Protein AF-0000000068952815 (afdb_homodimer)

Solvent-accessible surface area (backbone atoms only — not comparable to full-atom values): 26447 Å² total; per-residue (Å²): 130,86,76,58,36,31,39,36,32,40,27,27,73,57,50,67,79,60,40,70,64,41,49,45,35,55,30,46,40,30,35,53,34,42,52,54,52,49,40,51,50,49,40,55,24,18,59,53,90,40,84,88,48,54,68,69,56,38,51,28,32,51,49,46,32,52,53,38,48,31,44,44,46,24,39,52,52,35,47,55,58,56,56,66,33,67,64,34,44,52,35,38,61,71,53,12,48,84,56,41,57,70,76,57,59,46,35,62,59,50,46,54,52,54,55,66,68,41,69,30,48,61,59,31,31,64,28,50,26,58,34,68,56,51,67,81,59,33,46,67,26,51,48,52,37,56,73,66,54,51,43,50,34,31,39,39,32,88,46,85,66,27,54,40,34,50,41,17,46,50,36,55,48,41,24,47,28,43,49,66,24,82,51,60,71,60,9,46,51,51,48,52,52,50,47,53,52,50,51,49,48,51,39,49,39,36,49,48,40,51,48,16,33,56,50,56,48,56,71,46,96,53,54,77,76,34,33,59,42,76,43,80,45,77,83,68,93,62,52,50,48,86,77,44,67,59,69,57,54,44,41,82,71,78,77,127,131,86,76,60,36,31,39,37,33,40,29,27,72,58,48,66,78,61,41,69,64,42,49,44,35,55,31,48,40,29,36,52,32,43,52,53,51,49,40,51,50,48,39,54,23,17,58,54,92,40,84,88,48,53,69,70,56,38,51,28,30,50,48,45,33,51,52,38,49,32,43,44,44,23,39,52,54,36,48,55,57,57,56,67,33,67,65,33,44,51,34,39,61,72,52,12,47,85,56,40,59,73,77,57,59,46,35,61,59,49,45,53,51,54,54,67,69,42,68,30,48,61,60,32,30,63,29,50,27,58,33,68,57,51,66,82,57,34,46,68,26,52,49,52,39,56,72,66,54,51,41,50,35,30,40,40,33,88,46,88,66,28,54,40,34,49,40,15,46,50,36,55,49,40,26,46,26,43,48,65,24,82,50,59,70,61,7,45,52,50,49,53,54,49,47,52,52,50,50,50,49,50,42,49,38,36,50,47,40,51,49,15,34,55,49,56,47,55,71,46,97,53,56,76,75,34,33,60,41,76,42,78,45,77,81,68,94,60,52,50,46,88,78,45,66,56,69,57,54,46,39,80,71,77,77,128

Nearest PDB structures (foldseek):
  6c9i-assembly1_C  TM=2.460E-01  e=9.832E-01  Pyrococcus horikoshii OT3
  3woj-assembly1_B  TM=1.964E-01  e=7.711E+00  Pseudoxanthomonas mexicana
  3egw-assembly1_C  TM=1.400E-01  e=5.159E+00  Escherichia coli K-12
  3ir6-assembly1_C  TM=1.345E-01  e=3.283E+00  Escherichia coli K-12
  6c9i-assembly1_C  TM=2.460E-01  e=7.916E-01  Pyrococcus horikoshii OT3

Foldseek 3Di:
DFDWDKDKDQFPVQVVVVDDLLVVLLVVLVVLLVVLVVLVLQLLQLPDPCVVPDPLQVLQSLLSNLLSLLQLLLSLVVLLVVCPDPSNVVSLVPQFVVQFDPVLVCLNVVLVVLVVVQQLSVVSNVDQHPHPHDCVLQVLLVVVCVVVVHDFDWQDDPDPQAIDRRVVSSSSLCSSLVSQNNPNVVSVVVSVVSSVVSSVSSNSSSVNRSVSNLVVQQPDPDDPSRHMDMDIDDGDDDDDSNPHHDTSGDDDDDDD/DFDWDKDKDQFPVQVVVVDDLLVVLLVVLVVLLVVLVVLVLQLLQLPDPCVVPDPLQVLQSLLSNLLSLLQLLLSLVVLLVVCPDPSNVVSLVPQFVVQFDPVLVCLNVVLVVLVVVQQLSVVSNVDQHPHPHDCVLQVLLVVVCVVVVHDFDWDDDPDPQAIDRRVVSSSSLCSSLVSQNNPNVVSVVVSVVSSVVSSVSSNSSSVNRSVSNLVVQQPDPDDPSRHMDMDIDDGDDDDDSNPHHDTSGDDDDDDD

Radius of gyration: 23.68 Å; Cα contacts (8 Å, |Δi|>4): 818; chains: 2; bounding box: 47×79×51 Å

Secondary structure (DSSP, 8-state):
---PPEEEEE-HHHHGGG-HHHHHHHHHHHHHHHHHHHHHHHHHHT----TTS-HHHHHHHHHHHHHHHHHHHHHHHHHHHHHTSHHHHHHIIIIIGGGS-HHHHHHHHHHHHHHHH-TTHHHHIIIIISSPPPHHHHHHHHHHHHHTT--EEEEEESSGGGEEEHHHHHHHHHHHHTTT-SSHHHHHHHHHHHHHHHHHHHHHHHHHHHHHHHHHHHHS---GGGSPEEEEPPP----BGGG----S--B-----/----EEEEEE-HHHHGGG-HHHHHHHHHHHHHHHHHHHHHHHHHHT----TTS-HHHHHHHHHHHHHHHHHHHHHHHHHHHHHTSHHHHHHIIIIIGGGS-HHHHHHHHHHHHHHHH-TTHHHHIIIIISSPPPHHHHHHHHHHHHHTT--EEEEE-SSGGGEEEHHHHHHHHHHHHTTT-SSHHHHHHHHHHHHHHHHHHHHHHHHHHHHHHHHHHHHS---GGGSPEEEEPPP----BGGG----S--B-----

pLDDT: mean 90.71, std 10.11, range [33.94, 98.81]

Organism: Cupriavidus necator (strain ATCC 17699 / DSM 428 / KCTC 22496 / NCIMB 10442 / H16 / Stanier 337) (NCBI:txid381666)

Structure (mmCIF, N/CA/C/O backbone):
data_AF-0000000068952815-model_v1
#
loop_
_entity.id
_entity.type
_entity.pdbx_description
1 polymer 'Uncharacterized protein'
#
loop_
_atom_site.group_PDB
_atom_site.id
_atom_site.type_symbol
_atom_site.label_atom_id
_atom_site.label_alt_id
_atom_site.label_comp_id
_atom_site.label_asym_id
_atom_site.label_entity_id
_atom_site.label_seq_id
_atom_site.pdbx_PDB_ins_code
_atom_site.Cartn_x
_atom_site.Cartn_y
_atom_site.Cartn_z
_atom_site.occupancy
_atom_site.B_iso_or_equiv
_atom_site.auth_seq_id
_atom_site.auth_comp_id
_atom_site.auth_asym_id
_atom_site.auth_atom_id
_atom_site.pdbx_PDB_model_num
ATOM 1 N N . MET A 1 1 ? 15.492 5.062 26.891 1 45.78 1 MET A N 1
ATOM 2 C CA . MET A 1 1 ? 15.141 6.48 26.922 1 45.78 1 MET A CA 1
ATOM 3 C C . MET A 1 1 ? 13.703 6.695 26.469 1 45.78 1 MET A C 1
ATOM 5 O O . MET A 1 1 ? 13.234 6.039 25.531 1 45.78 1 MET A O 1
ATOM 9 N N . ALA A 1 2 ? 12.867 7.141 27.375 1 55.31 2 ALA A N 1
ATOM 10 C CA . ALA A 1 2 ? 11.445 7.352 27.141 1 55.31 2 ALA A CA 1
ATOM 11 C C . ALA A 1 2 ? 11.219 8.367 26.016 1 55.31 2 ALA A C 1
ATOM 13 O O . ALA A 1 2 ? 11.828 9.438 26.016 1 55.31 2 ALA A O 1
ATOM 14 N N . PHE A 1 3 ? 10.781 7.977 24.859 1 70.44 3 PHE A N 1
ATOM 15 C CA . PHE A 1 3 ? 10.484 8.812 23.703 1 70.44 3 PHE A CA 1
ATOM 16 C C . PHE A 1 3 ? 9.312 9.75 24 1 70.44 3 PHE A C 1
ATOM 18 O O . PHE A 1 3 ? 8.227 9.289 24.359 1 70.44 3 PHE A O 1
ATOM 25 N N . GLN A 1 4 ? 9.719 11.039 24.281 1 84.19 4 GLN A N 1
ATOM 26 C CA . GLN A 1 4 ? 8.688 12.039 24.547 1 84.19 4 GLN A CA 1
ATOM 27 C C . GLN A 1 4 ? 8.133 12.609 23.25 1 84.19 4 GLN A C 1
ATOM 29 O O . GLN A 1 4 ? 8.883 13.086 22.406 1 84.19 4 GLN A O 1
ATOM 34 N N . ILE A 1 5 ? 6.82 12.508 23.125 1 91.12 5 ILE A N 1
ATOM 35 C CA . ILE A 1 5 ? 6.117 13.086 21.984 1 91.12 5 ILE A CA 1
ATOM 36 C C . ILE A 1 5 ? 5.473 14.406 22.391 1 91.12 5 ILE A C 1
ATOM 38 O O . ILE A 1 5 ? 4.898 14.516 23.484 1 91.12 5 ILE A O 1
ATOM 42 N N . LYS A 1 6 ? 5.672 15.398 21.578 1 93.94 6 LYS A N 1
ATOM 43 C CA . LYS A 1 6 ? 5.016 16.688 21.781 1 93.94 6 LYS A CA 1
ATOM 44 C C . LYS A 1 6 ? 3.842 16.859 20.828 1 93.94 6 LYS A C 1
ATOM 46 O O . LYS A 1 6 ? 3.887 16.406 19.688 1 93.94 6 LYS A O 1
ATOM 51 N N . ARG A 1 7 ? 2.877 17.5 21.344 1 96.19 7 ARG A N 1
ATOM 52 C CA . ARG A 1 7 ? 1.754 17.953 20.531 1 96.19 7 ARG A CA 1
ATOM 53 C C . ARG A 1 7 ? 1.899 19.422 20.172 1 96.19 7 ARG A C 1
ATOM 55 O O . ARG A 1 7 ? 1.951 20.281 21.047 1 96.19 7 ARG A O 1
ATOM 62 N N . ILE A 1 8 ? 2.018 19.703 18.922 1 95.75 8 ILE A N 1
ATOM 63 C CA . ILE A 1 8 ? 2.145 21.047 18.375 1 95.75 8 ILE A CA 1
ATOM 64 C C . ILE A 1 8 ? 0.881 21.422 17.609 1 95.75 8 ILE A C 1
ATOM 66 O O . ILE A 1 8 ? 0.464 20.688 16.703 1 95.75 8 ILE A O 1
ATOM 70 N N . VAL A 1 9 ? 0.27 22.562 17.953 1 96.75 9 VAL A N 1
ATOM 71 C CA . VAL A 1 9 ? -0.975 22.953 17.297 1 96.75 9 VAL A CA 1
ATOM 72 C C . VAL A 1 9 ? -0.856 24.375 16.766 1 96.75 9 VAL A C 1
ATOM 74 O O . VAL A 1 9 ? -0.631 25.312 17.531 1 96.75 9 VAL A O 1
ATOM 77 N N . VAL A 1 10 ? -0.894 24.5 15.469 1 96.25 10 VAL A N 1
ATOM 78 C CA . VAL A 1 10 ? -1.172 25.812 14.867 1 96.25 10 VAL A CA 1
ATOM 79 C C . VAL A 1 10 ? -2.666 26.109 14.953 1 96.25 10 VAL A C 1
ATOM 81 O O . VAL A 1 10 ? -3.48 25.422 14.328 1 96.25 10 VAL A O 1
ATOM 84 N N . PRO A 1 11 ? -3.023 27.062 15.695 1 95.19 11 PRO A N 1
ATOM 85 C CA . PRO A 1 11 ? -4.449 27.312 15.914 1 95.19 11 PRO A CA 1
ATOM 86 C C . PRO A 1 11 ? -5.191 27.656 14.617 1 95.19 11 PRO A C 1
ATOM 88 O O . PRO A 1 11 ? -4.594 28.188 13.68 1 95.19 11 PRO A O 1
ATOM 91 N N . TYR A 1 12 ? -6.477 27.406 14.609 1 95.81 12 TYR A N 1
ATOM 92 C CA . TYR A 1 12 ? -7.34 27.672 13.469 1 95.81 12 TYR A CA 1
ATOM 93 C C . TYR A 1 12 ? -7.273 29.141 13.07 1 95.81 12 TYR A C 1
ATOM 95 O O . TYR A 1 12 ? -7.316 29.469 11.883 1 95.81 12 TYR A O 1
ATOM 103 N N . GLU A 1 13 ? -7.137 29.969 14.016 1 92.5 13 GLU A N 1
ATOM 104 C CA . GLU A 1 13 ? -7.117 31.422 13.789 1 92.5 13 GLU A CA 1
ATOM 105 C C . GLU A 1 13 ? -5.965 31.812 12.867 1 92.5 13 GLU A C 1
ATOM 107 O O . GLU A 1 13 ? -6.066 32.781 12.117 1 92.5 13 GLU A O 1
ATOM 112 N N . SER A 1 14 ? -4.941 31.047 12.852 1 91.81 14 SER A N 1
ATOM 113 C CA . SER A 1 14 ? -3.785 31.312 12.008 1 91.81 14 SER A CA 1
ATOM 114 C C . SER A 1 14 ? -3.953 30.703 10.617 1 91.81 14 SER A C 1
ATOM 116 O O . SER A 1 14 ? -3.266 31.094 9.672 1 91.81 14 SER A O 1
ATOM 118 N N . LEU A 1 15 ? -4.855 29.734 10.516 1 94.19 15 LEU A N 1
ATOM 119 C CA . LEU A 1 15 ? -5.008 28.984 9.266 1 94.19 15 LEU A CA 1
ATOM 120 C C . LEU A 1 15 ? -6.125 29.578 8.414 1 94.19 15 LEU A C 1
ATOM 122 O O . LEU A 1 15 ? -6.082 29.5 7.188 1 94.19 15 LEU A O 1
ATOM 126 N N . LYS A 1 16 ? -7.129 30.125 9.039 1 91.44 16 LYS A N 1
ATOM 127 C CA . LYS A 1 16 ? -8.352 30.531 8.359 1 91.44 16 LYS A CA 1
ATOM 128 C C . LYS A 1 16 ? -8.055 31.609 7.309 1 91.44 16 LYS A C 1
ATOM 130 O O . LYS A 1 16 ? -8.742 31.688 6.289 1 91.44 16 LYS A O 1
ATOM 135 N N . GLU A 1 17 ? -7.039 32.375 7.535 1 86.12 17 GLU A N 1
ATOM 136 C CA . GLU A 1 17 ? -6.758 33.5 6.637 1 86.12 17 GLU A CA 1
ATOM 137 C C . GLU A 1 17 ? -5.977 33.031 5.41 1 86.12 17 GLU A C 1
ATOM 139 O O . GLU A 1 17 ? -5.902 33.75 4.406 1 86.12 17 GLU A O 1
ATOM 144 N N . MET A 1 18 ? -5.426 31.844 5.43 1 91.31 18 MET A N 1
ATOM 145 C CA . MET A 1 18 ? -4.594 31.344 4.34 1 91.31 18 MET A CA 1
ATOM 146 C C . MET A 1 18 ? -5.445 30.922 3.146 1 91.31 18 MET A C 1
ATOM 148 O O . MET A 1 18 ? -4.957 30.875 2.016 1 91.31 18 MET A O 1
ATOM 152 N N . GLY A 1 19 ? -6.715 30.625 3.303 1 91.62 19 GLY A N 1
ATOM 153 C CA . GLY A 1 19 ? -7.582 30.125 2.25 1 91.62 19 GLY A CA 1
ATOM 154 C C . GLY A 1 19 ? -7.5 28.609 2.072 1 91.62 19 GLY A C 1
ATOM 155 O O . GLY A 1 19 ? -6.535 27.984 2.506 1 91.62 19 GLY A O 1
ATOM 156 N N . ALA A 1 20 ? -8.391 28.078 1.322 1 96.44 20 ALA A N 1
ATOM 157 C CA . ALA A 1 20 ? -8.578 26.625 1.233 1 96.44 20 ALA A CA 1
ATOM 158 C C . ALA A 1 20 ? -7.457 25.984 0.423 1 96.44 20 ALA A C 1
ATOM 160 O O . ALA A 1 20 ? -7.027 24.875 0.728 1 96.44 20 ALA A O 1
ATOM 161 N N . GLU A 1 21 ? -6.961 26.656 -0.57 1 97.44 21 GLU A N 1
ATOM 162 C CA . GLU A 1 21 ? -5.922 26.094 -1.43 1 97.44 21 GLU A CA 1
ATOM 163 C C . GLU A 1 21 ? -4.602 25.953 -0.677 1 97.44 21 GLU A C 1
ATOM 165 O O . GLU A 1 21 ? -3.91 24.938 -0.816 1 97.44 21 GLU A O 1
ATOM 170 N N . ASN A 1 22 ? -4.281 26.953 0.107 1 97.94 22 ASN A N 1
ATOM 171 C CA . ASN A 1 22 ? -3.059 26.875 0.901 1 97.94 22 ASN A CA 1
ATOM 172 C C . ASN A 1 22 ? -3.184 25.859 2.035 1 97.94 22 ASN A C 1
ATOM 174 O O . ASN A 1 22 ? -2.219 25.172 2.363 1 97.94 22 ASN A O 1
ATOM 178 N N . GLN A 1 23 ? -4.367 25.797 2.652 1 98.44 23 GLN A N 1
ATOM 179 C CA . GLN A 1 23 ? -4.605 24.766 3.65 1 98.44 23 GLN A CA 1
ATOM 180 C C . GLN A 1 23 ? -4.441 23.375 3.045 1 98.44 23 GLN A C 1
ATOM 182 O O . GLN A 1 23 ? -3.811 22.5 3.646 1 98.44 23 GLN A O 1
ATOM 187 N N . TYR A 1 24 ? -4.957 23.219 1.845 1 98.5 24 TYR A N 1
ATOM 188 C CA . TYR A 1 24 ? -4.797 21.969 1.109 1 98.5 24 TYR A CA 1
ATOM 189 C C . TYR A 1 24 ? -3.322 21.609 0.956 1 98.5 24 TYR A C 1
ATOM 191 O O . TYR A 1 24 ? -2.916 20.484 1.253 1 98.5 24 TYR A O 1
ATOM 199 N N . ALA A 1 25 ? -2.564 22.531 0.491 1 98.75 25 ALA A N 1
ATOM 200 C CA . ALA A 1 25 ? -1.149 22.266 0.241 1 98.75 25 ALA A CA 1
ATOM 201 C C . ALA A 1 25 ? -0.431 21.859 1.526 1 98.75 25 ALA A C 1
ATOM 203 O O . ALA A 1 25 ? 0.371 20.922 1.529 1 98.75 25 ALA A O 1
ATOM 204 N N . LEU A 1 26 ? -0.722 22.547 2.629 1 98.69 26 LEU A N 1
ATOM 205 C CA . LEU A 1 26 ? -0.156 22.219 3.934 1 98.69 26 LEU A CA 1
ATOM 206 C C . LEU A 1 26 ? -0.523 20.797 4.344 1 98.69 26 LEU A C 1
ATOM 208 O O . LEU A 1 26 ? 0.35 20 4.707 1 98.69 26 LEU A O 1
ATOM 212 N N . TYR A 1 27 ? -1.822 20.5 4.242 1 98.81 27 TYR A N 1
ATOM 213 C CA . TYR A 1 27 ? -2.301 19.188 4.641 1 98.81 27 TYR A CA 1
ATOM 214 C C . TYR A 1 27 ? -1.738 18.094 3.73 1 98.81 27 TYR A C 1
ATOM 216 O O . TYR A 1 27 ? -1.407 17 4.188 1 98.81 27 TYR A O 1
ATOM 224 N N . LEU A 1 28 ? -1.623 18.406 2.479 1 98.81 28 LEU A N 1
ATOM 225 C CA . LEU A 1 28 ? -1.104 17.453 1.505 1 98.81 28 LEU A CA 1
ATOM 226 C C . LEU A 1 28 ? 0.34 17.078 1.825 1 98.81 28 LEU A C 1
ATOM 228 O O . LEU A 1 28 ? 0.71 15.906 1.768 1 98.81 28 LEU A O 1
ATOM 232 N N . LEU A 1 29 ? 1.151 18.062 2.119 1 98.62 29 LEU A N 1
ATOM 233 C CA . LEU A 1 29 ? 2.549 17.797 2.443 1 98.62 29 LEU A CA 1
ATOM 234 C C . LEU A 1 29 ? 2.656 16.891 3.662 1 98.62 29 LEU A C 1
ATOM 236 O O . LEU A 1 29 ? 3.459 15.945 3.672 1 98.62 29 LEU A O 1
ATOM 240 N N . GLY A 1 30 ? 1.838 17.125 4.676 1 98.56 30 GLY A N 1
ATOM 241 C CA . GLY A 1 30 ? 1.812 16.25 5.84 1 98.56 30 GLY A CA 1
ATOM 242 C C . GLY A 1 30 ? 1.32 14.852 5.523 1 98.56 30 GLY A C 1
ATOM 243 O O . GLY A 1 30 ? 1.815 13.875 6.082 1 98.56 30 GLY A O 1
ATOM 244 N N . HIS A 1 31 ? 0.329 14.758 4.66 1 98.69 31 HIS A N 1
ATOM 245 C CA . HIS A 1 31 ? -0.213 13.477 4.23 1 98.69 31 HIS A CA 1
ATOM 246 C C . HIS A 1 31 ? 0.846 12.641 3.521 1 98.69 31 HIS A C 1
ATOM 248 O O . HIS A 1 31 ? 1.002 11.453 3.811 1 98.69 31 HIS A O 1
ATOM 254 N N . ILE A 1 32 ? 1.582 13.258 2.607 1 98.44 32 ILE A N 1
ATOM 255 C CA . ILE A 1 32 ? 2.668 12.602 1.889 1 98.44 32 ILE A CA 1
ATOM 256 C C . ILE A 1 32 ? 3.717 12.102 2.881 1 98.44 32 ILE A C 1
ATOM 258 O O . ILE A 1 32 ? 4.145 10.945 2.816 1 98.44 32 ILE A O 1
ATOM 262 N N . TYR A 1 33 ? 4.082 12.945 3.822 1 97.5 33 TYR A N 1
ATOM 263 C CA . TYR A 1 33 ? 5.066 12.586 4.836 1 97.5 33 TYR A CA 1
ATOM 264 C C . TYR A 1 33 ? 4.625 11.344 5.609 1 97.5 33 TYR A C 1
ATOM 266 O O . TYR A 1 33 ? 5.391 10.391 5.75 1 97.5 33 TYR A O 1
ATOM 274 N N . ASN A 1 34 ? 3.396 11.406 6.145 1 97.44 34 ASN A N 1
ATOM 275 C CA . ASN A 1 34 ? 2.879 10.312 6.961 1 97.44 34 ASN A CA 1
ATOM 276 C C . ASN A 1 34 ? 2.955 8.977 6.223 1 97.44 34 ASN A C 1
ATOM 278 O O . ASN A 1 34 ? 3.389 7.977 6.789 1 97.44 34 ASN A O 1
ATOM 282 N N . GLU A 1 35 ? 2.535 8.938 4.992 1 97.62 35 GLU A N 1
ATOM 283 C CA . GLU A 1 35 ? 2.479 7.684 4.246 1 97.62 35 GLU A CA 1
ATOM 284 C C . GLU A 1 35 ? 3.879 7.168 3.922 1 97.62 35 GLU A C 1
ATOM 286 O O . GLU A 1 35 ? 4.164 5.98 4.082 1 97.62 35 GLU A O 1
ATOM 291 N N . ILE A 1 36 ? 4.738 8.078 3.461 1 97.12 36 ILE A N 1
ATOM 292 C CA . ILE A 1 36 ? 6.09 7.668 3.098 1 97.12 36 ILE A CA 1
ATOM 293 C C . ILE A 1 36 ? 6.832 7.184 4.34 1 97.12 36 ILE A C 1
ATOM 295 O O . ILE A 1 36 ? 7.543 6.176 4.293 1 97.12 36 ILE A O 1
ATOM 299 N N . MET A 1 37 ? 6.648 7.824 5.418 1 94.75 37 MET A N 1
ATOM 300 C CA . MET A 1 37 ? 7.297 7.422 6.66 1 94.75 37 MET A CA 1
ATOM 301 C C . MET A 1 37 ? 6.785 6.062 7.129 1 94.75 37 MET A C 1
ATOM 303 O O . MET A 1 37 ? 7.562 5.23 7.602 1 94.75 37 MET A O 1
ATOM 307 N N . CYS A 1 38 ? 5.5 5.918 7.023 1 94.12 38 CYS A N 1
ATOM 308 C CA . CYS A 1 38 ? 4.906 4.641 7.395 1 94.12 38 CYS A CA 1
ATOM 309 C C . CYS A 1 38 ? 5.48 3.508 6.547 1 94.12 38 CYS A C 1
ATOM 311 O O . CYS A 1 38 ? 5.871 2.467 7.082 1 94.12 38 CYS A O 1
ATOM 313 N N . LEU A 1 39 ? 5.562 3.705 5.301 1 95.12 39 LEU A N 1
ATOM 314 C CA . LEU A 1 39 ? 6.07 2.686 4.387 1 95.12 39 LEU A CA 1
ATOM 315 C C . LEU A 1 39 ? 7.551 2.414 4.645 1 95.12 39 LEU A C 1
ATOM 317 O O . LEU A 1 39 ? 8 1.27 4.559 1 95.12 39 LEU A O 1
ATOM 321 N N . ASN A 1 40 ? 8.25 3.449 4.945 1 91.75 40 ASN A N 1
ATOM 322 C CA . ASN A 1 40 ? 9.641 3.258 5.332 1 91.75 40 ASN A CA 1
ATOM 323 C C . ASN A 1 40 ? 9.766 2.373 6.57 1 91.75 40 ASN A C 1
ATOM 325 O O . ASN A 1 40 ? 10.609 1.475 6.613 1 91.75 40 ASN A O 1
ATOM 329 N N . ARG A 1 41 ? 8.969 2.658 7.484 1 88.94 41 ARG A N 1
ATOM 330 C CA . ARG A 1 41 ? 8.977 1.853 8.703 1 88.94 41 ARG A CA 1
ATOM 331 C C . ARG A 1 41 ? 8.602 0.404 8.398 1 88.94 41 ARG A C 1
ATOM 333 O O . ARG A 1 41 ? 9.242 -0.523 8.906 1 88.94 41 ARG A O 1
ATOM 340 N N . TRP A 1 42 ? 7.617 0.244 7.598 1 90 42 TRP A N 1
ATOM 341 C CA . TRP A 1 42 ? 7.184 -1.104 7.242 1 90 42 TRP A CA 1
ATOM 342 C C . TRP A 1 42 ? 8.273 -1.842 6.473 1 90 42 TRP A C 1
ATOM 344 O O . TRP A 1 42 ? 8.414 -3.061 6.598 1 90 42 TRP A O 1
ATOM 354 N N . SER A 1 43 ? 8.992 -1.123 5.676 1 88.62 43 SER A N 1
ATOM 355 C CA . SER A 1 43 ? 10.102 -1.733 4.949 1 88.62 43 SER A CA 1
ATOM 356 C C . SER A 1 43 ? 11.164 -2.268 5.906 1 88.62 43 SER A C 1
ATOM 358 O O . SER A 1 43 ? 11.781 -3.301 5.645 1 88.62 43 SER A O 1
ATOM 360 N N . VAL A 1 44 ? 11.336 -1.566 6.93 1 84.25 44 VAL A N 1
ATOM 361 C CA . VAL A 1 44 ? 12.305 -1.991 7.934 1 84.25 44 VAL A CA 1
ATOM 362 C C . VAL A 1 44 ? 11.766 -3.201 8.695 1 84.25 44 VAL A C 1
ATOM 364 O O . VAL A 1 44 ? 12.492 -4.16 8.945 1 84.25 44 VAL A O 1
ATOM 367 N N . LEU A 1 45 ? 10.492 -3.143 8.992 1 84.06 45 LEU A N 1
ATOM 368 C CA . LEU A 1 45 ? 9.867 -4.219 9.75 1 84.06 45 LEU A CA 1
ATOM 369 C C . LEU A 1 45 ? 9.812 -5.504 8.93 1 84.06 45 LEU A C 1
ATOM 371 O O . LEU A 1 45 ? 9.828 -6.602 9.484 1 84.06 45 LEU A O 1
ATOM 375 N N . ALA A 1 46 ? 9.719 -5.32 7.656 1 81.94 46 ALA A N 1
ATOM 376 C CA . ALA A 1 46 ? 9.617 -6.465 6.758 1 81.94 46 ALA A CA 1
ATOM 377 C C . ALA A 1 46 ? 10.969 -7.129 6.555 1 81.94 46 ALA A C 1
ATOM 379 O O . ALA A 1 46 ? 11.055 -8.258 6.062 1 81.94 46 ALA A O 1
ATOM 380 N N . ARG A 1 47 ? 12.008 -6.445 6.926 1 73.56 47 ARG A N 1
ATOM 381 C CA . ARG A 1 47 ? 13.359 -6.945 6.688 1 73.56 47 ARG A CA 1
ATOM 382 C C . ARG A 1 47 ? 13.844 -7.785 7.863 1 73.56 47 ARG A C 1
ATOM 384 O O . ARG A 1 47 ? 14.547 -7.281 8.742 1 73.56 47 ARG A O 1
ATOM 391 N N . ARG A 1 48 ? 13.188 -8.695 8.258 1 66.94 48 ARG A N 1
ATOM 392 C CA . ARG A 1 48 ? 13.711 -9.555 9.305 1 66.94 48 ARG A CA 1
ATOM 393 C C . ARG A 1 48 ? 14.719 -10.555 8.742 1 66.94 48 ARG A C 1
ATOM 395 O O . ARG A 1 48 ? 14.555 -11.055 7.629 1 66.94 48 ARG A O 1
ATOM 402 N N . ASP A 1 49 ? 15.703 -10.578 9.516 1 68.25 49 ASP A N 1
ATOM 403 C CA . ASP A 1 49 ? 16.641 -11.633 9.117 1 68.25 49 ASP A CA 1
ATOM 404 C C . ASP A 1 49 ? 16.047 -13.016 9.375 1 68.25 49 ASP A C 1
ATOM 406 O O . ASP A 1 49 ? 15.93 -13.445 10.523 1 68.25 49 ASP A O 1
ATOM 410 N N . VAL A 1 50 ? 15.539 -13.57 8.32 1 69.31 50 VAL A N 1
ATOM 411 C CA . VAL A 1 50 ? 14.977 -14.914 8.422 1 69.31 50 VAL A CA 1
ATOM 412 C C . VAL A 1 50 ? 15.859 -15.898 7.664 1 69.31 50 VAL A C 1
ATOM 414 O O . VAL A 1 50 ? 15.375 -16.922 7.176 1 69.31 50 VAL A O 1
ATOM 417 N N . SER A 1 51 ? 17.016 -15.531 7.461 1 74.44 51 SER A N 1
ATOM 418 C CA . SER A 1 51 ? 17.922 -16.375 6.676 1 74.44 51 SER A CA 1
ATOM 419 C C . SER A 1 51 ? 18.047 -17.766 7.285 1 74.44 51 SER A C 1
ATOM 421 O O . SER A 1 51 ? 18.234 -18.75 6.566 1 74.44 51 SER A O 1
ATOM 423 N N . GLY A 1 52 ? 17.812 -17.875 8.516 1 78.44 52 GLY A N 1
ATOM 424 C CA . GLY A 1 52 ? 17.875 -19.172 9.141 1 78.44 52 GLY A CA 1
ATOM 425 C C . GLY A 1 52 ? 16.531 -19.891 9.188 1 78.44 52 GLY A C 1
ATOM 426 O O . GLY A 1 52 ? 16.453 -21.031 9.641 1 78.44 52 GLY A O 1
ATOM 427 N N . GLY A 1 53 ? 15.523 -19.297 8.57 1 85.44 53 GLY A N 1
ATOM 428 C CA . GLY A 1 53 ? 14.195 -19.891 8.625 1 85.44 53 GLY A CA 1
ATOM 429 C C . GLY A 1 53 ? 13.922 -20.859 7.484 1 85.44 53 GLY A C 1
ATOM 430 O O . GLY A 1 53 ? 14.781 -21.062 6.621 1 85.44 53 GLY A O 1
ATOM 431 N N . VAL A 1 54 ? 12.844 -21.531 7.578 1 91.19 54 VAL A N 1
ATOM 432 C CA . VAL A 1 54 ? 12.461 -22.469 6.527 1 91.19 54 VAL A CA 1
ATOM 433 C C . VAL A 1 54 ? 12.086 -21.688 5.262 1 91.19 54 VAL A C 1
ATOM 435 O O . VAL A 1 54 ? 11.891 -20.469 5.305 1 91.19 54 VAL A O 1
ATOM 438 N N . ASP A 1 55 ? 11.945 -22.375 4.223 1 92.81 55 ASP A N 1
ATOM 439 C CA . ASP A 1 55 ? 11.727 -21.781 2.906 1 92.81 55 ASP A CA 1
ATOM 440 C C . ASP A 1 55 ? 10.453 -20.938 2.891 1 92.81 55 ASP A C 1
ATOM 442 O O . ASP A 1 55 ? 10.445 -19.828 2.34 1 92.81 55 ASP A O 1
ATOM 446 N N . ALA A 1 56 ? 9.438 -21.453 3.502 1 92.31 56 ALA A N 1
ATOM 447 C CA . ALA A 1 56 ? 8.164 -20.734 3.533 1 92.31 56 ALA A CA 1
ATOM 448 C C . ALA A 1 56 ? 8.297 -19.406 4.254 1 92.31 56 ALA A C 1
ATOM 450 O O . ALA A 1 56 ? 7.75 -18.391 3.811 1 92.31 56 ALA A O 1
ATOM 451 N N . GLU A 1 57 ? 9.062 -19.422 5.316 1 90.44 57 GLU A N 1
ATOM 452 C CA . GLU A 1 57 ? 9.305 -18.203 6.082 1 90.44 57 GLU A CA 1
ATOM 453 C C . GLU A 1 57 ? 10.094 -17.188 5.262 1 90.44 57 GLU A C 1
ATOM 455 O O . GLU A 1 57 ? 9.781 -16 5.277 1 90.44 57 GLU A O 1
ATOM 460 N N . GLN A 1 58 ? 11.062 -17.688 4.59 1 91.75 58 GLN A N 1
ATOM 461 C CA . GLN A 1 58 ? 11.883 -16.812 3.75 1 91.75 58 GLN A CA 1
ATOM 462 C C . GLN A 1 58 ? 11.07 -16.219 2.607 1 91.75 58 GLN A C 1
ATOM 464 O O . GLN A 1 58 ? 11.211 -15.039 2.289 1 91.75 58 GLN A O 1
ATOM 469 N N . ALA A 1 59 ? 10.227 -17.031 2.059 1 93.69 59 ALA A N 1
ATOM 470 C CA . ALA A 1 59 ? 9.359 -16.578 0.974 1 93.69 59 ALA A CA 1
ATOM 471 C C . ALA A 1 59 ? 8.422 -15.469 1.455 1 93.69 59 ALA A C 1
ATOM 473 O O . ALA A 1 59 ? 8.203 -14.484 0.753 1 93.69 59 ALA A O 1
ATOM 474 N N . GLY A 1 60 ? 7.891 -15.695 2.623 1 92.56 60 GLY A N 1
ATOM 475 C CA . GLY A 1 60 ? 7.016 -14.688 3.199 1 92.56 60 GLY A CA 1
ATOM 476 C C . GLY A 1 60 ? 7.707 -13.359 3.439 1 92.56 60 GLY A C 1
ATOM 477 O O . GLY A 1 60 ? 7.137 -12.297 3.182 1 92.56 60 GLY A O 1
ATOM 478 N N . ALA A 1 61 ? 8.938 -13.406 3.898 1 91.25 61 ALA A N 1
ATOM 479 C CA . ALA A 1 61 ? 9.719 -12.203 4.156 1 91.25 61 ALA A CA 1
ATOM 480 C C . ALA A 1 61 ? 10.023 -11.453 2.859 1 91.25 61 ALA A C 1
ATOM 482 O O . ALA A 1 61 ? 9.922 -10.227 2.803 1 91.25 61 ALA A O 1
ATOM 483 N N . VAL A 1 62 ? 10.352 -12.203 1.885 1 92.19 62 VAL A N 1
ATOM 484 C CA . VAL A 1 62 ? 10.656 -11.609 0.588 1 92.19 62 VAL A CA 1
ATOM 485 C C . VAL A 1 62 ? 9.414 -10.945 0.017 1 92.19 62 VAL A C 1
ATOM 487 O O . VAL A 1 62 ? 9.477 -9.828 -0.501 1 92.19 62 VAL A O 1
ATOM 490 N N . PHE A 1 63 ? 8.32 -11.594 0.143 1 95.44 63 PHE A N 1
ATOM 491 C CA . PHE A 1 63 ? 7.07 -11.008 -0.338 1 95.44 63 PHE A CA 1
ATOM 492 C C . PHE A 1 63 ? 6.812 -9.664 0.333 1 95.44 63 PHE A C 1
ATOM 494 O O . PHE A 1 63 ? 6.523 -8.672 -0.341 1 95.44 63 PHE A O 1
ATOM 501 N N . ASN A 1 64 ? 6.906 -9.641 1.621 1 94.06 64 ASN A N 1
ATOM 502 C CA . ASN A 1 64 ? 6.594 -8.438 2.379 1 94.06 64 ASN A CA 1
ATOM 503 C C . ASN A 1 64 ? 7.477 -7.262 1.96 1 94.06 64 ASN A C 1
ATOM 505 O O . ASN A 1 64 ? 6.984 -6.156 1.73 1 94.06 64 ASN A O 1
ATOM 509 N N . ILE A 1 65 ? 8.758 -7.516 1.84 1 92.94 65 ILE A N 1
ATOM 510 C CA . ILE A 1 65 ? 9.68 -6.434 1.52 1 92.94 65 ILE A CA 1
ATOM 511 C C . ILE A 1 65 ? 9.43 -5.949 0.094 1 92.94 65 ILE A C 1
ATOM 513 O O . ILE A 1 65 ? 9.469 -4.746 -0.173 1 92.94 65 ILE A O 1
ATOM 517 N N . MET A 1 66 ? 9.18 -6.855 -0.792 1 95.06 66 MET A N 1
ATOM 518 C CA . MET A 1 66 ? 8.938 -6.484 -2.184 1 95.06 66 MET A CA 1
ATOM 519 C C . MET A 1 66 ? 7.629 -5.719 -2.322 1 95.06 66 MET A C 1
ATOM 521 O O . MET A 1 66 ? 7.547 -4.75 -3.082 1 95.06 66 MET A O 1
ATOM 525 N N . PHE A 1 67 ? 6.668 -6.168 -1.577 1 96.75 67 PHE A N 1
ATOM 526 C CA . PHE A 1 67 ? 5.359 -5.523 -1.623 1 96.75 67 PHE A CA 1
ATOM 527 C C . PHE A 1 67 ? 5.449 -4.082 -1.136 1 96.75 67 PHE A C 1
ATOM 529 O O . PHE A 1 67 ? 4.988 -3.164 -1.816 1 96.75 67 PHE A O 1
ATOM 536 N N . VAL A 1 68 ? 6.09 -3.861 -0.034 1 95.88 68 VAL A N 1
ATOM 537 C CA . VAL A 1 68 ? 6.23 -2.531 0.547 1 95.88 68 VAL A CA 1
ATOM 538 C C . VAL A 1 68 ? 7.086 -1.656 -0.366 1 95.88 68 VAL A C 1
ATOM 540 O O . VAL A 1 68 ? 6.789 -0.478 -0.567 1 95.88 68 VAL A O 1
ATOM 543 N N . THR A 1 69 ? 8.117 -2.266 -0.902 1 96.38 69 THR A N 1
ATOM 544 C CA . THR A 1 69 ? 9.016 -1.52 -1.769 1 96.38 69 THR A CA 1
ATOM 545 C C . THR A 1 69 ? 8.297 -1.045 -3.025 1 96.38 69 THR A C 1
ATOM 547 O O . THR A 1 69 ? 8.492 0.088 -3.471 1 96.38 69 THR A O 1
ATOM 550 N N . ARG A 1 70 ? 7.469 -1.875 -3.576 1 97.12 70 ARG A N 1
ATOM 551 C CA . ARG A 1 70 ? 6.707 -1.496 -4.762 1 97.12 70 ARG A CA 1
ATOM 552 C C . ARG A 1 70 ? 5.75 -0.351 -4.453 1 97.12 70 ARG A C 1
ATOM 554 O O . ARG A 1 70 ? 5.668 0.619 -5.211 1 97.12 70 ARG A O 1
ATOM 561 N N . ILE A 1 71 ? 5.066 -0.445 -3.336 1 97.31 71 ILE A N 1
ATOM 562 C CA . ILE A 1 71 ? 4.125 0.605 -2.959 1 97.31 71 ILE A CA 1
ATOM 563 C C . ILE A 1 71 ? 4.883 1.903 -2.689 1 97.31 71 ILE A C 1
ATOM 565 O O . ILE A 1 71 ? 4.461 2.977 -3.123 1 97.31 71 ILE A O 1
ATOM 569 N N . LEU A 1 72 ? 5.988 1.792 -2.002 1 97.31 72 LEU A N 1
ATOM 570 C CA . LEU A 1 72 ? 6.797 2.959 -1.675 1 97.31 72 LEU A CA 1
ATOM 571 C C . LEU A 1 72 ? 7.301 3.645 -2.939 1 97.31 72 LEU A C 1
ATOM 573 O O . LEU A 1 72 ? 7.219 4.867 -3.064 1 97.31 72 LEU A O 1
ATOM 577 N N . ALA A 1 73 ? 7.805 2.846 -3.863 1 97.38 73 ALA A N 1
ATOM 578 C CA . ALA A 1 73 ? 8.273 3.398 -5.129 1 97.38 73 ALA A CA 1
ATOM 579 C C . ALA A 1 73 ? 7.168 4.164 -5.84 1 97.38 73 ALA A C 1
ATOM 581 O O . ALA A 1 73 ? 7.383 5.281 -6.324 1 97.38 73 ALA A O 1
ATOM 582 N N . GLY A 1 74 ? 6.02 3.564 -5.859 1 97.12 74 GLY A N 1
ATOM 583 C CA . GLY A 1 74 ? 4.887 4.227 -6.484 1 97.12 74 GLY A CA 1
ATOM 584 C C . GLY A 1 74 ? 4.496 5.52 -5.797 1 97.12 74 GLY A C 1
ATOM 585 O O . GLY A 1 74 ? 4.277 6.539 -6.453 1 97.12 74 GLY A O 1
ATOM 586 N N . LYS A 1 75 ? 4.438 5.52 -4.504 1 97.88 75 LYS A N 1
ATOM 587 C CA . LYS A 1 75 ? 4.035 6.691 -3.732 1 97.88 75 LYS A CA 1
ATOM 588 C C . LYS A 1 75 ? 5.062 7.812 -3.863 1 97.88 75 LYS A C 1
ATOM 590 O O . LYS A 1 75 ? 4.703 8.992 -3.854 1 97.88 75 LYS A O 1
ATOM 595 N N . LEU A 1 76 ? 6.293 7.422 -3.953 1 97.5 76 LEU A N 1
ATOM 596 C CA . LEU A 1 76 ? 7.34 8.422 -4.145 1 97.5 76 LEU A CA 1
ATOM 597 C C . LEU A 1 76 ? 7.172 9.141 -5.477 1 97.5 76 LEU A C 1
ATOM 599 O O . LEU A 1 76 ? 7.309 10.359 -5.551 1 97.5 76 LEU A O 1
ATOM 603 N N . TYR A 1 77 ? 6.879 8.383 -6.457 1 96.81 77 TYR A N 1
ATOM 604 C CA . TYR A 1 77 ? 6.648 8.984 -7.766 1 96.81 77 TYR A CA 1
ATOM 605 C C . TYR A 1 77 ? 5.434 9.906 -7.738 1 96.81 77 TYR A C 1
ATOM 607 O O . TYR A 1 77 ? 5.473 11.008 -8.289 1 96.81 77 TYR A O 1
ATOM 615 N N . GLU A 1 78 ? 4.383 9.453 -7.121 1 96.94 78 GLU A N 1
ATOM 616 C CA . GLU A 1 78 ? 3.17 10.258 -7.02 1 96.94 78 GLU A CA 1
ATOM 617 C C . GLU A 1 78 ? 3.41 11.516 -6.195 1 96.94 78 GLU A C 1
ATOM 619 O O . GLU A 1 78 ? 2.832 12.57 -6.477 1 96.94 78 GLU A O 1
ATOM 624 N N . ALA A 1 79 ? 4.203 11.398 -5.164 1 96.94 79 ALA A N 1
ATOM 625 C CA . ALA A 1 79 ? 4.566 12.562 -4.363 1 96.94 79 ALA A CA 1
ATOM 626 C C . ALA A 1 79 ? 5.258 13.625 -5.215 1 96.94 79 ALA A C 1
ATOM 628 O O . ALA A 1 79 ? 4.93 14.805 -5.137 1 96.94 79 ALA A O 1
ATOM 629 N N . LYS A 1 80 ? 6.152 13.156 -6 1 95.19 80 LYS A N 1
ATOM 630 C CA . LYS A 1 80 ? 6.859 14.062 -6.895 1 95.19 80 LYS A CA 1
ATOM 631 C C . LYS A 1 80 ? 5.887 14.789 -7.824 1 95.19 80 LYS A C 1
ATOM 633 O O . LYS A 1 80 ? 5.984 16 -8.016 1 95.19 80 LYS A O 1
ATOM 638 N N . LEU A 1 81 ? 4.938 14.062 -8.383 1 94.81 81 LEU A N 1
ATOM 639 C CA . LEU A 1 81 ? 3.977 14.641 -9.32 1 94.81 81 LEU A CA 1
ATOM 640 C C . LEU A 1 81 ? 3.119 15.703 -8.633 1 94.81 81 LEU A C 1
ATOM 642 O O . LEU A 1 81 ? 2.938 16.797 -9.164 1 94.81 81 LEU A O 1
ATOM 646 N N . ILE A 1 82 ? 2.654 15.398 -7.434 1 97.06 82 ILE A N 1
ATOM 647 C CA . ILE A 1 82 ? 1.657 16.266 -6.809 1 97.06 82 ILE A CA 1
ATOM 648 C C . ILE A 1 82 ? 2.34 17.469 -6.188 1 97.06 82 ILE A C 1
ATOM 650 O O . ILE A 1 82 ? 1.776 18.578 -6.172 1 97.06 82 ILE A O 1
ATOM 654 N N . ILE A 1 83 ? 3.535 17.312 -5.656 1 96.25 83 ILE A N 1
ATOM 655 C CA . ILE A 1 83 ? 4.27 18.422 -5.047 1 96.25 83 ILE A CA 1
ATOM 656 C C . ILE A 1 83 ? 4.652 19.438 -6.121 1 96.25 83 ILE A C 1
ATOM 658 O O . ILE A 1 83 ? 4.805 20.625 -5.832 1 96.25 83 ILE A O 1
ATOM 662 N N . SER A 1 84 ? 4.727 19 -7.375 1 93.56 84 SER A N 1
ATOM 663 C CA . SER A 1 84 ? 5.16 19.859 -8.477 1 93.56 84 SER A CA 1
ATOM 664 C C . SER A 1 84 ? 3.994 20.641 -9.062 1 93.56 84 SER A C 1
ATOM 666 O O . SER A 1 84 ? 4.18 21.469 -9.961 1 93.56 84 SER A O 1
ATOM 668 N N . GLN A 1 85 ? 2.85 20.453 -8.539 1 95.94 85 GLN A N 1
ATOM 669 C CA . GLN A 1 85 ? 1.689 21.188 -9.031 1 95.94 85 GLN A CA 1
ATOM 670 C C . GLN A 1 85 ? 1.742 22.641 -8.602 1 95.94 85 GLN A C 1
ATOM 672 O O . GLN A 1 85 ? 2.299 22.969 -7.555 1 95.94 85 GLN A O 1
ATOM 677 N N . LYS A 1 86 ? 1.09 23.469 -9.328 1 97.19 86 LYS A N 1
ATOM 678 C CA . LYS A 1 86 ? 1.117 24.922 -9.133 1 97.19 86 LYS A CA 1
ATOM 679 C C . LYS A 1 86 ? 0.611 25.297 -7.742 1 97.19 86 LYS A C 1
ATOM 681 O O . LYS A 1 86 ? 1.202 26.141 -7.07 1 97.19 86 LYS A O 1
ATOM 686 N N . ILE A 1 87 ? -0.449 24.703 -7.324 1 97.69 87 ILE A N 1
ATOM 687 C CA . ILE A 1 87 ? -1.088 25.031 -6.055 1 97.69 87 ILE A CA 1
ATOM 688 C C . ILE A 1 87 ? -0.116 24.781 -4.906 1 97.69 87 ILE A C 1
ATOM 690 O O . ILE A 1 87 ? -0.057 25.562 -3.953 1 97.69 87 ILE A O 1
ATOM 694 N N . VAL A 1 88 ? 0.686 23.766 -4.961 1 97.44 88 VAL A N 1
ATOM 695 C CA . VAL A 1 88 ? 1.643 23.438 -3.912 1 97.44 88 VAL A CA 1
ATOM 696 C C . VAL A 1 88 ? 2.848 24.359 -3.994 1 97.44 88 VAL A C 1
ATOM 698 O O . VAL A 1 88 ? 3.338 24.844 -2.971 1 97.44 88 VAL A O 1
ATOM 701 N N . LYS A 1 89 ? 3.285 24.641 -5.191 1 95.5 89 LYS A N 1
ATOM 702 C CA . LYS A 1 89 ? 4.418 25.531 -5.383 1 95.5 89 LYS A CA 1
ATOM 703 C C . LYS A 1 89 ? 4.117 26.922 -4.836 1 95.5 89 LYS A C 1
ATOM 705 O O . LYS A 1 89 ? 4.98 27.562 -4.227 1 95.5 89 LYS A O 1
ATOM 710 N N . GLN A 1 90 ? 2.932 27.391 -5.109 1 97.12 90 GLN A N 1
ATOM 711 C CA . GLN A 1 90 ? 2.525 28.688 -4.613 1 97.12 90 GLN A CA 1
ATOM 712 C C . GLN A 1 90 ? 2.553 28.734 -3.088 1 97.12 90 GLN A C 1
ATOM 714 O O . GLN A 1 90 ? 2.99 29.734 -2.498 1 97.12 90 GLN A O 1
ATOM 719 N N . PHE A 1 91 ? 2.084 27.719 -2.477 1 97.69 91 PHE A N 1
ATOM 720 C CA . PHE A 1 91 ? 2.129 27.609 -1.021 1 97.69 91 PHE A CA 1
ATOM 721 C C . PHE A 1 91 ? 3.568 27.625 -0.521 1 97.69 91 PHE A C 1
ATOM 723 O O . PHE A 1 91 ? 3.887 28.328 0.446 1 97.69 91 PHE A O 1
ATOM 730 N N . LEU A 1 92 ? 4.457 26.859 -1.122 1 96.94 92 LEU A N 1
ATOM 731 C CA . LEU A 1 92 ? 5.859 26.797 -0.732 1 96.94 92 LEU A CA 1
ATOM 732 C C . LEU A 1 92 ? 6.52 28.172 -0.841 1 96.94 92 LEU A C 1
ATOM 734 O O . LEU A 1 92 ? 7.219 28.594 0.078 1 96.94 92 LEU A O 1
ATOM 738 N N . GLU A 1 93 ? 6.27 28.844 -1.884 1 95.69 93 GLU A N 1
ATOM 739 C CA . GLU A 1 93 ? 6.859 30.141 -2.143 1 95.69 93 GLU A CA 1
ATOM 740 C C . GLU A 1 93 ? 6.324 31.203 -1.171 1 95.69 93 GLU A C 1
ATOM 742 O O . GLU A 1 93 ? 7.062 32.094 -0.739 1 95.69 93 GLU A O 1
ATOM 747 N N . GLY A 1 94 ? 5.094 31.078 -0.856 1 95.25 94 GLY A N 1
ATOM 748 C CA . GLY A 1 94 ? 4.445 32.094 -0.045 1 95.25 94 GLY A CA 1
ATOM 749 C C . GLY A 1 94 ? 4.605 31.859 1.445 1 95.25 94 GLY A C 1
ATOM 750 O O . GLY A 1 94 ? 4.738 32.812 2.217 1 95.25 94 GLY A O 1
ATOM 751 N N . TYR A 1 95 ? 4.637 30.578 1.849 1 95.06 95 TYR A N 1
ATOM 752 C CA . TYR A 1 95 ? 4.477 30.328 3.275 1 95.06 95 TYR A CA 1
ATOM 753 C C . TYR A 1 95 ? 5.672 29.562 3.828 1 95.06 95 TYR A C 1
ATOM 755 O O . TYR A 1 95 ? 5.895 29.531 5.039 1 95.06 95 TYR A O 1
ATOM 763 N N . CYS A 1 96 ? 6.477 28.906 2.963 1 96.19 96 CYS A N 1
ATOM 764 C CA . CYS A 1 96 ? 7.523 28.031 3.477 1 96.19 96 CYS A CA 1
ATOM 765 C C . CYS A 1 96 ? 8.906 28.562 3.129 1 96.19 96 CYS A C 1
ATOM 767 O O . CYS A 1 96 ? 9.703 28.859 4.02 1 96.19 96 CYS A O 1
ATOM 769 N N . TYR A 1 97 ? 9.203 28.844 1.89 1 95.56 97 TYR A N 1
ATOM 770 C CA . TYR A 1 97 ? 10.539 29.172 1.397 1 95.56 97 TYR A CA 1
ATOM 771 C C . TYR A 1 97 ? 11.094 30.406 2.102 1 95.56 97 TYR A C 1
ATOM 773 O O . TYR A 1 97 ? 12.273 30.438 2.455 1 95.56 97 TYR A O 1
ATOM 781 N N . PRO A 1 98 ? 10.328 31.422 2.346 1 94.31 98 PRO A N 1
ATOM 782 C CA . PRO A 1 98 ? 10.883 32.594 3.02 1 94.31 98 PRO A CA 1
ATOM 783 C C . PRO A 1 98 ? 11.438 32.281 4.406 1 94.31 98 PRO A C 1
ATOM 785 O O . PRO A 1 98 ? 12.195 33.062 4.969 1 94.31 98 PRO A O 1
ATOM 788 N N . HIS A 1 99 ? 11.016 31.188 4.941 1 92.62 99 HIS A N 1
ATOM 789 C CA . HIS A 1 99 ? 11.391 30.859 6.312 1 92.62 99 HIS A CA 1
ATOM 790 C C . HIS A 1 99 ? 12.289 29.625 6.355 1 92.62 99 HIS A C 1
ATOM 792 O O . HIS A 1 99 ? 12.523 29.062 7.426 1 92.62 99 HIS A O 1
ATOM 798 N N . MET A 1 100 ? 12.672 29.125 5.23 1 92.88 100 MET A N 1
ATOM 799 C CA . MET A 1 100 ? 13.539 27.953 5.121 1 92.88 100 MET A CA 1
ATOM 800 C C . MET A 1 100 ? 14.992 28.359 4.887 1 92.88 100 MET A C 1
ATOM 802 O O . MET A 1 100 ? 15.25 29.375 4.223 1 92.88 100 MET A O 1
ATOM 806 N N . PRO A 1 101 ? 15.875 27.531 5.453 1 89.12 101 PRO A N 1
ATOM 807 C CA . PRO A 1 101 ? 17.25 27.719 5.008 1 89.12 101 PRO A CA 1
ATOM 808 C C . PRO A 1 101 ? 17.422 27.5 3.506 1 89.12 101 PRO A C 1
ATOM 810 O O . PRO A 1 101 ? 16.734 26.672 2.91 1 89.12 101 PRO A O 1
ATOM 813 N N . GLU A 1 102 ? 18.359 28.219 2.916 1 84.31 102 GLU A N 1
ATOM 814 C CA . GLU A 1 102 ? 18.594 28.156 1.478 1 84.31 102 GLU A CA 1
ATOM 815 C C . GLU A 1 102 ? 18.844 26.719 1.021 1 84.31 102 GLU A C 1
ATOM 817 O O . GLU A 1 102 ? 18.406 26.312 -0.057 1 84.31 102 GLU A O 1
ATOM 822 N N . SER A 1 103 ? 19.547 25.953 1.825 1 83.88 103 SER A N 1
ATOM 823 C CA . SER A 1 103 ? 19.859 24.562 1.491 1 83.88 103 SER A CA 1
ATOM 824 C C . SER A 1 103 ? 18.594 23.734 1.341 1 83.88 103 SER A C 1
ATOM 826 O O . SER A 1 103 ? 18.531 22.812 0.516 1 83.88 103 SER A O 1
ATOM 828 N N . ASP A 1 104 ? 17.578 24.109 2.057 1 84.5 104 ASP A N 1
ATOM 829 C CA . ASP A 1 104 ? 16.359 23.328 2.062 1 84.5 104 ASP A CA 1
ATOM 830 C C . ASP A 1 104 ? 15.453 23.703 0.891 1 84.5 104 ASP A C 1
ATOM 832 O O . ASP A 1 104 ? 14.648 22.891 0.431 1 84.5 104 ASP A O 1
ATOM 836 N N . ILE A 1 105 ? 15.641 24.922 0.46 1 84.62 105 ILE A N 1
ATOM 837 C CA . ILE A 1 105 ? 14.867 25.406 -0.682 1 84.62 105 ILE A CA 1
ATOM 838 C C . ILE A 1 105 ? 15.25 24.609 -1.932 1 84.62 105 ILE A C 1
ATOM 840 O O . ILE A 1 105 ? 14.391 24.297 -2.756 1 84.62 105 ILE A O 1
ATOM 844 N N . ALA A 1 106 ? 16.453 24.203 -1.968 1 85.94 106 ALA A N 1
ATOM 845 C CA . ALA A 1 106 ? 16.969 23.453 -3.109 1 85.94 106 ALA A CA 1
ATOM 846 C C . ALA A 1 106 ? 16.516 22 -3.055 1 85.94 106 ALA A C 1
ATOM 848 O O . ALA A 1 106 ? 16.672 21.266 -4.031 1 85.94 106 ALA A O 1
ATOM 849 N N . GLY A 1 107 ? 15.898 21.703 -1.966 1 85.5 107 GLY A N 1
ATOM 850 C CA . GLY A 1 107 ? 15.5 20.312 -1.744 1 85.5 107 GLY A CA 1
ATOM 851 C C . GLY A 1 107 ? 14.523 19.797 -2.781 1 85.5 107 GLY A C 1
ATOM 852 O O . GLY A 1 107 ? 14.633 18.656 -3.234 1 85.5 107 GLY A O 1
ATOM 853 N N . LEU A 1 108 ? 13.57 20.703 -3.135 1 86.44 108 LEU A N 1
ATOM 854 C CA . LEU A 1 108 ? 12.602 20.281 -4.137 1 86.44 108 LEU A CA 1
ATOM 855 C C . LEU A 1 108 ? 13.273 20.031 -5.484 1 86.44 108 LEU A C 1
ATOM 857 O O . LEU A 1 108 ? 12.961 19.062 -6.172 1 86.44 108 LEU A O 1
ATOM 861 N N . LYS A 1 109 ? 14.133 20.922 -5.832 1 88.38 109 LYS A N 1
ATOM 862 C CA . LYS A 1 109 ? 14.891 20.75 -7.07 1 88.38 109 LYS A CA 1
ATOM 863 C C . LYS A 1 109 ? 15.734 19.484 -7.035 1 88.38 109 LYS A C 1
ATOM 865 O O . LYS A 1 109 ? 15.836 18.766 -8.039 1 88.38 109 LYS A O 1
ATOM 870 N N . ALA A 1 110 ? 16.359 19.25 -5.926 1 88.88 110 ALA A N 1
ATOM 871 C CA . ALA A 1 110 ? 17.156 18.047 -5.738 1 88.88 110 ALA A CA 1
ATOM 872 C C . ALA A 1 110 ? 16.312 16.797 -5.859 1 88.88 110 ALA A C 1
ATOM 874 O O . ALA A 1 110 ? 16.719 15.805 -6.473 1 88.88 110 ALA A O 1
ATOM 875 N N . LEU A 1 111 ? 15.164 16.859 -5.281 1 88.62 111 LEU A N 1
ATOM 876 C CA . LEU A 1 111 ? 14.227 15.75 -5.367 1 88.62 111 LEU A CA 1
ATOM 877 C C . LEU A 1 111 ? 13.828 15.484 -6.816 1 88.62 111 LEU A C 1
ATOM 879 O O . LEU A 1 111 ? 13.852 14.336 -7.27 1 88.62 111 LEU A O 1
ATOM 883 N N . ASN A 1 112 ? 13.539 16.5 -7.5 1 90.5 112 ASN A N 1
ATOM 884 C CA . ASN A 1 112 ? 13.141 16.375 -8.898 1 90.5 112 ASN A CA 1
ATOM 885 C C . ASN A 1 112 ? 14.273 15.805 -9.75 1 90.5 112 ASN A C 1
ATOM 887 O O . ASN A 1 112 ? 14.039 14.969 -10.625 1 90.5 112 ASN A O 1
ATOM 891 N N . ARG A 1 113 ? 15.438 16.234 -9.508 1 91.62 113 ARG A N 1
ATOM 892 C CA . ARG A 1 113 ? 16.594 15.734 -10.234 1 91.62 113 ARG A CA 1
ATOM 893 C C . ARG A 1 113 ? 16.844 14.258 -9.938 1 91.62 113 ARG A C 1
ATOM 895 O O . ARG A 1 113 ? 17.094 13.477 -10.852 1 91.62 113 ARG A O 1
ATOM 902 N N . ALA A 1 114 ? 16.75 13.93 -8.703 1 91.56 114 ALA A N 1
ATOM 903 C CA . ALA A 1 114 ? 16.953 12.539 -8.297 1 91.56 114 ALA A CA 1
ATOM 904 C C . ALA A 1 114 ? 15.914 11.625 -8.938 1 91.56 114 ALA A C 1
ATOM 906 O O . ALA A 1 114 ? 16.25 10.539 -9.422 1 91.56 114 ALA A O 1
ATOM 907 N N . MET A 1 115 ? 14.711 12.047 -8.945 1 92.38 115 MET A N 1
ATOM 908 C CA . MET A 1 115 ? 13.625 11.266 -9.531 1 92.38 115 MET A CA 1
ATOM 909 C C . MET A 1 115 ? 13.836 11.086 -11.031 1 92.38 115 MET A C 1
ATOM 911 O O . MET A 1 115 ? 13.531 10.023 -11.586 1 92.38 115 MET A O 1
ATOM 915 N N . SER A 1 116 ? 14.328 12.133 -11.641 1 91.75 116 SER A N 1
ATOM 916 C CA . SER A 1 116 ? 14.547 12.078 -13.078 1 91.75 116 SER A CA 1
ATOM 917 C C . SER A 1 116 ? 15.664 11.102 -13.438 1 91.75 116 SER A C 1
ATOM 919 O O . SER A 1 116 ? 15.695 10.562 -14.547 1 91.75 116 SER A O 1
ATOM 921 N N . GLN A 1 117 ? 16.516 10.875 -12.531 1 92.69 117 GLN A N 1
ATOM 922 C CA . GLN A 1 117 ? 17.641 9.961 -12.75 1 92.69 117 GLN A CA 1
ATOM 923 C C . GLN A 1 117 ? 17.203 8.516 -12.516 1 92.69 117 GLN A C 1
ATOM 925 O O . GLN A 1 117 ? 17.891 7.582 -12.953 1 92.69 117 GLN A O 1
ATOM 930 N N . CYS A 1 118 ? 16.156 8.336 -11.766 1 95.19 118 CYS A N 1
ATOM 931 C CA . CYS A 1 118 ? 15.617 7 -11.531 1 95.19 118 CYS A CA 1
ATOM 932 C C . CYS A 1 118 ? 14.641 6.602 -12.633 1 95.19 118 CYS A C 1
ATOM 934 O O . CYS A 1 118 ? 13.43 6.516 -12.398 1 95.19 118 CYS A O 1
ATOM 936 N N . LYS A 1 119 ? 15.117 6.16 -13.742 1 94.62 119 LYS A N 1
ATOM 937 C CA . LYS A 1 119 ? 14.32 5.938 -14.945 1 94.62 119 LYS A CA 1
ATOM 938 C C . LYS A 1 119 ? 13.359 4.766 -14.766 1 94.62 119 LYS A C 1
ATOM 940 O O . LYS A 1 119 ? 12.305 4.715 -15.398 1 94.62 119 LYS A O 1
ATOM 945 N N . TRP A 1 120 ? 13.703 3.924 -13.898 1 97.12 120 TRP A N 1
ATOM 946 C CA . TRP A 1 120 ? 12.93 2.705 -13.695 1 97.12 120 TRP A CA 1
ATOM 947 C C . TRP A 1 120 ? 11.641 3.002 -12.93 1 97.12 120 TRP A C 1
ATOM 949 O O . TRP A 1 120 ? 10.703 2.205 -12.953 1 97.12 120 TRP A O 1
ATOM 959 N N . ILE A 1 121 ? 11.547 4.066 -12.227 1 96.94 121 ILE A N 1
ATOM 960 C CA . ILE A 1 121 ? 10.5 4.262 -11.234 1 96.94 121 ILE A CA 1
ATOM 961 C C . ILE A 1 121 ? 9.172 4.547 -11.93 1 96.94 121 ILE A C 1
ATOM 963 O O . ILE A 1 121 ? 8.109 4.152 -11.438 1 96.94 121 ILE A O 1
ATOM 967 N N . ASN A 1 122 ? 9.188 5.215 -13.055 1 95 122 ASN A N 1
ATOM 968 C CA . ASN A 1 122 ? 7.953 5.516 -13.773 1 95 122 ASN A CA 1
ATOM 969 C C . ASN A 1 122 ? 7.289 4.25 -14.297 1 95 122 ASN A C 1
ATOM 971 O O . ASN A 1 122 ? 6.109 4.008 -14.039 1 95 122 ASN A O 1
ATOM 975 N N . PRO A 1 123 ? 7.992 3.396 -14.984 1 94.81 123 PRO A N 1
ATOM 976 C CA . PRO A 1 123 ? 7.348 2.154 -15.414 1 94.81 123 PRO A CA 1
ATOM 977 C C . PRO A 1 123 ? 6.965 1.254 -14.242 1 94.81 123 PRO A C 1
ATOM 979 O O . PRO A 1 123 ? 5.949 0.553 -14.305 1 94.81 123 PRO A O 1
ATOM 982 N N . ALA A 1 124 ? 7.723 1.261 -13.203 1 94.5 124 ALA A N 1
ATOM 983 C CA . ALA A 1 124 ? 7.383 0.48 -12.016 1 94.5 124 ALA A CA 1
ATOM 984 C C . ALA A 1 124 ? 6.078 0.969 -11.391 1 94.5 124 ALA A C 1
ATOM 986 O O . ALA A 1 124 ? 5.223 0.164 -11.016 1 94.5 124 ALA A O 1
ATOM 987 N N . ARG A 1 125 ? 6.016 2.277 -11.281 1 93.69 125 ARG A N 1
ATOM 988 C CA . ARG A 1 125 ? 4.793 2.893 -10.789 1 93.69 125 ARG A CA 1
ATOM 989 C C . ARG A 1 125 ? 3.588 2.475 -11.625 1 93.69 125 ARG A C 1
ATOM 991 O O . ARG A 1 125 ? 2.541 2.113 -11.078 1 93.69 125 ARG A O 1
ATOM 998 N N . ASN A 1 126 ? 3.707 2.375 -12.914 1 91.12 126 ASN A N 1
ATOM 999 C CA . ASN A 1 126 ? 2.602 2.121 -13.828 1 91.12 126 ASN A CA 1
ATOM 1000 C C . ASN A 1 126 ? 2.256 0.636 -13.891 1 91.12 126 ASN A C 1
ATOM 1002 O O . ASN A 1 126 ? 1.111 0.271 -14.172 1 91.12 126 ASN A O 1
ATOM 1006 N N . GLY A 1 127 ? 3.215 -0.135 -13.562 1 93.12 127 GLY A N 1
ATOM 1007 C CA . GLY A 1 127 ? 2.963 -1.54 -13.836 1 93.12 127 GLY A CA 1
ATOM 1008 C C . GLY A 1 127 ? 3.025 -2.412 -12.594 1 93.12 127 GLY A C 1
ATOM 1009 O O . GLY A 1 127 ? 2.562 -3.555 -12.609 1 93.12 127 GLY A O 1
ATOM 1010 N N . HIS A 1 128 ? 3.549 -1.877 -11.492 1 96.31 128 HIS A N 1
ATOM 1011 C CA . HIS A 1 128 ? 3.883 -2.836 -10.445 1 96.31 128 HIS A CA 1
ATOM 1012 C C . HIS A 1 128 ? 3.461 -2.322 -9.07 1 96.31 128 HIS A C 1
ATOM 1014 O O . HIS A 1 128 ? 3.391 -3.094 -8.117 1 96.31 128 HIS A O 1
ATOM 1020 N N . ALA A 1 129 ? 3.191 -1.015 -8.945 1 95.19 129 ALA A N 1
ATOM 1021 C CA . ALA A 1 129 ? 2.898 -0.443 -7.633 1 95.19 129 ALA A CA 1
ATOM 1022 C C . ALA A 1 129 ? 1.42 -0.591 -7.285 1 95.19 129 ALA A C 1
ATOM 1024 O O . ALA A 1 129 ? 1.021 -1.561 -6.637 1 95.19 129 ALA A O 1
ATOM 1025 N N . MET A 1 130 ? 0.593 0.258 -7.84 1 92.94 130 MET A N 1
ATOM 1026 C CA . MET A 1 130 ? -0.844 0.153 -7.605 1 92.94 130 MET A CA 1
ATOM 1027 C C . MET A 1 130 ? -1.501 -0.754 -8.641 1 92.94 130 MET A C 1
ATOM 1029 O O . MET A 1 130 ? -2.293 -1.631 -8.289 1 92.94 130 MET A O 1
ATOM 1033 N N . HIS A 1 131 ? -1.088 -0.562 -9.852 1 95.62 131 HIS A N 1
ATOM 1034 C CA . HIS A 1 131 ? -1.604 -1.406 -10.922 1 95.62 131 HIS A CA 1
ATOM 1035 C C . HIS A 1 131 ? -0.964 -2.789 -10.891 1 95.62 131 HIS A C 1
ATOM 1037 O O . HIS A 1 131 ? 0.17 -2.943 -10.43 1 95.62 131 HIS A O 1
ATOM 1043 N N . TYR A 1 132 ? -1.697 -3.705 -11.359 1 97.75 132 TYR A N 1
ATOM 1044 C CA . TYR A 1 132 ? -1.1 -5.004 -11.648 1 97.75 132 TYR A CA 1
ATOM 1045 C C . TYR A 1 132 ? -0.488 -5.016 -13.047 1 97.75 132 TYR A C 1
ATOM 1047 O O . TYR A 1 132 ? -1.011 -4.383 -13.969 1 97.75 132 TYR A O 1
ATOM 1055 N N . PRO A 1 133 ? 0.555 -5.723 -13.172 1 97.69 133 PRO A N 1
ATOM 1056 C CA . PRO A 1 133 ? 1.268 -5.699 -14.453 1 97.69 133 PRO A CA 1
ATOM 1057 C C . PRO A 1 133 ? 0.497 -6.402 -15.57 1 97.69 133 PRO A C 1
ATOM 1059 O O . PRO A 1 133 ? -0.16 -7.418 -15.328 1 97.69 133 PRO A O 1
ATOM 1062 N N . GLU A 1 134 ? 0.602 -5.832 -16.703 1 97.5 134 GLU A N 1
ATOM 1063 C CA . GLU A 1 134 ? 0.115 -6.5 -17.906 1 97.5 134 GLU A CA 1
ATOM 1064 C C . GLU A 1 134 ? 1.118 -7.535 -18.406 1 97.5 134 GLU A C 1
ATOM 1066 O O . GLU A 1 134 ? 2.252 -7.594 -17.922 1 97.5 134 GLU A O 1
ATOM 1071 N N . PHE A 1 135 ? 0.667 -8.281 -19.344 1 98 135 PHE A N 1
ATOM 1072 C CA . PHE A 1 135 ? 1.495 -9.367 -19.844 1 98 135 PHE A CA 1
ATOM 1073 C C . PHE A 1 135 ? 2.846 -8.836 -20.328 1 98 135 PHE A C 1
ATOM 1075 O O . PHE A 1 135 ? 3.887 -9.422 -20.016 1 98 135 PHE A O 1
ATOM 1082 N N . GLU A 1 136 ? 2.844 -7.68 -20.984 1 96.31 136 GLU A N 1
ATOM 1083 C CA . GLU A 1 136 ? 4.066 -7.129 -21.562 1 96.31 136 GLU A CA 1
ATOM 1084 C C . GLU A 1 136 ? 5.066 -6.742 -20.469 1 96.31 136 GLU A C 1
ATOM 1086 O O . GLU A 1 136 ? 6.277 -6.844 -20.672 1 96.31 136 GLU A O 1
ATOM 1091 N N . ASN A 1 137 ? 4.582 -6.383 -19.312 1 96.06 137 ASN A N 1
ATOM 1092 C CA . ASN A 1 137 ? 5.438 -6.02 -18.188 1 96.06 137 ASN A CA 1
ATOM 1093 C C . ASN A 1 137 ? 6.086 -7.25 -17.562 1 96.06 137 ASN A C 1
ATOM 1095 O O . ASN A 1 137 ? 7.098 -7.133 -16.859 1 96.06 137 ASN A O 1
ATOM 1099 N N . CYS A 1 138 ? 5.492 -8.453 -17.812 1 97.44 138 CYS A N 1
ATOM 1100 C CA . CYS A 1 138 ? 5.898 -9.656 -17.109 1 97.44 138 CYS A CA 1
ATOM 1101 C C . CYS A 1 138 ? 6.629 -10.617 -18.031 1 97.44 138 CYS A C 1
ATOM 1103 O O . CYS A 1 138 ? 7.176 -11.633 -17.594 1 97.44 138 CYS A O 1
ATOM 1105 N N . LYS A 1 139 ? 6.637 -10.328 -19.281 1 97.25 139 LYS A N 1
ATOM 1106 C CA . LYS A 1 139 ? 7.133 -11.258 -20.297 1 97.25 139 LYS A CA 1
ATOM 1107 C C . LYS A 1 139 ? 8.555 -11.711 -19.969 1 97.25 139 LYS A C 1
ATOM 1109 O O . LYS A 1 139 ? 8.859 -12.906 -20.031 1 97.25 139 LYS A O 1
ATOM 1114 N N . GLU A 1 140 ? 9.43 -10.773 -19.703 1 96.69 140 GLU A N 1
ATOM 1115 C CA . GLU A 1 140 ? 10.82 -11.117 -19.406 1 96.69 140 GLU A CA 1
ATOM 1116 C C . GLU A 1 140 ? 10.938 -11.961 -18.141 1 96.69 140 GLU A C 1
ATOM 1118 O O . GLU A 1 140 ? 11.766 -12.859 -18.062 1 96.69 140 GLU A O 1
ATOM 1123 N N . ALA A 1 141 ? 10.18 -11.688 -17.141 1 97.81 141 ALA A N 1
ATOM 1124 C CA . ALA A 1 141 ? 10.172 -12.469 -15.914 1 97.81 141 ALA A CA 1
ATOM 1125 C C . ALA A 1 141 ? 9.688 -13.898 -16.172 1 97.81 141 ALA A C 1
ATOM 1127 O O . ALA A 1 141 ? 10.266 -14.852 -15.656 1 97.81 141 ALA A O 1
ATOM 1128 N N . ILE A 1 142 ? 8.656 -14.023 -16.969 1 98.06 142 ILE A N 1
ATOM 1129 C CA . ILE A 1 142 ? 8.117 -15.336 -17.312 1 98.06 142 ILE A CA 1
ATOM 1130 C C . ILE A 1 142 ? 9.148 -16.125 -18.109 1 98.06 142 ILE A C 1
ATOM 1132 O O . ILE A 1 142 ? 9.352 -17.312 -17.859 1 98.06 142 ILE A O 1
ATOM 1136 N N . ASN A 1 143 ? 9.805 -15.438 -18.984 1 96.94 143 ASN A N 1
ATOM 1137 C CA . ASN A 1 143 ? 10.883 -16.078 -19.734 1 96.94 143 ASN A CA 1
ATOM 1138 C C . ASN A 1 143 ? 11.992 -16.578 -18.812 1 96.94 143 ASN A C 1
ATOM 1140 O O . ASN A 1 143 ? 12.523 -17.672 -19 1 96.94 143 ASN A O 1
ATOM 1144 N N . ALA A 1 144 ? 12.344 -15.812 -17.828 1 96.56 144 ALA A N 1
ATOM 1145 C CA . ALA A 1 144 ? 13.375 -16.188 -16.875 1 96.56 144 ALA A CA 1
ATOM 1146 C C . ALA A 1 144 ? 12.953 -17.422 -16.078 1 96.56 144 ALA A C 1
ATOM 1148 O O . ALA A 1 144 ? 13.758 -18.328 -15.844 1 96.56 144 ALA A O 1
ATOM 1149 N N . LEU A 1 145 ? 11.695 -17.484 -15.68 1 97.06 145 LEU A N 1
ATOM 1150 C CA . LEU A 1 145 ? 11.172 -18.641 -14.953 1 97.06 145 LEU A CA 1
ATOM 1151 C C . LEU A 1 145 ? 11.195 -19.891 -15.82 1 97.06 145 LEU A C 1
ATOM 1153 O O . LEU A 1 145 ? 11.547 -20.969 -15.352 1 97.06 145 LEU A O 1
ATOM 1157 N N . ASN A 1 146 ? 10.844 -19.703 -17.047 1 97.19 146 ASN A N 1
ATOM 1158 C CA . ASN A 1 146 ? 10.859 -20.812 -18 1 97.19 146 ASN A CA 1
ATOM 1159 C C . ASN A 1 146 ? 12.273 -21.312 -18.266 1 97.19 146 ASN A C 1
ATOM 1161 O O . ASN A 1 146 ? 12.516 -22.516 -18.344 1 97.19 146 ASN A O 1
ATOM 1165 N N . PHE A 1 147 ? 13.109 -20.344 -18.406 1 96.19 147 PHE A N 1
ATOM 1166 C CA . PHE A 1 147 ? 14.508 -20.703 -18.625 1 96.19 147 PHE A CA 1
ATOM 1167 C C . PHE A 1 147 ? 15.047 -21.531 -17.453 1 96.19 147 PHE A C 1
ATOM 1169 O O . PHE A 1 147 ? 15.812 -22.469 -17.672 1 96.19 147 PHE A O 1
ATOM 1176 N N . GLY A 1 148 ? 14.617 -21.203 -16.281 1 96.56 148 GLY A N 1
ATOM 1177 C CA . GLY A 1 148 ? 15.031 -21.938 -15.094 1 96.56 148 GLY A CA 1
ATOM 1178 C C . GLY A 1 148 ? 14.195 -23.172 -14.836 1 96.56 148 GLY A C 1
ATOM 1179 O O . GLY A 1 148 ? 14.398 -23.859 -13.828 1 96.56 148 GLY A O 1
ATOM 1180 N N . LYS A 1 149 ? 13.227 -23.453 -15.633 1 97.06 149 LYS A N 1
ATOM 1181 C CA . LYS A 1 149 ? 12.32 -24.594 -15.531 1 97.06 149 LYS A CA 1
ATOM 1182 C C . LYS A 1 149 ? 11.617 -24.609 -14.18 1 97.06 149 LYS A C 1
ATOM 1184 O O . LYS A 1 149 ? 11.531 -25.656 -13.531 1 97.06 149 LYS A O 1
ATOM 1189 N N . GLN A 1 150 ? 11.234 -23.422 -13.812 1 96.56 150 GLN A N 1
ATOM 1190 C CA . GLN A 1 150 ? 10.555 -23.281 -12.523 1 96.56 150 GLN A CA 1
ATOM 1191 C C . GLN A 1 150 ? 9.109 -23.766 -12.609 1 96.56 150 GLN A C 1
ATOM 1193 O O . GLN A 1 150 ? 8.383 -23.406 -13.539 1 96.56 150 GLN A O 1
ATOM 1198 N N . GLY A 1 151 ? 8.711 -24.625 -11.688 1 97.38 151 GLY A N 1
ATOM 1199 C CA . GLY A 1 151 ? 7.305 -24.984 -11.555 1 97.38 151 GLY A CA 1
ATOM 1200 C C . GLY A 1 151 ? 6.484 -23.922 -10.844 1 97.38 151 GLY A C 1
ATOM 1201 O O . GLY A 1 151 ? 6.988 -22.844 -10.523 1 97.38 151 GLY A O 1
ATOM 1202 N N . PHE A 1 152 ? 5.215 -24.172 -10.719 1 98.06 152 PHE A N 1
ATOM 1203 C CA . PHE A 1 152 ? 4.312 -23.312 -9.961 1 98.06 152 PHE A CA 1
ATOM 1204 C C . PHE A 1 152 ? 4.176 -23.812 -8.523 1 98.06 152 PHE A C 1
ATOM 1206 O O . PHE A 1 152 ? 3.582 -24.859 -8.281 1 98.06 152 PHE A O 1
ATOM 1213 N N . GLU A 1 153 ? 4.707 -23.016 -7.621 1 98.25 153 GLU A N 1
ATOM 1214 C CA . GLU A 1 153 ? 4.816 -23.438 -6.227 1 98.25 153 GLU A CA 1
ATOM 1215 C C . GLU A 1 153 ? 3.828 -22.672 -5.348 1 98.25 153 GLU A C 1
ATOM 1217 O O . GLU A 1 153 ? 3.664 -21.453 -5.492 1 98.25 153 GLU A O 1
ATOM 1222 N N . ILE A 1 154 ? 3.199 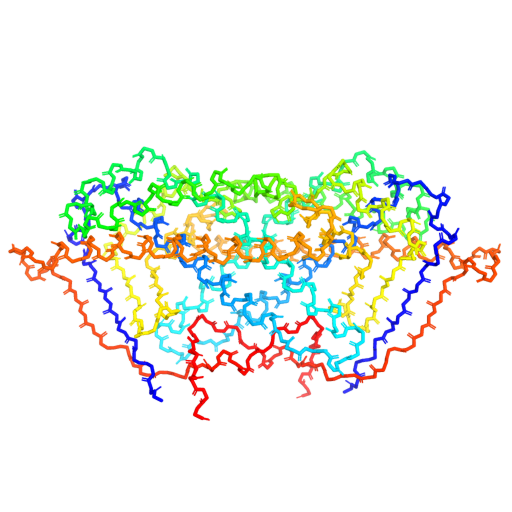-23.406 -4.453 1 97.31 154 ILE A N 1
ATOM 1223 C CA . ILE A 1 154 ? 2.221 -22.891 -3.504 1 97.31 154 ILE A CA 1
ATOM 1224 C C . ILE A 1 154 ? 2.572 -23.344 -2.092 1 97.31 154 ILE A C 1
ATOM 1226 O O . ILE A 1 154 ? 2.828 -24.531 -1.864 1 97.31 154 ILE A O 1
ATOM 1230 N N . PHE A 1 155 ? 2.697 -22.438 -1.181 1 96.25 155 PHE A N 1
ATOM 1231 C CA . PHE A 1 155 ? 2.648 -22.781 0.237 1 96.25 155 PHE A CA 1
ATOM 1232 C C . PHE A 1 155 ? 1.222 -22.688 0.767 1 96.25 155 PHE A C 1
ATOM 1234 O O . PHE A 1 155 ? 0.617 -21.609 0.75 1 96.25 155 PHE A O 1
ATOM 1241 N N . ALA A 1 156 ? 0.706 -23.781 1.187 1 92.88 156 ALA A N 1
ATOM 1242 C CA . ALA A 1 156 ? -0.7 -23.828 1.58 1 92.88 156 ALA A CA 1
ATOM 1243 C C . ALA A 1 156 ? -0.845 -24.281 3.033 1 92.88 156 ALA A C 1
ATOM 1245 O O . ALA A 1 156 ? -0.398 -25.375 3.402 1 92.88 156 ALA A O 1
ATOM 1246 N N . GLY A 1 157 ? -1.364 -23.359 3.795 1 84.88 157 GLY A N 1
ATOM 1247 C CA . GLY A 1 157 ? -1.731 -23.734 5.152 1 84.88 157 GLY A CA 1
ATOM 1248 C C . GLY A 1 157 ? -3.205 -24.062 5.305 1 84.88 157 GLY A C 1
ATOM 1249 O O . GLY A 1 157 ? -3.973 -23.953 4.348 1 84.88 157 GLY A O 1
ATOM 1250 N N . GLY A 1 158 ? -3.602 -24.609 6.457 1 71.75 158 GLY A N 1
ATOM 1251 C CA . GLY A 1 158 ? -4.969 -25.047 6.703 1 71.75 158 GLY A CA 1
ATOM 1252 C C . GLY A 1 158 ? -5.941 -23.891 6.855 1 71.75 158 GLY A C 1
ATOM 1253 O O . GLY A 1 158 ? -7.156 -24.078 6.773 1 71.75 158 GLY A O 1
ATOM 1254 N N . SER A 1 159 ? -5.43 -22.781 7.086 1 65.56 159 SER A N 1
ATOM 1255 C CA . SER A 1 159 ? -6.316 -21.641 7.234 1 65.56 159 SER A CA 1
ATOM 1256 C C . SER A 1 159 ? -6.203 -20.703 6.039 1 65.56 159 SER A C 1
ATOM 1258 O O . SER A 1 159 ? -5.188 -20.688 5.344 1 65.56 159 SER A O 1
ATOM 1260 N N . PHE A 1 160 ? -7.285 -20.125 5.758 1 57.09 160 PHE A N 1
ATOM 1261 C CA . PHE A 1 160 ? -7.398 -19.281 4.582 1 57.09 160 PHE A CA 1
ATOM 1262 C C . PHE A 1 160 ? -6.262 -18.266 4.543 1 57.09 160 PHE A C 1
ATOM 1264 O O . PHE A 1 160 ? -5.664 -18.031 3.49 1 57.09 160 PHE A O 1
ATOM 1271 N N . GLY A 1 161 ? -5.828 -17.812 5.496 1 67.19 161 GLY A N 1
ATOM 1272 C CA . GLY A 1 161 ? -4.82 -16.766 5.492 1 67.19 161 GLY A CA 1
ATOM 1273 C C . GLY A 1 161 ? -3.402 -17.297 5.418 1 67.19 161 GLY A C 1
ATOM 1274 O O . GLY A 1 161 ? -2.457 -16.531 5.199 1 67.19 161 GLY A O 1
ATOM 1275 N N . ALA A 1 162 ? -3.363 -18.609 5.203 1 80.81 162 ALA A N 1
ATOM 1276 C CA . ALA A 1 162 ? -2.027 -19.203 5.254 1 80.81 162 ALA A CA 1
ATOM 1277 C C . ALA A 1 162 ? -1.627 -19.766 3.896 1 80.81 162 ALA A C 1
ATOM 1279 O O . ALA A 1 162 ? -1.059 -20.859 3.82 1 80.81 162 ALA A O 1
ATOM 1280 N N . THR A 1 163 ? -1.991 -19.109 2.889 1 92.38 163 THR A N 1
ATOM 1281 C CA . THR A 1 163 ? -1.604 -19.516 1.539 1 92.38 163 THR A CA 1
ATOM 1282 C C . THR A 1 163 ? -0.757 -18.422 0.877 1 92.38 163 THR A C 1
ATOM 1284 O O . THR A 1 163 ? -1.029 -17.234 1.035 1 92.38 163 THR A O 1
ATOM 1287 N N . MET A 1 164 ? 0.258 -18.891 0.216 1 96.25 164 MET A N 1
ATOM 1288 C CA . MET A 1 164 ? 1.093 -18.016 -0.601 1 96.25 164 MET A CA 1
ATOM 1289 C C . MET A 1 164 ? 1.394 -18.656 -1.952 1 96.25 164 MET A C 1
ATOM 1291 O O . MET A 1 164 ? 1.849 -19.797 -2.016 1 96.25 164 MET A O 1
ATOM 1295 N N . TYR A 1 165 ? 1.106 -17.938 -2.947 1 98.06 165 TYR A N 1
ATOM 1296 C CA . TYR A 1 165 ? 1.525 -18.375 -4.277 1 98.06 165 TYR A CA 1
ATOM 1297 C C . TYR A 1 165 ? 2.936 -17.891 -4.586 1 98.06 165 TYR A C 1
ATOM 1299 O O . TYR A 1 165 ? 3.117 -16.812 -5.16 1 98.06 165 TYR A O 1
ATOM 1307 N N . ARG A 1 166 ? 3.867 -18.75 -4.305 1 98.12 166 ARG A N 1
ATOM 1308 C CA . ARG A 1 166 ? 5.281 -18.391 -4.281 1 98.12 166 ARG A CA 1
ATOM 1309 C C . ARG A 1 166 ? 5.773 -18 -5.672 1 98.12 166 ARG A C 1
ATOM 1311 O O . ARG A 1 166 ? 6.445 -16.984 -5.84 1 98.12 166 ARG A O 1
ATOM 1318 N N . THR A 1 167 ? 5.496 -18.828 -6.648 1 98.62 167 THR A N 1
ATOM 1319 C CA . THR A 1 167 ? 6 -18.547 -7.988 1 98.62 167 THR A CA 1
ATOM 1320 C C . THR A 1 167 ? 5.383 -17.266 -8.539 1 98.62 167 THR A C 1
ATOM 1322 O O . THR A 1 167 ? 6.031 -16.531 -9.281 1 98.62 167 THR A O 1
ATOM 1325 N N . SER A 1 168 ? 4.121 -16.953 -8.156 1 98.69 168 SER A N 1
ATOM 1326 C CA . SER A 1 168 ? 3.498 -15.688 -8.508 1 98.69 168 SER A CA 1
ATOM 1327 C C . SER A 1 168 ? 4.281 -14.508 -7.945 1 98.69 168 SER A C 1
ATOM 1329 O O . SER A 1 168 ? 4.457 -13.492 -8.617 1 98.69 168 SER A O 1
ATOM 1331 N N . ASP A 1 169 ? 4.699 -14.664 -6.707 1 98.19 169 ASP A N 1
ATOM 1332 C CA . ASP A 1 169 ? 5.504 -13.617 -6.078 1 98.19 169 ASP A CA 1
ATOM 1333 C C . ASP A 1 169 ? 6.848 -13.453 -6.785 1 98.19 169 ASP A C 1
ATOM 1335 O O . ASP A 1 169 ? 7.336 -12.336 -6.949 1 98.19 169 ASP A O 1
ATOM 1339 N N . VAL A 1 170 ? 7.441 -14.555 -7.152 1 97.88 170 VAL A N 1
ATOM 1340 C CA . VAL A 1 170 ? 8.727 -14.523 -7.844 1 97.88 170 VAL A CA 1
ATOM 1341 C C . VAL A 1 170 ? 8.57 -13.812 -9.188 1 97.88 170 VAL A C 1
ATOM 1343 O O . VAL A 1 170 ? 9.398 -12.969 -9.547 1 97.88 170 VAL A O 1
ATOM 1346 N N . MET A 1 171 ? 7.562 -14.133 -9.914 1 98.31 171 MET A N 1
ATOM 1347 C CA . MET A 1 171 ? 7.309 -13.477 -11.195 1 98.31 171 MET A CA 1
ATOM 1348 C C . MET A 1 171 ? 7.121 -11.977 -11.016 1 98.31 171 MET A C 1
ATOM 1350 O O . MET A 1 171 ? 7.746 -11.18 -11.727 1 98.31 171 MET A O 1
ATOM 1354 N N . ALA A 1 172 ? 6.246 -11.609 -10.062 1 98.12 172 ALA A N 1
ATOM 1355 C CA . ALA A 1 172 ? 5.965 -10.195 -9.82 1 98.12 172 ALA A CA 1
ATOM 1356 C C . ALA A 1 172 ? 7.227 -9.453 -9.391 1 98.12 172 ALA A C 1
ATOM 1358 O O . ALA A 1 172 ? 7.48 -8.336 -9.836 1 98.12 172 ALA A O 1
ATOM 1359 N N . GLY A 1 173 ? 8.008 -10.109 -8.523 1 97.5 173 GLY A N 1
ATOM 1360 C CA . GLY A 1 173 ? 9.258 -9.523 -8.078 1 97.5 173 GLY A CA 1
ATOM 1361 C C . GLY A 1 173 ? 10.258 -9.328 -9.203 1 97.5 173 GLY A C 1
ATOM 1362 O O . GLY A 1 173 ? 10.867 -8.258 -9.32 1 97.5 173 GLY A O 1
ATOM 1363 N N . ALA A 1 174 ? 10.391 -10.336 -10 1 97.75 174 ALA A N 1
ATOM 1364 C CA . ALA A 1 174 ? 11.328 -10.258 -11.125 1 97.75 174 ALA A CA 1
ATOM 1365 C C . ALA A 1 174 ? 10.898 -9.172 -12.109 1 97.75 174 ALA A C 1
ATOM 1367 O O . ALA A 1 174 ? 11.727 -8.383 -12.57 1 97.75 174 ALA A O 1
ATOM 1368 N N . ALA A 1 175 ? 9.641 -9.156 -12.438 1 98.25 175 ALA A N 1
ATOM 1369 C CA . ALA A 1 175 ? 9.125 -8.156 -13.383 1 98.25 175 ALA A CA 1
ATOM 1370 C C . ALA A 1 175 ? 9.406 -6.742 -12.883 1 98.25 175 ALA A C 1
ATOM 1372 O O . AL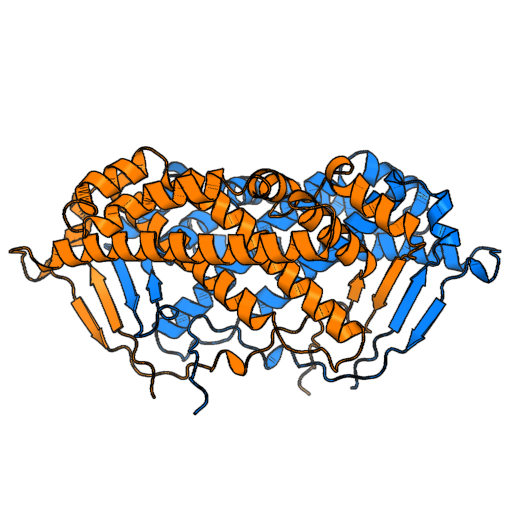A A 1 175 ? 9.789 -5.867 -13.672 1 98.25 175 ALA A O 1
ATOM 1373 N N . PHE A 1 176 ? 9.242 -6.531 -11.617 1 98.12 176 PHE A N 1
ATOM 1374 C CA . PHE A 1 176 ? 9.477 -5.242 -10.984 1 98.12 176 PHE A CA 1
ATOM 1375 C C . PHE A 1 176 ? 10.961 -4.887 -11.016 1 98.12 176 PHE A C 1
ATOM 1377 O O . PHE A 1 176 ? 11.336 -3.793 -11.438 1 98.12 176 PHE A O 1
ATOM 1384 N N . ILE A 1 177 ? 11.797 -5.848 -10.656 1 97.69 177 ILE A N 1
ATOM 1385 C CA . ILE A 1 177 ? 13.234 -5.633 -10.555 1 97.69 177 ILE A CA 1
ATOM 1386 C C . ILE A 1 177 ? 13.82 -5.387 -11.945 1 97.69 177 ILE A C 1
ATOM 1388 O O . ILE A 1 177 ? 14.734 -4.574 -12.109 1 97.69 177 ILE A O 1
ATOM 1392 N N . PHE A 1 178 ? 13.242 -5.973 -12.93 1 97.31 178 PHE A N 1
ATOM 1393 C CA . PHE A 1 178 ? 13.766 -5.883 -14.297 1 97.31 178 PHE A CA 1
ATOM 1394 C C . PHE A 1 178 ? 13.516 -4.5 -14.883 1 97.31 178 PHE A C 1
ATOM 1396 O O . PHE A 1 178 ? 14.102 -4.137 -15.898 1 97.31 178 PHE A O 1
ATOM 1403 N N . GLU A 1 179 ? 12.625 -3.717 -14.242 1 96.94 179 GLU A N 1
ATOM 1404 C CA . GLU A 1 179 ? 12.484 -2.324 -14.656 1 96.94 179 GLU A CA 1
ATOM 1405 C C . GLU A 1 179 ? 13.789 -1.558 -14.469 1 96.94 179 GLU A C 1
ATOM 1407 O O . GLU A 1 179 ? 14.062 -0.594 -15.188 1 96.94 179 GLU A O 1
ATOM 1412 N N . ALA A 1 180 ? 14.539 -1.973 -13.477 1 96.75 180 ALA A N 1
ATOM 1413 C CA . ALA A 1 180 ? 15.773 -1.272 -13.156 1 96.75 180 ALA A CA 1
ATOM 1414 C C . ALA A 1 180 ? 16.969 -1.925 -13.844 1 96.75 180 ALA A C 1
ATOM 1416 O O . ALA A 1 180 ? 17.875 -1.233 -14.312 1 96.75 180 ALA A O 1
ATOM 1417 N N . ASN A 1 181 ? 16.969 -3.279 -13.797 1 96.19 181 ASN A N 1
ATOM 1418 C CA . ASN A 1 181 ? 18.062 -4.031 -14.375 1 96.19 181 ASN A CA 1
ATOM 1419 C C . ASN A 1 181 ? 17.703 -5.5 -14.578 1 96.19 181 ASN A C 1
ATOM 1421 O O . ASN A 1 181 ? 17.047 -6.102 -13.727 1 96.19 181 ASN A O 1
ATOM 1425 N N . ARG A 1 182 ? 18.219 -6.102 -15.586 1 93.31 182 ARG A N 1
ATOM 1426 C CA . ARG A 1 182 ? 17.891 -7.488 -15.906 1 93.31 182 ARG A CA 1
ATOM 1427 C C . ARG A 1 182 ? 18.625 -8.453 -14.977 1 93.31 182 ARG A C 1
ATOM 1429 O O . ARG A 1 182 ? 18.219 -9.602 -14.812 1 93.31 182 ARG A O 1
ATOM 1436 N N . ASP A 1 183 ? 19.734 -7.965 -14.508 1 93.94 183 ASP A N 1
ATOM 1437 C CA . ASP A 1 183 ? 20.391 -8.711 -13.43 1 93.94 183 ASP A CA 1
ATOM 1438 C C . ASP A 1 183 ? 19.672 -8.484 -12.102 1 93.94 183 ASP A C 1
ATOM 1440 O O . ASP A 1 183 ? 19.625 -7.363 -11.594 1 93.94 183 ASP A O 1
ATOM 1444 N N . TRP A 1 184 ? 19.156 -9.539 -11.562 1 90.62 184 TRP A N 1
ATOM 1445 C CA . TRP A 1 184 ? 18.281 -9.469 -10.391 1 90.62 184 TRP A CA 1
ATOM 1446 C C . TRP A 1 184 ? 18.984 -8.766 -9.234 1 90.62 184 TRP A C 1
ATOM 1448 O O . TRP A 1 184 ? 18.422 -7.887 -8.594 1 90.62 184 TRP A O 1
ATOM 1458 N N . GLY A 1 185 ? 20.203 -9.195 -8.961 1 91.94 185 GLY A N 1
ATOM 1459 C CA . GLY A 1 185 ? 20.953 -8.609 -7.855 1 91.94 185 GLY A CA 1
ATOM 1460 C C . GLY A 1 185 ? 21.234 -7.129 -8.039 1 91.94 185 GLY A C 1
ATOM 1461 O O . GLY A 1 185 ? 21.016 -6.336 -7.121 1 91.94 185 GLY A O 1
ATOM 1462 N N . VAL A 1 186 ? 21.641 -6.734 -9.211 1 96.25 186 VAL A N 1
ATOM 1463 C CA . VAL A 1 186 ? 21.938 -5.34 -9.523 1 96.25 186 VAL A CA 1
ATOM 1464 C C . VAL A 1 186 ? 20.656 -4.516 -9.492 1 96.25 186 VAL A C 1
ATOM 1466 O O . VAL A 1 186 ? 20.625 -3.414 -8.938 1 96.25 186 VAL A O 1
ATOM 1469 N N . GLY A 1 187 ? 19.594 -5.086 -10.07 1 96.69 187 GLY A N 1
ATOM 1470 C CA . GLY A 1 187 ? 18.312 -4.395 -10.086 1 96.69 187 GLY A CA 1
ATOM 1471 C C . GLY A 1 187 ? 17.766 -4.133 -8.703 1 96.69 187 GLY A C 1
ATOM 1472 O O . GLY A 1 187 ? 17.328 -3.021 -8.398 1 96.69 187 GLY A O 1
ATOM 1473 N N . LEU A 1 188 ? 17.844 -5.137 -7.863 1 94.81 188 LEU A N 1
ATOM 1474 C CA . LEU A 1 188 ? 17.328 -5.012 -6.5 1 94.81 188 LEU A CA 1
ATOM 1475 C C . LEU A 1 188 ? 18.125 -3.963 -5.723 1 94.81 188 LEU A C 1
ATOM 1477 O O . LEU A 1 188 ? 17.531 -3.121 -5.039 1 94.81 188 LEU A O 1
ATOM 1481 N N . ASN A 1 189 ? 19.391 -3.984 -5.82 1 95.31 189 ASN A N 1
ATOM 1482 C CA . ASN A 1 189 ? 20.234 -3.014 -5.125 1 95.31 189 ASN A CA 1
ATOM 1483 C C . ASN A 1 189 ? 19.938 -1.589 -5.586 1 95.31 189 ASN A C 1
ATOM 1485 O O . ASN A 1 189 ? 19.875 -0.669 -4.77 1 95.31 189 ASN A O 1
ATOM 1489 N N . THR A 1 190 ? 19.797 -1.488 -6.859 1 97.12 190 THR A N 1
ATOM 1490 C CA . THR A 1 190 ? 19.469 -0.184 -7.426 1 97.12 190 THR A CA 1
ATOM 1491 C C . THR A 1 190 ? 18.141 0.336 -6.863 1 97.12 190 THR A C 1
ATOM 1493 O O . THR A 1 190 ? 18.062 1.485 -6.426 1 97.12 190 THR A O 1
ATOM 1496 N N . ILE A 1 191 ? 17.188 -0.512 -6.844 1 96.75 191 ILE A N 1
ATOM 1497 C CA . ILE A 1 191 ? 15.859 -0.129 -6.383 1 96.75 191 ILE A CA 1
ATOM 1498 C C . ILE A 1 191 ? 15.914 0.253 -4.902 1 96.75 191 ILE A C 1
ATOM 1500 O O . ILE A 1 191 ? 15.414 1.306 -4.508 1 96.75 191 ILE A O 1
ATOM 1504 N N . VAL A 1 192 ? 16.531 -0.499 -4.145 1 93.75 192 VAL A N 1
ATOM 1505 C CA . VAL A 1 192 ? 16.578 -0.287 -2.701 1 93.75 192 VAL A CA 1
ATOM 1506 C C . VAL A 1 192 ? 17.312 1.018 -2.393 1 93.75 192 VAL A C 1
ATOM 1508 O O . VAL A 1 192 ? 16.828 1.836 -1.607 1 93.75 192 VAL A O 1
ATOM 1511 N N . GLU A 1 193 ? 18.391 1.261 -3.023 1 94.88 193 GLU A N 1
ATOM 1512 C CA . GLU A 1 193 ? 19.156 2.479 -2.805 1 94.88 193 GLU A CA 1
ATOM 1513 C C . GLU A 1 193 ? 18.375 3.717 -3.232 1 94.88 193 GLU A C 1
ATOM 1515 O O . GLU A 1 193 ? 18.344 4.715 -2.512 1 94.88 193 GLU A O 1
ATOM 1520 N N . ASP A 1 194 ? 17.797 3.609 -4.371 1 96.62 194 ASP A N 1
ATOM 1521 C CA . ASP A 1 194 ? 17.031 4.738 -4.895 1 96.62 194 ASP A CA 1
ATOM 1522 C C . ASP A 1 194 ? 15.828 5.047 -4.012 1 96.62 194 ASP A C 1
ATOM 1524 O O . ASP A 1 194 ? 15.57 6.207 -3.688 1 96.62 194 ASP A O 1
ATOM 1528 N N . VAL A 1 195 ? 15.117 4.004 -3.652 1 96.25 195 VAL A N 1
ATOM 1529 C CA . VAL A 1 195 ? 13.891 4.18 -2.869 1 96.25 195 VAL A CA 1
ATOM 1530 C C . VAL A 1 195 ? 14.234 4.766 -1.502 1 96.25 195 VAL A C 1
ATOM 1532 O O . VAL A 1 195 ? 13.531 5.641 -0.999 1 96.25 195 VAL A O 1
ATOM 1535 N N . LEU A 1 196 ? 15.281 4.336 -0.918 1 92.88 196 LEU A N 1
ATOM 1536 C CA . LEU A 1 196 ? 15.711 4.863 0.37 1 92.88 196 LEU A CA 1
ATOM 1537 C C . LEU A 1 196 ? 16.125 6.328 0.248 1 92.88 196 LEU A C 1
ATOM 1539 O O . LEU A 1 196 ? 15.703 7.164 1.056 1 92.88 196 LEU A O 1
ATOM 1543 N N . SER A 1 197 ? 16.875 6.586 -0.723 1 94.69 197 SER A N 1
ATOM 1544 C CA . SER A 1 197 ? 17.344 7.953 -0.95 1 94.69 197 SER A CA 1
ATOM 1545 C C . SER A 1 197 ? 16.172 8.891 -1.238 1 94.69 197 SER A C 1
ATOM 1547 O O . SER A 1 197 ? 16.078 9.969 -0.657 1 94.69 197 SER A O 1
ATOM 1549 N N . LEU A 1 198 ? 15.328 8.484 -2.111 1 96.44 198 LEU A N 1
ATOM 1550 C CA . LEU A 1 198 ? 14.188 9.297 -2.49 1 96.44 198 LEU A CA 1
ATOM 1551 C C . LEU A 1 198 ? 13.242 9.492 -1.308 1 96.44 198 LEU A C 1
ATOM 1553 O O . LEU A 1 198 ? 12.695 10.586 -1.118 1 96.44 198 LEU A O 1
ATOM 1557 N N . SER A 1 199 ? 13.016 8.43 -0.575 1 95.94 199 SER A N 1
ATOM 1558 C CA . SER A 1 199 ? 12.164 8.516 0.604 1 95.94 199 SER A CA 1
ATOM 1559 C C . SER A 1 199 ? 12.703 9.539 1.6 1 95.94 199 SER A C 1
ATOM 1561 O O . SER A 1 199 ? 11.938 10.328 2.162 1 95.94 199 SER A O 1
ATOM 1563 N N . HIS A 1 200 ? 13.969 9.508 1.812 1 93.5 200 HIS A N 1
ATOM 1564 C CA . HIS A 1 200 ? 14.609 10.469 2.705 1 93.5 200 HIS A CA 1
ATOM 1565 C C . HIS A 1 200 ? 14.438 11.898 2.195 1 93.5 200 HIS A C 1
ATOM 1567 O O . HIS A 1 200 ? 14.125 12.805 2.971 1 93.5 200 HIS A O 1
ATOM 1573 N N . GLN A 1 201 ? 14.609 12.07 0.987 1 94 201 GLN A N 1
ATOM 1574 C CA . GLN A 1 201 ? 14.508 13.398 0.4 1 94 201 GLN A CA 1
ATOM 1575 C C . GLN A 1 201 ? 13.086 13.945 0.516 1 94 201 GLN A C 1
ATOM 1577 O O . GLN A 1 201 ? 12.891 15.109 0.856 1 94 201 GLN A O 1
ATOM 1582 N N . VAL A 1 202 ? 12.117 13.094 0.234 1 95.75 202 VAL A N 1
ATOM 1583 C CA . VAL A 1 202 ? 10.727 13.523 0.291 1 95.75 202 VAL A CA 1
ATOM 1584 C C . VAL A 1 202 ? 10.352 13.859 1.73 1 95.75 202 VAL A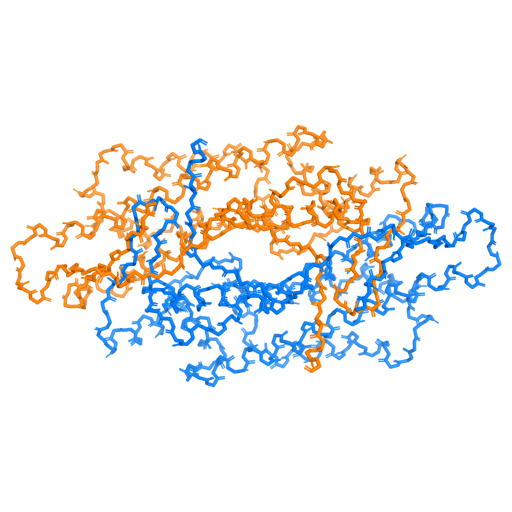 C 1
ATOM 1586 O O . VAL A 1 202 ? 9.734 14.898 1.989 1 95.75 202 VAL A O 1
ATOM 1589 N N . THR A 1 203 ? 10.711 13.016 2.676 1 94.56 203 THR A N 1
ATOM 1590 C CA . THR A 1 203 ? 10.32 13.227 4.066 1 94.56 203 THR A CA 1
ATOM 1591 C C . THR A 1 203 ? 11.062 14.422 4.664 1 94.56 203 THR A C 1
ATOM 1593 O O . THR A 1 203 ? 10.484 15.203 5.418 1 94.56 203 THR A O 1
ATOM 1596 N N . GLU A 1 204 ? 12.312 14.57 4.281 1 92.56 204 GLU A N 1
ATOM 1597 C CA . GLU A 1 204 ? 13.07 15.727 4.75 1 92.56 204 GLU A CA 1
ATOM 1598 C C . GLU A 1 204 ? 12.5 17.031 4.191 1 92.56 204 GLU A C 1
ATOM 1600 O O . GLU A 1 204 ? 12.352 18.016 4.918 1 92.56 204 GLU A O 1
ATOM 1605 N N . PHE A 1 205 ? 12.227 17.016 2.986 1 94.38 205 PHE A N 1
ATOM 1606 C CA . PHE A 1 205 ? 11.711 18.219 2.344 1 94.38 205 PHE A CA 1
ATOM 1607 C C . PHE A 1 205 ? 10.359 18.609 2.926 1 94.38 205 PHE A C 1
ATOM 1609 O O . PHE A 1 205 ? 10.141 19.766 3.283 1 94.38 205 PHE A O 1
ATOM 1616 N N . THR A 1 206 ? 9.43 17.656 2.98 1 95.88 206 THR A N 1
ATOM 1617 C CA . THR A 1 206 ? 8.094 17.953 3.479 1 95.88 206 THR A CA 1
ATOM 1618 C C . THR A 1 206 ? 8.141 18.391 4.938 1 95.88 206 THR A C 1
ATOM 1620 O O . THR A 1 206 ? 7.465 19.359 5.324 1 95.88 206 THR A O 1
ATOM 1623 N N . ASN A 1 207 ? 8.961 17.719 5.691 1 94.12 207 ASN A N 1
ATOM 1624 C CA . ASN A 1 207 ? 9.125 18.078 7.094 1 94.12 207 ASN A CA 1
ATOM 1625 C C . ASN A 1 207 ? 9.719 19.484 7.242 1 94.12 207 ASN A C 1
ATOM 1627 O O . ASN A 1 207 ? 9.281 20.266 8.086 1 94.12 207 ASN A O 1
ATOM 1631 N N . SER A 1 208 ? 10.711 19.75 6.453 1 94.5 208 SER A N 1
ATOM 1632 C CA . SER A 1 208 ? 11.352 21.062 6.488 1 94.5 208 SER A CA 1
ATOM 1633 C C . SER A 1 208 ? 10.375 22.156 6.074 1 94.5 208 SER A C 1
ATOM 1635 O O . SER A 1 208 ? 10.344 23.234 6.691 1 94.5 208 SER A O 1
ATOM 1637 N N . ALA A 1 209 ? 9.633 21.938 5.051 1 96.56 209 ALA A N 1
ATOM 1638 C CA . ALA A 1 209 ? 8.656 22.906 4.559 1 96.56 209 ALA A CA 1
ATOM 1639 C C . ALA A 1 209 ? 7.586 23.188 5.609 1 96.56 209 ALA A C 1
ATOM 1641 O O . ALA A 1 209 ? 7.32 24.344 5.934 1 96.56 209 ALA A O 1
ATOM 1642 N N . ILE A 1 210 ? 7.031 22.156 6.195 1 96.75 210 ILE A N 1
ATOM 1643 C CA . ILE A 1 210 ? 5.996 22.328 7.207 1 96.75 210 ILE A CA 1
ATOM 1644 C C . ILE A 1 210 ? 6.586 22.984 8.445 1 96.75 210 ILE A C 1
ATOM 1646 O O . ILE A 1 210 ? 5.961 23.875 9.039 1 96.75 210 ILE A O 1
ATOM 1650 N N . GLY A 1 211 ? 7.77 22.516 8.805 1 94.44 211 GLY A N 1
ATOM 1651 C CA . GLY A 1 211 ? 8.445 23.141 9.922 1 94.44 211 GLY A CA 1
ATOM 1652 C C . GLY A 1 211 ? 8.656 24.625 9.734 1 94.44 211 GLY A C 1
ATOM 1653 O O . GLY A 1 211 ? 8.469 25.406 10.672 1 94.44 211 GLY A O 1
ATOM 1654 N N . ALA A 1 212 ? 9.07 25.031 8.562 1 95.06 212 ALA A N 1
ATOM 1655 C CA . ALA A 1 212 ? 9.266 26.438 8.25 1 95.06 212 ALA A CA 1
ATOM 1656 C C . ALA A 1 212 ? 7.953 27.219 8.383 1 95.06 212 ALA A C 1
ATOM 1658 O O . ALA A 1 212 ? 7.93 28.312 8.93 1 95.06 212 ALA A O 1
ATOM 1659 N N . PHE A 1 213 ? 6.906 26.672 7.895 1 95.5 213 PHE A N 1
ATOM 1660 C CA . PHE A 1 213 ? 5.586 27.281 8.023 1 95.5 213 PHE A CA 1
ATOM 1661 C C . PHE A 1 213 ? 5.219 27.453 9.492 1 95.5 213 PHE A C 1
ATOM 1663 O O . PHE A 1 213 ? 4.828 28.547 9.906 1 95.5 213 PHE A O 1
ATOM 1670 N N . VAL A 1 214 ? 5.367 26.406 10.273 1 94.62 214 VAL A N 1
ATOM 1671 C CA . VAL A 1 214 ? 5.012 26.438 11.688 1 94.62 214 VAL A CA 1
ATOM 1672 C C . VAL A 1 214 ? 5.855 27.469 12.406 1 94.62 214 VAL A C 1
ATOM 1674 O O . VAL A 1 214 ? 5.344 28.234 13.227 1 94.62 214 VAL A O 1
ATOM 1677 N N . ASN A 1 215 ? 7.098 27.516 12.07 1 91.06 215 ASN A N 1
ATOM 1678 C CA . ASN A 1 215 ? 8.008 28.453 12.703 1 91.06 215 ASN A CA 1
ATOM 1679 C C . ASN A 1 215 ? 7.664 29.906 12.344 1 91.06 215 ASN A C 1
ATOM 1681 O O . ASN A 1 215 ? 7.863 30.812 13.148 1 91.06 215 ASN A O 1
ATOM 1685 N N . SER A 1 216 ? 7.133 30.109 11.211 1 89.31 216 SER A N 1
ATOM 1686 C CA . SER A 1 216 ? 6.77 31.453 10.766 1 89.31 216 SER A CA 1
ATOM 1687 C C . SER A 1 216 ? 5.609 32 11.586 1 89.31 216 SER A C 1
ATOM 1689 O O . SER A 1 216 ? 5.457 33.219 11.719 1 89.31 216 SER A O 1
ATOM 1691 N N . ILE A 1 217 ? 4.789 31.125 12.047 1 87.31 217 ILE A N 1
ATOM 1692 C CA . ILE A 1 217 ? 3.639 31.516 12.852 1 87.31 217 ILE A CA 1
ATOM 1693 C C . ILE A 1 217 ? 4.078 31.75 14.297 1 87.31 217 ILE A C 1
ATOM 1695 O O . ILE A 1 217 ? 3.467 32.531 15.023 1 87.31 217 ILE A O 1
ATOM 1699 N N . LYS A 1 218 ? 5.133 31.172 14.672 1 81.88 218 LYS A N 1
ATOM 1700 C CA . LYS A 1 218 ? 5.684 31.359 16.016 1 81.88 218 LYS A CA 1
ATOM 1701 C C . LYS A 1 218 ? 6.32 32.719 16.172 1 81.88 218 LYS A C 1
ATOM 1703 O O . LYS A 1 218 ? 6.273 33.344 17.25 1 81.88 218 LYS A O 1
ATOM 1708 N N . SER A 1 219 ? 7.008 33.188 15.234 1 68.5 219 SER A N 1
ATOM 1709 C CA . SER A 1 219 ? 7.875 34.344 15.289 1 68.5 219 SER A CA 1
ATOM 1710 C C . SER A 1 219 ? 7.07 35.656 15.156 1 68.5 219 SER A C 1
ATOM 1712 O O . SER A 1 219 ? 7.504 36.688 15.609 1 68.5 219 SER A O 1
ATOM 1714 N N . GLY A 1 220 ? 5.926 35.562 14.758 1 62.88 220 GLY A N 1
ATOM 1715 C CA . GLY A 1 220 ? 5.262 36.812 14.516 1 62.88 220 GLY A CA 1
ATOM 1716 C C . GLY A 1 220 ? 4.598 37.406 15.758 1 62.88 220 GLY A C 1
ATOM 1717 O O . GLY A 1 220 ? 4.5 36.719 16.781 1 62.88 220 GLY A O 1
ATOM 1718 N N . SER A 1 221 ? 4.531 38.688 15.781 1 68.38 221 SER A N 1
ATOM 1719 C CA . SER A 1 221 ? 3.787 39.438 16.781 1 68.38 221 SER A CA 1
ATOM 1720 C C . SER A 1 221 ? 2.316 39.062 16.797 1 68.38 221 SER A C 1
ATOM 1722 O O . SER A 1 221 ? 1.488 39.656 16.125 1 68.38 221 SER A O 1
ATOM 1724 N N . ARG A 1 222 ? 2.125 37.844 16.906 1 75.06 222 ARG A N 1
ATOM 1725 C CA . ARG A 1 222 ? 0.741 37.375 16.828 1 75.06 222 ARG A CA 1
ATOM 1726 C C . ARG A 1 222 ? 0.091 37.375 18.203 1 75.06 222 ARG A C 1
ATOM 1728 O O . ARG A 1 222 ? 0.785 37.312 19.219 1 75.06 222 ARG A O 1
ATOM 1735 N N . SER A 1 223 ? -1.165 37.531 18.141 1 80.94 223 SER A N 1
ATOM 1736 C CA . SER A 1 223 ? -1.942 37.406 19.359 1 80.94 223 SER A CA 1
ATOM 1737 C C . SER A 1 223 ? -1.831 36 19.938 1 80.94 223 SER A C 1
ATOM 1739 O O . SER A 1 223 ? -1.465 35.062 19.234 1 80.94 223 SER A O 1
ATOM 1741 N N . TYR A 1 224 ? -2.082 35.906 21.172 1 78.88 224 TYR A N 1
ATOM 1742 C CA . TYR A 1 224 ? -1.98 34.656 21.891 1 78.88 224 TYR A CA 1
ATOM 1743 C C . TYR A 1 224 ? -2.828 33.562 21.219 1 78.88 224 TYR A C 1
ATOM 1745 O O . TYR A 1 224 ? -2.41 32.406 21.125 1 78.88 224 TYR A O 1
ATOM 1753 N N . SER A 1 225 ? -3.943 33.969 20.781 1 82.38 225 SER A N 1
ATOM 1754 C CA . SER A 1 225 ? -4.887 33 20.188 1 82.38 225 SER A CA 1
ATOM 1755 C C . SER A 1 225 ? -4.367 32.469 18.844 1 82.38 225 SER A C 1
ATOM 1757 O O . SER A 1 225 ? -4.844 31.453 18.359 1 82.38 225 SER A O 1
ATOM 1759 N N . GLU A 1 226 ? -3.35 33.094 18.344 1 85.44 226 GLU A N 1
ATOM 1760 C CA . GLU A 1 226 ? -2.826 32.75 17.016 1 85.44 226 GLU A CA 1
ATOM 1761 C C . GLU A 1 226 ? -1.491 32.031 17.125 1 85.44 226 GLU A C 1
ATOM 1763 O O . GLU A 1 226 ? -0.979 31.516 16.141 1 85.44 226 GLU A O 1
ATOM 1768 N N . ARG A 1 227 ? -1.076 31.844 18.344 1 86.88 227 ARG A N 1
ATOM 1769 C CA . ARG A 1 227 ? 0.27 31.312 18.531 1 86.88 227 ARG A CA 1
ATOM 1770 C C . ARG A 1 227 ? 0.249 29.797 18.594 1 86.88 227 ARG A C 1
ATOM 1772 O O . ARG A 1 227 ? -0.685 29.203 19.141 1 86.88 227 ARG A O 1
ATOM 1779 N N . VAL A 1 228 ? 1.324 29.328 18.141 1 93.69 228 VAL A N 1
ATOM 1780 C CA . VAL A 1 228 ? 1.525 27.875 18.188 1 93.69 228 VAL A CA 1
ATOM 1781 C C . VAL A 1 228 ? 1.516 27.406 19.641 1 93.69 228 VAL A C 1
ATOM 1783 O O . VAL A 1 228 ? 2.117 28.047 20.516 1 93.69 228 VAL A O 1
ATOM 1786 N N . LYS A 1 229 ? 0.781 26.391 19.922 1 93.62 229 LYS A N 1
ATOM 1787 C CA . LYS A 1 229 ? 0.736 25.766 21.234 1 93.62 229 LYS A CA 1
ATOM 1788 C C . LYS A 1 229 ? 1.52 24.453 21.25 1 93.62 229 LYS A C 1
ATOM 1790 O O . LYS A 1 229 ? 1.413 23.656 20.312 1 93.62 229 LYS A O 1
ATOM 1795 N N . ILE A 1 230 ? 2.305 24.25 22.297 1 93.81 230 ILE A N 1
ATOM 1796 C CA . ILE A 1 230 ? 3.113 23.047 22.438 1 93.81 230 ILE A CA 1
ATOM 1797 C C . ILE A 1 230 ? 2.869 22.422 23.812 1 93.81 230 ILE A C 1
ATOM 1799 O O . ILE A 1 230 ? 2.934 23.109 24.828 1 93.81 230 ILE A O 1
ATOM 1803 N N . LYS A 1 231 ? 2.549 21.172 23.797 1 95.38 231 LYS A N 1
ATOM 1804 C CA . LYS A 1 231 ? 2.348 20.438 25.047 1 95.38 231 LYS A CA 1
ATOM 1805 C C . LYS A 1 231 ? 2.957 19.031 24.969 1 95.38 231 LYS A C 1
ATOM 1807 O O . LYS A 1 231 ? 3.037 18.453 23.875 1 95.38 231 LYS A O 1
ATOM 1812 N N . ASP A 1 232 ? 3.27 18.547 26.109 1 94.25 232 ASP A N 1
ATOM 1813 C CA . ASP A 1 232 ? 3.748 17.172 26.172 1 94.25 232 ASP A CA 1
ATOM 1814 C C . ASP A 1 232 ? 2.586 16.172 26.094 1 94.25 232 ASP A C 1
ATOM 1816 O O . ASP A 1 232 ? 1.534 16.406 26.703 1 94.25 232 ASP A O 1
ATOM 1820 N N . VAL A 1 233 ? 2.814 15.172 25.266 1 93.56 233 VAL A N 1
ATOM 1821 C CA . VAL A 1 233 ? 1.883 14.047 25.266 1 93.56 233 VAL A CA 1
ATOM 1822 C C . VAL A 1 233 ? 2.238 13.094 26.406 1 93.56 233 VAL A C 1
ATOM 1824 O O . VAL A 1 233 ? 3.416 12.805 26.641 1 93.56 233 VAL A O 1
ATOM 1827 N N . PRO A 1 234 ? 1.213 12.664 27.109 1 91.69 234 PRO A N 1
ATOM 1828 C CA . PRO A 1 234 ? 1.536 11.648 28.109 1 91.69 234 PRO A CA 1
ATOM 1829 C C . PRO A 1 234 ? 2.305 10.469 27.531 1 91.69 234 PRO A C 1
ATOM 1831 O O . PRO A 1 234 ? 2.021 10.031 26.406 1 91.69 234 PRO A O 1
ATOM 1834 N N . LYS A 1 235 ? 3.164 10 28.359 1 88.75 235 LYS A N 1
ATOM 1835 C CA . LYS A 1 235 ? 3.988 8.891 27.906 1 88.75 235 LYS A CA 1
ATOM 1836 C C . LYS A 1 235 ? 3.145 7.633 27.688 1 88.75 235 LYS A C 1
ATOM 1838 O O . LYS A 1 235 ? 2.182 7.395 28.422 1 88.75 235 LYS A O 1
ATOM 1843 N N . PHE A 1 236 ? 3.475 6.93 26.641 1 86.31 236 PHE A N 1
ATOM 1844 C CA . PHE A 1 236 ? 2.834 5.656 26.344 1 86.31 236 PHE A CA 1
ATOM 1845 C C . PHE A 1 236 ? 3.842 4.664 25.781 1 86.31 236 PHE A C 1
ATOM 1847 O O . PHE A 1 236 ? 4.941 5.047 25.375 1 86.31 236 PHE A O 1
ATOM 1854 N N . PRO A 1 237 ? 3.516 3.379 25.828 1 81.31 237 PRO A N 1
ATOM 1855 C CA . PRO A 1 237 ? 4.477 2.389 25.344 1 81.31 237 PRO A CA 1
ATOM 1856 C C . PRO A 1 237 ? 4.738 2.512 23.844 1 81.31 237 PRO A C 1
ATOM 1858 O O . PRO A 1 237 ? 3.799 2.5 23.047 1 81.31 237 PRO A O 1
ATOM 1861 N N . ILE A 1 238 ? 5.973 2.66 23.516 1 82.69 238 ILE A N 1
ATOM 1862 C CA . ILE A 1 238 ? 6.418 2.697 22.125 1 82.69 238 ILE A CA 1
ATOM 1863 C C . ILE A 1 238 ? 7.391 1.547 21.859 1 82.69 238 ILE A C 1
ATOM 1865 O O . ILE A 1 238 ? 8.461 1.479 22.469 1 82.69 238 ILE A O 1
ATOM 1869 N N . PRO A 1 239 ? 6.996 0.726 20.984 1 80.19 239 PRO A N 1
ATOM 1870 C CA . PRO A 1 239 ? 7.859 -0.436 20.766 1 80.19 239 PRO A CA 1
ATOM 1871 C C . PRO A 1 239 ? 9.133 -0.083 20 1 80.19 239 PRO A C 1
ATOM 1873 O O . PRO A 1 239 ? 9.172 0.922 19.281 1 80.19 239 PRO A O 1
ATOM 1876 N N . ASP A 1 240 ? 10.094 -1.056 20.219 1 79.12 240 ASP A N 1
ATOM 1877 C CA . ASP A 1 240 ? 11.336 -0.986 19.469 1 79.12 240 ASP A CA 1
ATOM 1878 C C . ASP A 1 240 ? 11.172 -1.64 18.094 1 79.12 240 ASP A C 1
ATOM 1880 O O . ASP A 1 240 ? 10.719 -2.781 17.984 1 79.12 240 ASP A O 1
ATOM 1884 N N . MET A 1 241 ? 11.602 -0.947 17.109 1 78.81 241 MET A N 1
ATOM 1885 C CA . MET A 1 241 ? 11.461 -1.428 15.734 1 78.81 241 MET A CA 1
ATOM 1886 C C . MET A 1 241 ? 12.242 -2.727 15.539 1 78.81 241 MET A C 1
ATOM 1888 O O . MET A 1 241 ? 11.852 -3.566 14.727 1 78.81 241 MET A O 1
ATOM 1892 N N . THR A 1 242 ? 13.289 -2.861 16.25 1 74.69 242 THR A N 1
ATOM 1893 C CA . THR A 1 242 ? 14.164 -4.008 16.062 1 74.69 242 THR A CA 1
ATOM 1894 C C . THR A 1 242 ? 13.508 -5.285 16.594 1 74.69 242 THR A C 1
ATOM 1896 O O . THR A 1 242 ? 13.938 -6.391 16.266 1 74.69 242 THR A O 1
ATOM 1899 N N . ASP A 1 243 ? 12.461 -5.102 17.344 1 72 243 ASP A N 1
ATOM 1900 C CA . ASP A 1 243 ? 11.797 -6.254 17.938 1 72 243 ASP A CA 1
ATOM 1901 C C . ASP A 1 243 ? 10.57 -6.664 17.125 1 72 243 ASP A C 1
ATOM 1903 O O . ASP A 1 243 ? 9.898 -7.648 17.453 1 72 243 ASP A O 1
ATOM 1907 N N . PHE A 1 244 ? 10.422 -5.93 16.016 1 73.31 244 PHE A N 1
ATOM 1908 C CA . PHE A 1 244 ? 9.18 -6.16 15.281 1 73.31 244 PHE A CA 1
ATOM 1909 C C . PHE A 1 244 ? 9.453 -6.859 13.953 1 73.31 244 PHE A C 1
ATOM 1911 O O . PHE A 1 244 ? 10.406 -6.512 13.25 1 73.31 244 PHE A O 1
ATOM 1918 N N . VAL A 1 245 ? 8.703 -8 13.805 1 74.62 245 VAL A N 1
ATOM 1919 C CA . VAL A 1 245 ? 8.727 -8.68 12.516 1 74.62 245 VAL A CA 1
ATOM 1920 C C . VAL A 1 245 ? 7.309 -8.781 11.961 1 74.62 245 VAL A C 1
ATOM 1922 O O . VAL A 1 245 ? 6.379 -9.164 12.672 1 74.62 245 VAL A O 1
ATOM 1925 N N . LEU A 1 246 ? 7.219 -8.359 10.75 1 82.12 246 LEU A N 1
ATOM 1926 C CA . LEU A 1 246 ? 5.938 -8.516 10.062 1 82.12 246 LEU A CA 1
ATOM 1927 C C . LEU A 1 246 ? 5.891 -9.828 9.289 1 82.12 246 LEU A C 1
ATOM 1929 O O . LEU A 1 246 ? 6.406 -9.914 8.172 1 82.12 246 LEU A O 1
ATOM 1933 N N . PRO A 1 247 ? 5.328 -10.82 9.875 1 83.12 247 PRO A N 1
ATOM 1934 C CA . PRO A 1 247 ? 5.309 -12.117 9.188 1 83.12 247 PRO A CA 1
ATOM 1935 C C . PRO A 1 247 ? 4.234 -12.195 8.109 1 83.12 247 PRO A C 1
ATOM 1937 O O . PRO A 1 247 ? 3.205 -11.523 8.203 1 83.12 247 PRO A O 1
ATOM 1940 N N . TYR A 1 248 ? 4.512 -13 7.121 1 89.81 248 TYR A N 1
ATOM 1941 C CA . TYR A 1 248 ? 3.484 -13.258 6.117 1 89.81 248 TYR A CA 1
ATOM 1942 C C . TYR A 1 248 ? 2.469 -14.273 6.621 1 89.81 248 TYR A C 1
ATOM 1944 O O . TYR A 1 248 ? 1.262 -14.086 6.453 1 89.81 248 TYR A O 1
ATOM 1952 N N . PHE A 1 249 ? 2.977 -15.312 7.191 1 88.69 249 PHE A N 1
ATOM 1953 C CA . PHE A 1 249 ? 2.109 -16.375 7.703 1 88.69 249 PHE A CA 1
ATOM 1954 C C . PHE A 1 249 ? 1.718 -16.094 9.148 1 88.69 249 PHE A C 1
ATOM 1956 O O . PHE A 1 249 ? 2.582 -15.969 10.016 1 88.69 249 PHE A O 1
ATOM 1963 N N . MET A 1 250 ? 0.464 -15.961 9.359 1 84.38 250 MET A N 1
ATOM 1964 C CA . MET A 1 250 ? -0.121 -15.781 10.688 1 84.38 250 MET A CA 1
ATOM 1965 C C . MET A 1 250 ? -1.36 -16.656 10.859 1 84.38 250 MET A C 1
ATOM 1967 O O . MET A 1 250 ? -1.971 -17.062 9.867 1 84.38 250 MET A O 1
ATOM 1971 N N . VAL A 1 251 ? -1.619 -16.953 12.133 1 78.62 251 VAL A N 1
ATOM 1972 C CA . VAL A 1 251 ? -2.812 -17.75 12.414 1 78.62 251 VAL A CA 1
ATOM 1973 C C . VAL A 1 251 ? -3.736 -16.969 13.352 1 78.62 251 VAL A C 1
ATOM 1975 O O . VAL A 1 251 ? -3.303 -16.047 14.031 1 78.62 251 VAL A O 1
ATOM 1978 N N . VAL A 1 252 ? -5.027 -17.188 13.094 1 72.75 252 VAL A N 1
ATOM 1979 C CA . VAL A 1 252 ? -5.98 -16.703 14.086 1 72.75 252 VAL A CA 1
ATOM 1980 C C . VAL A 1 252 ? -6.348 -17.828 15.039 1 72.75 252 VAL A C 1
ATOM 1982 O O . VAL A 1 252 ? -6.859 -18.875 14.617 1 72.75 252 VAL A O 1
ATOM 1985 N N . ARG A 1 253 ? -5.852 -17.797 16.281 1 65.12 253 ARG A N 1
ATOM 1986 C CA . ARG A 1 253 ? -6.215 -18.812 17.266 1 65.12 253 ARG A CA 1
ATOM 1987 C C . ARG A 1 253 ? -7.523 -18.469 17.953 1 65.12 253 ARG A C 1
ATOM 1989 O O . ARG A 1 253 ? -7.762 -17.312 18.297 1 65.12 253 ARG A O 1
ATOM 1996 N N . ASP A 1 254 ? -8.516 -19.312 17.719 1 56.53 254 ASP A N 1
ATOM 1997 C CA . ASP A 1 254 ? -9.719 -19.156 18.516 1 56.53 254 ASP A CA 1
ATOM 1998 C C . ASP A 1 254 ? -9.383 -19.078 20 1 56.53 254 ASP A C 1
ATOM 2000 O O . ASP A 1 254 ? -8.555 -19.844 20.5 1 56.53 254 ASP A O 1
ATOM 2004 N N . LYS A 1 255 ? -9.391 -17.969 20.5 1 47.78 255 LYS A N 1
ATOM 2005 C CA . LYS A 1 255 ? -9.312 -17.969 21.953 1 47.78 255 LYS A CA 1
ATOM 2006 C C . LYS A 1 255 ? -10.266 -18.984 22.562 1 47.78 255 LYS A C 1
ATOM 2008 O O . LYS A 1 255 ? -11.445 -19.031 22.203 1 47.78 255 LYS A O 1
ATOM 2013 N N . ASP A 1 256 ? -9.805 -20.109 23.062 1 33.94 256 ASP A N 1
ATOM 2014 C CA . ASP A 1 256 ? -10.672 -20.859 23.953 1 33.94 256 ASP A CA 1
ATOM 2015 C C . ASP A 1 256 ? -11.227 -19.969 25.062 1 33.94 256 ASP A C 1
ATOM 2017 O O . ASP A 1 256 ? -10.523 -19.094 25.578 1 33.94 256 ASP A O 1
ATOM 2021 N N . MET B 1 1 ? -2.307 -25.422 18.328 1 45.66 1 MET B N 1
ATOM 2022 C CA . MET B 1 1 ? -2.295 -26.328 17.188 1 45.66 1 MET B CA 1
ATOM 2023 C C . MET B 1 1 ? -1.288 -25.859 16.141 1 45.66 1 MET B C 1
ATOM 2025 O O . MET B 1 1 ? -1.168 -24.656 15.875 1 45.66 1 MET B O 1
ATOM 2029 N N . ALA B 1 2 ? -0.263 -26.641 15.953 1 55.62 2 ALA B N 1
ATOM 2030 C CA . ALA B 1 2 ? 0.823 -26.312 15.031 1 55.62 2 ALA B CA 1
ATOM 2031 C C . ALA B 1 2 ? 0.309 -26.188 13.602 1 55.62 2 ALA B C 1
ATOM 2033 O O . ALA B 1 2 ? -0.442 -27.047 13.125 1 55.62 2 ALA B O 1
ATOM 2034 N N . PHE B 1 3 ? 0.281 -25.016 13.016 1 71.56 3 PHE B N 1
ATOM 2035 C CA . PHE B 1 3 ? -0.152 -24.75 11.648 1 71.56 3 PHE B CA 1
ATOM 2036 C C . PHE B 1 3 ? 0.806 -25.375 10.641 1 71.56 3 PHE B C 1
ATOM 2038 O O . PHE B 1 3 ? 2.006 -25.094 10.664 1 71.56 3 PHE B O 1
ATOM 2045 N N . GLN B 1 4 ? 0.313 -26.531 10.109 1 84.38 4 GLN B N 1
ATOM 2046 C CA . GLN B 1 4 ? 1.115 -27.219 9.102 1 84.38 4 GLN B CA 1
ATOM 2047 C C . GLN B 1 4 ? 0.938 -26.562 7.73 1 84.38 4 GLN B C 1
ATOM 2049 O O . GLN B 1 4 ? -0.19 -26.359 7.273 1 84.38 4 GLN B O 1
ATOM 2054 N N . ILE B 1 5 ? 2.078 -26.219 7.141 1 91.19 5 ILE B N 1
ATOM 2055 C CA . ILE B 1 5 ? 2.104 -25.672 5.785 1 91.19 5 ILE B CA 1
ATOM 2056 C C . ILE B 1 5 ? 2.594 -26.75 4.812 1 91.19 5 ILE B C 1
ATOM 2058 O O . ILE B 1 5 ? 3.545 -27.469 5.109 1 91.19 5 ILE B O 1
ATOM 2062 N N . LYS B 1 6 ? 1.886 -26.891 3.756 1 94.12 6 LYS B N 1
ATOM 2063 C CA . LYS B 1 6 ? 2.303 -27.797 2.684 1 94.12 6 LYS B CA 1
ATOM 2064 C C . LYS B 1 6 ? 2.9 -27.016 1.516 1 94.12 6 LYS B C 1
ATOM 2066 O O . LYS B 1 6 ? 2.463 -25.906 1.214 1 94.12 6 LYS B O 1
ATOM 2071 N N . ARG B 1 7 ? 3.852 -27.656 0.94 1 96.25 7 ARG B N 1
ATOM 2072 C CA . ARG B 1 7 ? 4.406 -27.172 -0.321 1 96.25 7 ARG B CA 1
ATOM 2073 C C . ARG B 1 7 ? 3.838 -27.953 -1.502 1 96.25 7 ARG B C 1
ATOM 2075 O O . ARG B 1 7 ? 4.008 -29.172 -1.588 1 96.25 7 ARG B O 1
ATOM 2082 N N . ILE B 1 8 ? 3.15 -27.297 -2.355 1 95.88 8 ILE B N 1
ATOM 2083 C CA . ILE B 1 8 ? 2.553 -27.875 -3.553 1 95.88 8 ILE B CA 1
ATOM 2084 C C . ILE B 1 8 ? 3.264 -27.344 -4.797 1 95.88 8 ILE B C 1
ATOM 2086 O O . ILE B 1 8 ? 3.391 -26.125 -4.973 1 95.88 8 ILE B O 1
ATOM 2090 N N . VAL B 1 9 ? 3.727 -28.266 -5.668 1 96.88 9 VAL B N 1
ATOM 2091 C CA . VAL B 1 9 ? 4.469 -27.828 -6.848 1 96.88 9 VAL B CA 1
ATOM 2092 C C . VAL B 1 9 ? 3.859 -28.453 -8.102 1 96.88 9 VAL B C 1
ATOM 2094 O O . VAL B 1 9 ? 3.809 -29.688 -8.227 1 96.88 9 VAL B O 1
ATOM 2097 N N . VAL B 1 10 ? 3.314 -27.625 -8.945 1 96.38 10 VAL B N 1
ATOM 2098 C CA . VAL B 1 10 ? 3.053 -28.047 -10.32 1 96.38 10 VAL B CA 1
ATOM 2099 C C . VAL B 1 10 ? 4.348 -28.016 -11.125 1 96.38 10 VAL B C 1
ATOM 2101 O O . VAL B 1 10 ? 4.934 -26.953 -11.344 1 96.38 10 VAL B O 1
ATOM 2104 N N . PRO B 1 11 ? 4.809 -29.125 -11.531 1 95.25 11 PRO B N 1
ATOM 2105 C CA . PRO B 1 11 ? 6.109 -29.172 -12.203 1 95.25 11 PRO B CA 1
ATOM 2106 C C . PRO B 1 11 ? 6.145 -28.359 -13.484 1 95.25 11 PRO B C 1
ATOM 2108 O O . PRO B 1 11 ? 5.109 -28.172 -14.133 1 95.25 11 PRO B O 1
ATOM 2111 N N . TYR B 1 12 ? 7.316 -27.938 -13.875 1 95.88 12 TYR B N 1
ATOM 2112 C CA . TYR B 1 12 ? 7.527 -27.141 -15.086 1 95.88 12 TYR B CA 1
ATOM 2113 C C . TYR B 1 12 ? 7.016 -27.891 -16.312 1 95.88 12 TYR B C 1
ATOM 2115 O O . TYR B 1 12 ? 6.48 -27.266 -17.234 1 95.88 12 TYR B O 1
ATOM 2123 N N . GLU B 1 13 ? 7.141 -29.156 -16.312 1 92.5 13 GLU B N 1
ATOM 2124 C CA . GLU B 1 13 ? 6.746 -29.984 -17.438 1 92.5 13 GLU B CA 1
ATOM 2125 C C . GLU B 1 13 ? 5.258 -29.828 -17.734 1 92.5 13 GLU B C 1
ATOM 2127 O O . GLU B 1 13 ? 4.836 -29.953 -18.891 1 92.5 13 GLU B O 1
ATOM 2132 N N . SER B 1 14 ? 4.508 -29.484 -16.766 1 92 14 SER B N 1
ATOM 2133 C CA . SER B 1 14 ? 3.07 -29.297 -16.938 1 92 14 SER B CA 1
ATOM 2134 C C . SER B 1 14 ? 2.742 -27.875 -17.375 1 92 14 SER B C 1
ATOM 2136 O O . SER B 1 14 ? 1.652 -27.609 -17.875 1 92 14 SER B O 1
ATOM 2138 N N . LEU B 1 15 ? 3.676 -26.969 -17.141 1 94.31 15 LEU B N 1
ATOM 2139 C CA . LEU B 1 15 ? 3.424 -25.547 -17.391 1 94.31 15 LEU B CA 1
ATOM 2140 C C . LEU B 1 15 ? 3.928 -25.141 -18.766 1 94.31 15 LEU B C 1
ATOM 2142 O O . LEU B 1 15 ? 3.383 -24.234 -19.391 1 94.31 15 LEU B O 1
ATOM 2146 N N . LYS B 1 16 ? 4.973 -25.766 -19.219 1 91.56 16 LYS B N 1
ATOM 2147 C CA . LYS B 1 16 ? 5.676 -25.344 -20.438 1 91.56 16 LYS B CA 1
ATOM 2148 C C . LYS B 1 16 ? 4.758 -25.406 -21.656 1 91.56 16 LYS B C 1
ATOM 2150 O O . LYS B 1 16 ? 4.91 -24.625 -22.594 1 91.56 16 LYS B O 1
ATOM 2155 N N . GLU B 1 17 ? 3.818 -26.281 -21.625 1 86.06 17 GLU B N 1
ATOM 2156 C CA . GLU B 1 17 ? 2.973 -26.484 -22.797 1 86.06 17 GLU B CA 1
ATOM 2157 C C . GLU B 1 17 ? 1.847 -25.453 -22.844 1 86.06 17 GLU B C 1
ATOM 2159 O O . GLU B 1 17 ? 1.216 -25.25 -23.891 1 86.06 17 GLU B O 1
ATOM 2164 N N . MET B 1 18 ? 1.599 -24.766 -21.766 1 91.31 18 MET B N 1
ATOM 2165 C CA . MET B 1 18 ? 0.482 -23.828 -21.688 1 91.31 18 MET B CA 1
ATOM 2166 C C . MET B 1 18 ? 0.804 -22.531 -22.438 1 91.31 18 MET B C 1
ATOM 2168 O O . MET B 1 18 ? -0.102 -21.797 -22.844 1 91.31 18 MET B O 1
ATOM 2172 N N . GLY B 1 19 ? 2.057 -22.188 -22.672 1 91.62 19 GLY B N 1
ATOM 2173 C CA . GLY B 1 19 ? 2.465 -20.938 -23.281 1 91.62 19 GLY B CA 1
ATOM 2174 C C . GLY B 1 19 ? 2.602 -19.797 -22.297 1 91.62 19 GLY B C 1
ATOM 2175 O O . GLY B 1 19 ? 2.049 -19.859 -21.188 1 91.62 19 GLY B O 1
ATOM 2176 N N . ALA B 1 20 ? 3.16 -18.734 -22.719 1 96.5 20 ALA B N 1
ATOM 2177 C CA . ALA B 1 20 ? 3.562 -17.641 -21.844 1 96.5 20 ALA B CA 1
ATOM 2178 C C . ALA B 1 20 ? 2.35 -16.844 -21.359 1 96.5 20 ALA B C 1
ATOM 2180 O O . ALA B 1 20 ? 2.312 -16.391 -20.219 1 96.5 20 ALA B O 1
ATOM 2181 N N . GLU B 1 21 ? 1.355 -16.703 -22.188 1 97.5 21 GLU B N 1
ATOM 2182 C CA . GLU B 1 21 ? 0.174 -15.922 -21.844 1 97.5 21 GLU B CA 1
ATOM 2183 C C . GLU B 1 21 ? -0.64 -16.594 -20.75 1 97.5 21 GLU B C 1
ATOM 2185 O O . GLU B 1 21 ? -1.121 -15.938 -19.828 1 97.5 21 GLU B O 1
ATOM 2190 N N . ASN B 1 22 ? -0.758 -17.891 -20.859 1 98 22 ASN B N 1
ATOM 2191 C CA . ASN B 1 22 ? -1.482 -18.641 -19.828 1 98 22 ASN B CA 1
ATOM 2192 C C . ASN B 1 22 ? -0.692 -18.703 -18.531 1 98 22 ASN B C 1
ATOM 2194 O O . ASN B 1 22 ? -1.271 -18.641 -17.438 1 98 22 ASN B O 1
ATOM 2198 N N . GLN B 1 23 ? 0.629 -18.875 -18.641 1 98.44 23 GLN B N 1
ATOM 2199 C CA . GLN B 1 23 ? 1.466 -18.797 -17.453 1 98.44 23 GLN B CA 1
ATOM 2200 C C . GLN B 1 23 ? 1.324 -17.453 -16.75 1 98.44 23 GLN B C 1
ATOM 2202 O O . GLN B 1 23 ? 1.189 -17.391 -15.523 1 98.44 23 GLN B O 1
ATOM 2207 N N . TYR B 1 24 ? 1.282 -16.422 -17.547 1 98.5 24 TYR B N 1
ATOM 2208 C CA . TYR B 1 24 ? 1.062 -15.07 -17.016 1 98.5 24 TYR B CA 1
ATOM 2209 C C . TYR B 1 24 ? -0.236 -15 -16.219 1 98.5 24 TYR B C 1
ATOM 2211 O O . TYR B 1 24 ? -0.252 -14.516 -15.094 1 98.5 24 TYR B O 1
ATOM 2219 N N . ALA B 1 25 ? -1.276 -15.445 -16.797 1 98.75 25 ALA B N 1
ATOM 2220 C CA . ALA B 1 25 ? -2.582 -15.359 -16.156 1 98.75 25 ALA B CA 1
ATOM 2221 C C . ALA B 1 25 ? -2.588 -16.125 -14.828 1 98.75 25 ALA B C 1
ATOM 2223 O O . ALA B 1 25 ? -3.115 -15.641 -13.828 1 98.75 25 ALA B O 1
ATOM 2224 N N . LEU B 1 26 ? -1.99 -17.297 -14.797 1 98.69 26 LEU B N 1
ATOM 2225 C CA . LEU B 1 26 ? -1.868 -18.094 -13.586 1 98.69 26 LEU B CA 1
ATOM 2226 C C . LEU B 1 26 ? -1.097 -17.344 -12.508 1 98.69 26 LEU B C 1
ATOM 2228 O O . LEU B 1 26 ? -1.561 -17.219 -11.375 1 98.69 26 LEU B O 1
ATOM 2232 N N . TYR B 1 27 ? 0.066 -16.812 -12.922 1 98.81 27 TYR B N 1
ATOM 2233 C CA . TYR B 1 27 ? 0.912 -16.094 -11.977 1 98.81 27 TYR B CA 1
ATOM 2234 C C . TYR B 1 27 ? 0.234 -14.82 -11.5 1 98.81 27 TYR B C 1
ATOM 2236 O O . TYR B 1 27 ? 0.352 -14.445 -10.328 1 98.81 27 TYR B O 1
ATOM 2244 N N . LEU B 1 28 ? -0.47 -14.18 -12.383 1 98.81 28 LEU B N 1
ATOM 2245 C CA . LEU B 1 28 ? -1.167 -12.945 -12.047 1 98.81 28 LEU B CA 1
ATOM 2246 C C . LEU B 1 28 ? -2.232 -13.188 -10.984 1 98.81 28 LEU B C 1
ATOM 2248 O O . LEU B 1 28 ? -2.359 -12.414 -10.031 1 98.81 28 LEU B O 1
ATOM 2252 N N . LEU B 1 29 ? -3.002 -14.234 -11.148 1 98.62 29 LEU B N 1
ATOM 2253 C CA . LEU B 1 29 ? -4.043 -14.547 -10.18 1 98.62 29 LEU B CA 1
ATOM 2254 C C . LEU B 1 29 ? -3.439 -14.789 -8.797 1 98.62 29 LEU B C 1
ATOM 2256 O O . LEU B 1 29 ? -3.963 -14.312 -7.793 1 98.62 29 LEU B O 1
ATOM 2260 N N . GLY B 1 30 ? -2.332 -15.508 -8.75 1 98.56 30 GLY B N 1
ATOM 2261 C CA . GLY B 1 30 ? -1.643 -15.719 -7.484 1 98.56 30 GLY B CA 1
ATOM 2262 C C . GLY B 1 30 ? -1.078 -14.445 -6.891 1 98.56 30 GLY B C 1
ATOM 2263 O O . GLY B 1 30 ? -1.088 -14.258 -5.672 1 98.56 30 GLY B O 1
ATOM 2264 N N . HIS B 1 31 ? -0.558 -13.594 -7.742 1 98.69 31 HIS B N 1
ATOM 2265 C CA . HIS B 1 31 ? -0.018 -12.305 -7.316 1 98.69 31 HIS B CA 1
ATOM 2266 C C . HIS B 1 31 ? -1.099 -11.438 -6.684 1 98.69 31 HIS B C 1
ATOM 2268 O O . HIS B 1 31 ? -0.885 -10.852 -5.617 1 98.69 31 HIS B O 1
ATOM 2274 N N . ILE B 1 32 ? -2.258 -11.359 -7.316 1 98.44 32 ILE B N 1
ATOM 2275 C CA . ILE B 1 32 ? -3.398 -10.617 -6.801 1 98.44 32 ILE B CA 1
ATOM 2276 C C . ILE B 1 32 ? -3.805 -11.172 -5.438 1 98.44 32 ILE B C 1
ATOM 2278 O O . ILE B 1 32 ? -3.986 -10.414 -4.48 1 98.44 32 ILE B O 1
ATOM 2282 N N . TYR B 1 33 ? -3.885 -12.477 -5.34 1 97.5 33 TYR B N 1
ATOM 2283 C CA . TYR B 1 33 ? -4.25 -13.125 -4.086 1 97.5 33 TYR B CA 1
ATOM 2284 C C . TYR B 1 33 ? -3.291 -12.734 -2.969 1 97.5 33 TYR B C 1
ATOM 2286 O O . TYR B 1 33 ? -3.721 -12.328 -1.889 1 97.5 33 TYR B O 1
ATOM 2294 N N . ASN B 1 34 ? -1.99 -12.906 -3.234 1 97.5 34 ASN B N 1
ATOM 2295 C CA . ASN B 1 34 ? -0.973 -12.633 -2.227 1 97.5 34 ASN B CA 1
ATOM 2296 C C . ASN B 1 34 ? -1.101 -11.219 -1.674 1 97.5 34 ASN B C 1
ATOM 2298 O O . ASN B 1 34 ? -1.052 -11.008 -0.46 1 97.5 34 ASN B O 1
ATOM 2302 N N . GLU B 1 35 ? -1.249 -10.242 -2.537 1 97.62 35 GLU B N 1
ATOM 2303 C CA . GLU B 1 35 ? -1.28 -8.852 -2.105 1 97.62 35 GLU B CA 1
ATOM 2304 C C . GLU B 1 35 ? -2.559 -8.539 -1.331 1 97.62 35 GLU B C 1
ATOM 2306 O O . GLU B 1 35 ? -2.516 -7.891 -0.285 1 97.62 35 GLU B O 1
ATOM 2311 N N . ILE B 1 36 ? -3.68 -9.008 -1.86 1 97.12 36 ILE B N 1
ATOM 2312 C CA . ILE B 1 36 ? -4.953 -8.727 -1.202 1 97.12 36 ILE B CA 1
ATOM 2313 C C . ILE B 1 36 ? -4.984 -9.414 0.163 1 97.12 36 ILE B C 1
ATOM 2315 O O . ILE B 1 36 ? -5.445 -8.828 1.146 1 97.12 36 ILE B O 1
ATOM 2319 N N . MET B 1 37 ? -4.48 -10.57 0.245 1 94.81 37 MET B N 1
ATOM 2320 C CA . MET B 1 37 ? -4.449 -11.289 1.513 1 94.81 37 MET B CA 1
ATOM 2321 C C . MET B 1 37 ? -3.539 -10.594 2.516 1 94.81 37 MET B C 1
ATOM 2323 O O . MET B 1 37 ? -3.871 -10.492 3.699 1 94.81 37 MET B O 1
ATOM 2327 N N . CYS B 1 38 ? -2.418 -10.172 2.018 1 94.19 38 CYS B N 1
ATOM 2328 C CA . CYS B 1 38 ? -1.489 -9.438 2.873 1 94.19 38 CYS B CA 1
ATOM 2329 C C . CYS B 1 38 ? -2.141 -8.18 3.432 1 94.19 38 CYS B C 1
ATOM 2331 O O . CYS B 1 38 ? -2.061 -7.918 4.633 1 94.19 38 CYS B O 1
ATOM 2333 N N . LEU B 1 39 ? -2.791 -7.457 2.611 1 95.12 39 LEU B N 1
ATOM 2334 C CA . LEU B 1 39 ? -3.438 -6.215 3.023 1 95.12 39 LEU B CA 1
ATOM 2335 C C . LEU B 1 39 ? -4.582 -6.492 3.992 1 95.12 39 LEU B C 1
ATOM 2337 O O . LEU B 1 39 ? -4.801 -5.734 4.938 1 95.12 39 LEU B O 1
ATOM 2341 N N . ASN B 1 40 ? -5.266 -7.551 3.73 1 91.69 40 ASN B N 1
ATOM 2342 C CA . ASN B 1 40 ? -6.297 -7.957 4.68 1 91.69 40 ASN B CA 1
ATOM 2343 C C . ASN B 1 40 ? -5.711 -8.242 6.059 1 91.69 40 ASN B C 1
ATOM 2345 O O . ASN B 1 40 ? -6.262 -7.816 7.074 1 91.69 40 ASN B O 1
ATOM 2349 N N . ARG B 1 41 ? -4.668 -8.922 6.047 1 89 41 ARG B N 1
ATOM 2350 C CA . ARG B 1 41 ? -4 -9.219 7.309 1 89 41 ARG B CA 1
ATOM 2351 C C . ARG B 1 41 ? -3.525 -7.945 7.996 1 89 41 ARG B C 1
ATOM 2353 O O . ARG B 1 41 ? -3.693 -7.785 9.203 1 89 41 ARG B O 1
ATOM 2360 N N . TRP B 1 42 ? -2.969 -7.086 7.219 1 89.94 42 TRP B N 1
ATOM 2361 C CA . TRP B 1 42 ? -2.473 -5.832 7.777 1 89.94 42 TRP B CA 1
ATOM 2362 C C . TRP B 1 42 ? -3.621 -4.988 8.32 1 89.94 42 TRP B C 1
ATOM 2364 O O . TRP B 1 42 ? -3.455 -4.262 9.305 1 89.94 42 TRP B O 1
ATOM 2374 N N . SER B 1 43 ? -4.746 -5.066 7.668 1 88.5 43 SER B N 1
ATOM 2375 C CA . SER B 1 43 ? -5.918 -4.348 8.156 1 88.5 43 SER B CA 1
ATOM 2376 C C . SER B 1 43 ? -6.34 -4.852 9.531 1 88.5 43 SER B C 1
ATOM 2378 O O . SER B 1 43 ? -6.809 -4.074 10.367 1 88.5 43 SER B O 1
ATOM 2380 N N . VAL B 1 44 ? -6.168 -6.074 9.711 1 84.19 44 VAL B N 1
ATOM 2381 C CA . VAL B 1 44 ? -6.508 -6.664 11 1 84.19 44 VAL B CA 1
ATOM 2382 C C . VAL B 1 44 ? -5.465 -6.266 12.047 1 84.19 44 VAL B C 1
ATOM 2384 O O . VAL B 1 44 ? -5.812 -5.922 13.18 1 84.19 44 VAL B O 1
ATOM 2387 N N . LEU B 1 45 ? -4.227 -6.27 11.609 1 83.88 45 LEU B N 1
ATOM 2388 C CA . LEU B 1 45 ? -3.137 -5.941 12.523 1 83.88 45 LEU B CA 1
ATOM 2389 C C . LEU B 1 45 ? -3.189 -4.473 12.93 1 83.88 45 LEU B C 1
ATOM 2391 O O . LEU B 1 45 ? -2.752 -4.109 14.023 1 83.88 45 LEU B O 1
ATOM 2395 N N . ALA B 1 46 ? -3.678 -3.697 12.039 1 81.75 46 ALA B N 1
ATOM 2396 C CA . ALA B 1 46 ? -3.748 -2.258 12.281 1 81.75 46 ALA B CA 1
ATOM 2397 C C . ALA B 1 46 ? -4.895 -1.919 13.227 1 81.75 46 ALA B C 1
ATOM 2399 O O . ALA B 1 46 ? -4.949 -0.814 13.773 1 81.75 46 ALA B O 1
ATOM 2400 N N . ARG B 1 47 ? -5.758 -2.869 13.414 1 73.62 47 ARG B N 1
ATOM 2401 C CA . ARG B 1 47 ? -6.938 -2.623 14.242 1 73.62 47 ARG B CA 1
ATOM 2402 C C . ARG B 1 47 ? -6.66 -2.965 15.703 1 73.62 47 ARG B C 1
ATOM 2404 O O . ARG B 1 47 ? -6.883 -4.102 16.125 1 73.62 47 ARG B O 1
ATOM 2411 N N . ARG B 1 48 ? -5.785 -2.41 16.266 1 67.25 48 ARG B N 1
ATOM 2412 C CA . ARG B 1 48 ? -5.59 -2.635 17.688 1 67.25 48 ARG B CA 1
ATOM 2413 C C . ARG B 1 48 ? -6.559 -1.795 18.516 1 67.25 48 ARG B C 1
ATOM 2415 O O . ARG B 1 48 ? -6.852 -0.65 18.156 1 67.25 48 ARG B O 1
ATOM 2422 N N . ASP B 1 49 ? -7.059 -2.529 19.391 1 69.25 49 ASP B N 1
ATOM 2423 C CA . ASP B 1 49 ? -7.871 -1.734 20.297 1 69.25 49 ASP B CA 1
ATOM 2424 C C . ASP B 1 49 ? -6.996 -0.832 21.172 1 69.25 49 ASP B C 1
ATOM 2426 O O . ASP B 1 49 ? -6.309 -1.308 22.078 1 69.25 49 ASP B O 1
ATOM 2430 N N . VAL B 1 50 ? -6.93 0.408 20.75 1 69.88 50 VAL B N 1
ATOM 2431 C CA . VAL B 1 50 ? -6.145 1.377 21.516 1 69.88 50 VAL B CA 1
ATOM 2432 C C . VAL B 1 50 ? -7.074 2.41 22.141 1 69.88 50 VAL B C 1
ATOM 2434 O O . VAL B 1 50 ? -6.676 3.555 22.375 1 69.88 50 VAL B O 1
ATOM 2437 N N . SER B 1 51 ? -8.266 2.066 22.281 1 74.56 51 SER B N 1
ATOM 2438 C CA . SER B 1 51 ? -9.242 3.014 22.797 1 74.56 51 SER B CA 1
ATOM 2439 C C . SER B 1 51 ? -8.836 3.537 24.172 1 74.56 51 SER B C 1
ATOM 2441 O O . SER B 1 51 ? -9.125 4.688 24.516 1 74.56 51 SER B O 1
ATOM 2443 N N . GLY B 1 52 ? -8.086 2.834 24.844 1 78.44 52 GLY B N 1
ATOM 2444 C CA . GLY B 1 52 ? -7.629 3.299 26.141 1 78.44 52 GLY B CA 1
ATOM 2445 C C . GLY B 1 52 ? -6.289 4.012 26.094 1 78.44 52 GLY B C 1
ATOM 2446 O O . GLY B 1 52 ? -5.797 4.5 27.109 1 78.44 52 GLY B O 1
ATOM 2447 N N . GLY B 1 53 ? -5.785 4.215 24.891 1 85.31 53 GLY B N 1
ATOM 2448 C CA . GLY B 1 53 ? -4.473 4.828 24.766 1 85.31 53 GLY B CA 1
ATOM 2449 C C . GLY B 1 53 ? -4.527 6.34 24.656 1 85.31 53 GLY B C 1
ATOM 2450 O O . GLY B 1 53 ? -5.613 6.93 24.672 1 85.31 53 GLY B O 1
ATOM 2451 N N . VAL B 1 54 ? -3.402 6.945 24.719 1 91.12 54 VAL B N 1
ATOM 2452 C CA . VAL B 1 54 ? -3.334 8.398 24.609 1 91.12 54 VAL B CA 1
ATOM 2453 C C . VAL B 1 54 ? -3.689 8.82 23.188 1 91.12 54 VAL B C 1
ATOM 2455 O O . VAL B 1 54 ? -3.73 7.984 22.266 1 91.12 54 VAL B O 1
ATOM 2458 N N . ASP B 1 55 ? -3.875 10.031 22.984 1 92.88 55 ASP B N 1
ATOM 2459 C CA . ASP B 1 55 ? -4.363 10.586 21.734 1 92.88 55 ASP B CA 1
ATOM 2460 C C . ASP B 1 55 ? -3.414 10.25 20.578 1 92.88 55 ASP B C 1
ATOM 2462 O O . ASP B 1 55 ? -3.855 9.875 19.5 1 92.88 55 ASP B O 1
ATOM 2466 N N . ALA B 1 56 ? -2.154 10.375 20.859 1 92.31 56 ALA B N 1
ATOM 2467 C CA . ALA B 1 56 ? -1.157 10.109 19.828 1 92.31 56 ALA B CA 1
ATOM 2468 C C . ALA B 1 56 ? -1.229 8.656 19.359 1 92.31 56 ALA B C 1
ATOM 2470 O O . ALA B 1 56 ? -1.124 8.375 18.172 1 92.31 56 ALA B O 1
ATOM 2471 N N . GLU B 1 57 ? -1.439 7.785 20.312 1 90.56 57 GLU B N 1
ATOM 2472 C CA . GLU B 1 57 ? -1.559 6.363 20 1 90.56 57 GLU B CA 1
ATOM 2473 C C . GLU B 1 57 ? -2.807 6.086 19.172 1 90.56 57 GLU B C 1
ATOM 2475 O O . GLU B 1 57 ? -2.758 5.316 18.203 1 90.56 57 GLU B O 1
ATOM 2480 N N . GLN B 1 58 ? -3.859 6.707 19.547 1 91.81 58 GLN B N 1
ATOM 2481 C CA . GLN B 1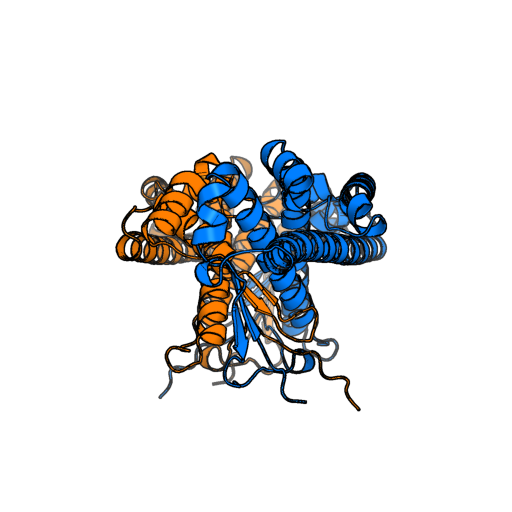 58 ? -5.113 6.539 18.828 1 91.81 58 GLN B CA 1
ATOM 2482 C C . GLN B 1 58 ? -5.004 7.086 17.406 1 91.81 58 GLN B C 1
ATOM 2484 O O . GLN B 1 58 ? -5.492 6.465 16.453 1 91.81 58 GLN B O 1
ATOM 2489 N N . ALA B 1 59 ? -4.336 8.188 17.281 1 93.69 59 ALA B N 1
ATOM 2490 C CA . ALA B 1 59 ? -4.133 8.797 15.969 1 93.69 59 ALA B CA 1
ATOM 2491 C C . ALA B 1 59 ? -3.309 7.883 15.07 1 93.69 59 ALA B C 1
ATOM 2493 O O . ALA B 1 59 ? -3.613 7.73 13.883 1 93.69 59 ALA B O 1
ATOM 2494 N N . GLY B 1 60 ? -2.289 7.328 15.672 1 92.44 60 GLY B N 1
ATOM 2495 C CA . GLY B 1 60 ? -1.459 6.398 14.922 1 92.44 60 GLY B CA 1
ATOM 2496 C C . GLY B 1 60 ? -2.221 5.184 14.422 1 92.44 60 GLY B C 1
ATOM 2497 O O . GLY B 1 60 ? -2.025 4.742 13.289 1 92.44 60 GLY B O 1
ATOM 2498 N N . ALA B 1 61 ? -3.098 4.668 15.258 1 91.19 61 ALA B N 1
ATOM 2499 C CA . ALA B 1 61 ? -3.91 3.508 14.898 1 91.19 61 ALA B CA 1
ATOM 2500 C C . ALA B 1 61 ? -4.875 3.844 13.766 1 91.19 61 ALA B C 1
ATOM 2502 O O . ALA B 1 61 ? -5.043 3.059 12.828 1 91.19 61 ALA B O 1
ATOM 2503 N N . VAL B 1 62 ? -5.441 4.973 13.867 1 92.06 62 VAL B N 1
ATOM 2504 C CA . VAL B 1 62 ? -6.383 5.414 12.844 1 92.06 62 VAL B CA 1
ATOM 2505 C C . VAL B 1 62 ? -5.652 5.59 11.508 1 92.06 62 VAL B C 1
ATOM 2507 O O . VAL B 1 62 ? -6.152 5.176 10.461 1 92.06 62 VAL B O 1
ATOM 2510 N N . PHE B 1 63 ? -4.512 6.156 11.57 1 95.44 63 PHE B N 1
ATOM 2511 C CA . PHE B 1 63 ? -3.73 6.324 10.352 1 95.44 63 PHE B CA 1
ATOM 2512 C C . PHE B 1 63 ? -3.471 4.98 9.68 1 95.44 63 PHE B C 1
ATOM 2514 O O . PHE B 1 63 ? -3.699 4.824 8.484 1 95.44 63 PHE B O 1
ATOM 2521 N N . ASN B 1 64 ? -2.996 4.047 10.438 1 93.88 64 ASN B N 1
ATOM 2522 C CA . ASN B 1 64 ? -2.625 2.744 9.891 1 93.88 64 ASN B CA 1
ATOM 2523 C C . ASN B 1 64 ? -3.811 2.062 9.219 1 93.88 64 ASN B C 1
ATOM 2525 O O . ASN B 1 64 ? -3.686 1.556 8.102 1 93.88 64 ASN B O 1
ATOM 2529 N N . ILE B 1 65 ? -4.949 2.074 9.883 1 92.81 65 ILE B N 1
ATOM 2530 C CA . ILE B 1 65 ? -6.109 1.377 9.336 1 92.81 65 ILE B CA 1
ATOM 2531 C C . ILE B 1 65 ? -6.598 2.09 8.078 1 92.81 65 ILE B C 1
ATOM 2533 O O . ILE B 1 65 ? -6.977 1.443 7.098 1 92.81 65 ILE B O 1
ATOM 2537 N N . MET B 1 66 ? -6.578 3.387 8.094 1 95 66 MET B N 1
ATOM 2538 C CA . MET B 1 66 ? -7.035 4.148 6.938 1 95 66 MET B CA 1
ATOM 2539 C C . MET B 1 66 ? -6.086 3.973 5.758 1 95 66 MET B C 1
ATOM 2541 O O . MET B 1 66 ? -6.523 3.852 4.613 1 95 66 MET B O 1
ATOM 2545 N N . PHE B 1 67 ? -4.832 3.939 6.082 1 96.75 67 PHE B N 1
ATOM 2546 C CA . PHE B 1 67 ? -3.822 3.783 5.043 1 96.75 67 PHE B CA 1
ATOM 2547 C C . PHE B 1 67 ? -3.963 2.432 4.355 1 96.75 67 PHE B C 1
ATOM 2549 O O . PHE B 1 67 ? -4.023 2.359 3.125 1 96.75 67 PHE B O 1
ATOM 2556 N N . VAL B 1 68 ? -4.094 1.389 5.105 1 95.75 68 VAL B N 1
ATOM 2557 C CA . VAL B 1 68 ? -4.223 0.039 4.566 1 95.75 68 VAL B CA 1
ATOM 2558 C C . VAL B 1 68 ? -5.539 -0.086 3.797 1 95.75 68 VAL B C 1
ATOM 2560 O O . VAL B 1 68 ? -5.582 -0.695 2.727 1 95.75 68 VAL B O 1
ATOM 2563 N N . THR B 1 69 ? -6.555 0.508 4.363 1 96.31 69 THR B N 1
ATOM 2564 C CA . THR B 1 69 ? -7.867 0.43 3.73 1 96.31 69 THR B CA 1
ATOM 2565 C C . THR B 1 69 ? -7.855 1.125 2.373 1 96.31 69 THR B C 1
ATOM 2567 O O . THR B 1 69 ? -8.43 0.622 1.406 1 96.31 69 THR B O 1
ATOM 2570 N N . ARG B 1 70 ? -7.199 2.242 2.285 1 97.06 70 ARG B N 1
ATOM 2571 C CA . ARG B 1 70 ? -7.105 2.959 1.019 1 97.06 70 ARG B CA 1
ATOM 2572 C C . ARG B 1 70 ? -6.348 2.139 -0.019 1 97.06 70 ARG B C 1
ATOM 2574 O O . ARG B 1 70 ? -6.785 2.021 -1.165 1 97.06 70 ARG B O 1
ATOM 2581 N N . ILE B 1 71 ? -5.25 1.545 0.39 1 97.31 71 ILE B N 1
ATOM 2582 C CA . ILE B 1 71 ? -4.461 0.737 -0.534 1 97.31 71 ILE B CA 1
ATOM 2583 C C . ILE B 1 71 ? -5.266 -0.488 -0.964 1 97.31 71 ILE B C 1
ATOM 2585 O O . ILE B 1 71 ? -5.285 -0.84 -2.146 1 97.31 71 ILE B O 1
ATOM 2589 N N . LEU B 1 72 ? -5.914 -1.1 -0.02 1 97.31 72 LEU B N 1
ATOM 2590 C CA . LEU B 1 72 ? -6.719 -2.283 -0.304 1 97.31 72 LEU B CA 1
ATOM 2591 C C . LEU B 1 72 ? -7.836 -1.96 -1.292 1 97.31 72 LEU B C 1
ATOM 2593 O O . LEU B 1 72 ? -8.047 -2.697 -2.256 1 97.31 72 LEU B O 1
ATOM 2597 N N . ALA B 1 73 ? -8.523 -0.866 -1.049 1 97.38 73 ALA B N 1
ATOM 2598 C CA . ALA B 1 73 ? -9.586 -0.446 -1.958 1 97.38 73 ALA B CA 1
ATOM 2599 C C . ALA B 1 73 ? -9.055 -0.262 -3.377 1 97.38 73 ALA B C 1
ATOM 2601 O O . ALA B 1 73 ? -9.664 -0.73 -4.34 1 97.38 73 ALA B O 1
ATOM 2602 N N . GLY B 1 74 ? -7.93 0.396 -3.455 1 97.12 74 GLY B N 1
ATOM 2603 C CA . GLY B 1 74 ? -7.32 0.593 -4.762 1 97.12 74 GLY B CA 1
ATOM 2604 C C . GLY B 1 74 ? -6.934 -0.707 -5.441 1 97.12 74 GLY B C 1
ATOM 2605 O O . GLY B 1 74 ? -7.223 -0.905 -6.625 1 97.12 74 GLY B O 1
ATOM 2606 N N . LYS B 1 75 ? -6.324 -1.597 -4.73 1 97.88 75 LYS B N 1
ATOM 2607 C CA . LYS B 1 75 ? -5.863 -2.867 -5.281 1 97.88 75 LYS B CA 1
ATOM 2608 C C . LYS B 1 75 ? -7.043 -3.742 -5.703 1 97.88 75 LYS B C 1
ATOM 2610 O O . LYS B 1 75 ? -6.945 -4.492 -6.676 1 97.88 75 LYS B O 1
ATOM 2615 N N . LEU B 1 76 ? -8.102 -3.652 -4.953 1 97.5 76 LEU B N 1
ATOM 2616 C CA . LEU B 1 76 ? -9.297 -4.406 -5.312 1 97.5 76 LEU B CA 1
ATOM 2617 C C . LEU B 1 76 ? -9.852 -3.932 -6.648 1 97.5 76 LEU B C 1
ATOM 2619 O O . LEU B 1 76 ? -10.242 -4.746 -7.488 1 97.5 76 LEU B O 1
ATOM 2623 N N . TYR B 1 77 ? -9.867 -2.668 -6.793 1 96.88 77 TYR B N 1
ATOM 2624 C CA . TYR B 1 77 ? -10.344 -2.115 -8.055 1 96.88 77 TYR B CA 1
ATOM 2625 C C . TYR B 1 77 ? -9.438 -2.537 -9.211 1 96.88 77 TYR B C 1
ATOM 2627 O O . TYR B 1 77 ? -9.922 -2.922 -10.281 1 96.88 77 TYR B O 1
ATOM 2635 N N . GLU B 1 78 ? -8.164 -2.459 -9 1 97 78 GLU B N 1
ATOM 2636 C CA . GLU B 1 78 ? -7.203 -2.852 -10.023 1 97 78 GLU B CA 1
ATOM 2637 C C . GLU B 1 78 ? -7.305 -4.344 -10.336 1 97 78 GLU B C 1
ATOM 2639 O O . GLU B 1 78 ? -7.121 -4.758 -11.484 1 97 78 GLU B O 1
ATOM 2644 N N . ALA B 1 79 ? -7.535 -5.137 -9.32 1 97 79 ALA B N 1
ATOM 2645 C CA . ALA B 1 79 ? -7.734 -6.57 -9.523 1 97 79 ALA B CA 1
ATOM 2646 C C . ALA B 1 79 ? -8.914 -6.836 -10.453 1 97 79 ALA B C 1
ATOM 2648 O O . ALA B 1 79 ? -8.812 -7.645 -11.383 1 97 79 ALA B O 1
ATOM 2649 N N . LYS B 1 80 ? -9.961 -6.137 -10.18 1 95.19 80 LYS B N 1
ATOM 2650 C CA . LYS B 1 80 ? -11.141 -6.277 -11.023 1 95.19 80 LYS B CA 1
ATOM 2651 C C . LYS B 1 80 ? -10.82 -5.934 -12.477 1 95.19 80 LYS B C 1
ATOM 2653 O O . LYS B 1 80 ? -11.227 -6.652 -13.391 1 95.19 80 LYS B O 1
ATOM 2658 N N . LEU B 1 81 ? -10.086 -4.859 -12.703 1 94.81 81 LEU B N 1
ATOM 2659 C CA . LEU B 1 81 ? -9.75 -4.422 -14.055 1 94.81 81 LEU B CA 1
ATOM 2660 C C . LEU B 1 81 ? -8.898 -5.461 -14.773 1 94.81 81 LEU B C 1
ATOM 2662 O O . LEU B 1 81 ? -9.18 -5.82 -15.922 1 94.81 81 LEU B O 1
ATOM 2666 N N . ILE B 1 82 ? -7.914 -5.996 -14.086 1 97.06 82 ILE B N 1
ATOM 2667 C CA . ILE B 1 82 ? -6.93 -6.832 -14.758 1 97.06 82 ILE B CA 1
ATOM 2668 C C . ILE B 1 82 ? -7.496 -8.234 -14.961 1 97.06 82 ILE B C 1
ATOM 2670 O O . ILE B 1 82 ? -7.195 -8.891 -15.953 1 97.06 82 ILE B O 1
ATOM 2674 N N . ILE B 1 83 ? -8.289 -8.727 -14.031 1 96.25 83 ILE B N 1
ATOM 2675 C CA . ILE B 1 83 ? -8.891 -10.055 -14.148 1 96.25 83 ILE B CA 1
ATOM 2676 C C . ILE B 1 83 ? -9.875 -10.078 -15.305 1 96.25 83 ILE B C 1
ATOM 2678 O O . ILE B 1 83 ? -10.109 -11.133 -15.914 1 96.25 83 ILE B O 1
ATOM 2682 N N . SER B 1 84 ? -10.398 -8.914 -15.68 1 93.5 84 SER B N 1
ATOM 2683 C CA . SER B 1 84 ? -11.422 -8.812 -16.719 1 93.5 84 SER B CA 1
ATOM 2684 C C . SER B 1 84 ? -10.789 -8.727 -18.109 1 93.5 84 SER B C 1
ATOM 2686 O O . SER B 1 84 ? -11.5 -8.688 -19.109 1 93.5 84 SER B O 1
ATOM 2688 N N . GLN B 1 85 ? -9.531 -8.734 -18.172 1 95.94 85 GLN B N 1
ATOM 2689 C CA . GLN B 1 85 ? -8.859 -8.672 -19.469 1 95.94 85 GLN B CA 1
ATOM 2690 C C . GLN B 1 85 ? -9.008 -9.984 -20.234 1 95.94 85 GLN B C 1
ATOM 2692 O O . GLN B 1 85 ? -9.117 -11.055 -19.625 1 95.94 85 GLN B O 1
ATOM 2697 N N . LYS B 1 86 ? -8.891 -9.93 -21.484 1 97.19 86 LYS B N 1
ATOM 2698 C CA . LYS B 1 86 ? -9.109 -11.062 -22.391 1 97.19 86 LYS B CA 1
ATOM 2699 C C . LYS B 1 86 ? -8.133 -12.195 -22.078 1 97.19 86 LYS B C 1
ATOM 2701 O O . LYS B 1 86 ? -8.531 -13.367 -22.047 1 97.19 86 LYS B O 1
ATOM 2706 N N . ILE B 1 87 ? -6.902 -11.875 -21.875 1 97.75 87 ILE B N 1
ATOM 2707 C CA . ILE B 1 87 ? -5.859 -12.875 -21.656 1 97.75 87 ILE B CA 1
ATOM 2708 C C . ILE B 1 87 ? -6.176 -13.695 -20.406 1 97.75 87 ILE B C 1
ATOM 2710 O O . ILE B 1 87 ? -5.965 -14.906 -20.391 1 97.75 87 ILE B O 1
ATOM 2714 N N . VAL B 1 88 ? -6.723 -13.102 -19.391 1 97.5 88 VAL B N 1
ATOM 2715 C CA . VAL B 1 88 ? -7.051 -13.797 -18.141 1 97.5 88 VAL B CA 1
ATOM 2716 C C . VAL B 1 88 ? -8.328 -14.609 -18.328 1 97.5 88 VAL B C 1
ATOM 2718 O O . VAL B 1 88 ? -8.414 -15.758 -17.875 1 97.5 88 VAL B O 1
ATOM 2721 N N . LYS B 1 89 ? -9.273 -14.047 -19.016 1 95.5 89 LYS B N 1
ATOM 2722 C CA . LYS B 1 89 ? -10.531 -14.742 -19.266 1 95.5 89 LYS B CA 1
ATOM 2723 C C . LYS B 1 89 ? -10.289 -16.031 -20.062 1 95.5 89 LYS B C 1
ATOM 2725 O O . LYS B 1 89 ? -10.906 -17.062 -19.797 1 95.5 89 LYS B O 1
ATOM 2730 N N . GLN B 1 90 ? -9.453 -15.93 -21.031 1 97.12 90 GLN B N 1
ATOM 2731 C CA . GLN B 1 90 ? -9.125 -17.094 -21.844 1 97.12 90 GLN B CA 1
ATOM 2732 C C . GLN B 1 90 ? -8.508 -18.203 -21 1 97.12 90 GLN B C 1
ATOM 2734 O O . GLN B 1 90 ? -8.828 -19.375 -21.156 1 97.12 90 GLN B O 1
ATOM 2739 N N . PHE B 1 91 ? -7.633 -17.844 -20.141 1 97.69 91 PHE B N 1
ATOM 2740 C CA . PHE B 1 91 ? -7.027 -18.797 -19.219 1 97.69 91 PHE B CA 1
ATOM 2741 C C . PHE B 1 91 ? -8.086 -19.438 -18.328 1 97.69 91 PHE B C 1
ATOM 2743 O O . PHE B 1 91 ? -8.086 -20.656 -18.125 1 97.69 91 PHE B O 1
ATOM 2750 N N . LEU B 1 92 ? -8.984 -18.641 -17.75 1 96.88 92 LEU B N 1
ATOM 2751 C CA . LEU B 1 92 ? -10.047 -19.141 -16.891 1 96.88 92 LEU B CA 1
ATOM 2752 C C . LEU B 1 92 ? -10.938 -20.125 -17.625 1 96.88 92 LEU B C 1
ATOM 2754 O O . LEU B 1 92 ? -11.242 -21.203 -17.109 1 96.88 92 LEU B O 1
ATOM 2758 N N . GLU B 1 93 ? -11.297 -19.812 -18.797 1 95.69 93 GLU B N 1
ATOM 2759 C CA . GLU B 1 93 ? -12.18 -20.656 -19.609 1 95.69 93 GLU B CA 1
ATOM 2760 C C . GLU B 1 93 ? -11.492 -21.953 -20.016 1 95.69 93 GLU B C 1
ATOM 2762 O O . GLU B 1 93 ? -12.133 -23 -20.078 1 95.69 93 GLU B O 1
ATOM 2767 N N . GLY B 1 94 ? -10.25 -21.844 -20.281 1 95.25 94 GLY B N 1
ATOM 2768 C CA . GLY B 1 94 ? -9.523 -23 -20.797 1 95.25 94 GLY B CA 1
ATOM 2769 C C . GLY B 1 94 ? -8.984 -23.906 -19.719 1 95.25 94 GLY B C 1
ATOM 2770 O O . GLY B 1 94 ? -8.969 -25.125 -19.875 1 95.25 94 GLY B O 1
ATOM 2771 N N . TYR B 1 95 ? -8.586 -23.312 -18.578 1 95.12 95 TYR B N 1
ATOM 2772 C CA . TYR B 1 95 ? -7.789 -24.109 -17.656 1 95.12 95 TYR B CA 1
ATOM 2773 C C . TYR B 1 95 ? -8.453 -24.188 -16.281 1 95.12 95 TYR B C 1
ATOM 2775 O O . TYR B 1 95 ? -8.117 -25.062 -15.477 1 95.12 95 TYR B O 1
ATOM 2783 N N . CYS B 1 96 ? -9.414 -23.297 -15.984 1 96.25 96 CYS B N 1
ATOM 2784 C CA . CYS B 1 96 ? -9.953 -23.25 -14.625 1 96.25 96 CYS B CA 1
ATOM 2785 C C . CYS B 1 96 ? -11.422 -23.656 -14.609 1 96.25 96 CYS B C 1
ATOM 2787 O O . CYS B 1 96 ? -11.805 -24.625 -13.961 1 96.25 96 CYS B O 1
ATOM 2789 N N . TYR B 1 97 ? -12.266 -23.031 -15.383 1 95.56 97 TYR B N 1
ATOM 2790 C CA . TYR B 1 97 ? -13.719 -23.156 -15.32 1 95.56 97 TYR B CA 1
ATOM 2791 C C . TYR B 1 97 ? -14.148 -24.609 -15.539 1 95.56 97 TYR B C 1
ATOM 2793 O O . TYR B 1 97 ? -15.047 -25.109 -14.852 1 95.56 97 TYR B O 1
ATOM 2801 N N . PRO B 1 98 ? -13.555 -25.344 -16.453 1 94.31 98 PRO B N 1
ATOM 2802 C CA . PRO B 1 98 ? -13.984 -26.734 -16.656 1 94.31 98 PRO B CA 1
ATOM 2803 C C . PRO B 1 98 ? -13.812 -27.594 -15.398 1 94.31 98 PRO B C 1
ATOM 2805 O O . PRO B 1 98 ? -14.391 -28.672 -15.312 1 94.31 98 PRO B O 1
ATOM 2808 N N . HIS B 1 99 ? -13 -27.125 -14.508 1 92.75 99 HIS B N 1
ATOM 2809 C CA . HIS B 1 99 ? -12.672 -27.938 -13.336 1 92.75 99 HIS B CA 1
ATOM 2810 C C . HIS B 1 99 ? -13.211 -27.297 -12.055 1 92.75 99 HIS B C 1
ATOM 2812 O O . HIS B 1 99 ? -12.859 -27.703 -10.953 1 92.75 99 HIS B O 1
ATOM 2818 N N . MET B 1 100 ? -13.938 -26.219 -12.188 1 92.88 100 MET B N 1
ATOM 2819 C CA . MET B 1 100 ? -14.523 -25.516 -11.062 1 92.88 100 MET B CA 1
ATOM 2820 C C . MET B 1 100 ? -15.984 -25.922 -10.859 1 92.88 100 MET B C 1
ATOM 2822 O O . MET B 1 100 ? -16.688 -26.203 -11.828 1 92.88 100 MET B O 1
ATOM 2826 N N . PRO B 1 101 ? -16.359 -25.922 -9.57 1 88.94 101 PRO B N 1
ATOM 2827 C CA . PRO B 1 101 ? -17.812 -26.016 -9.359 1 88.94 101 PRO B CA 1
ATOM 2828 C C . PRO B 1 101 ? -18.562 -24.844 -9.992 1 88.94 101 PRO B C 1
ATOM 2830 O O . PRO B 1 101 ? -18.062 -23.734 -10.062 1 88.94 101 PRO B O 1
ATOM 2833 N N . GLU B 1 102 ? -19.766 -25.109 -10.422 1 84.06 102 GLU B N 1
ATOM 2834 C CA . GLU B 1 102 ? -20.594 -24.109 -11.102 1 84.06 102 GLU B CA 1
ATOM 2835 C C . GLU B 1 102 ? -20.75 -22.859 -10.242 1 84.06 102 GLU B C 1
ATOM 2837 O O . GLU B 1 102 ? -20.75 -21.75 -10.766 1 84.06 102 GLU B O 1
ATOM 2842 N N . SER B 1 103 ? -20.859 -23.016 -8.953 1 83.69 103 SER B N 1
ATOM 2843 C CA . SER B 1 103 ? -21.031 -21.891 -8.039 1 83.69 103 SER B CA 1
ATOM 2844 C C . SER B 1 103 ? -19.812 -20.953 -8.078 1 83.69 103 SER B C 1
ATOM 2846 O O . SER B 1 103 ? -19.953 -19.734 -7.918 1 83.69 103 SER B O 1
ATOM 2848 N N . ASP B 1 104 ? -18.703 -21.531 -8.383 1 84.38 104 ASP B N 1
ATOM 2849 C CA . ASP B 1 104 ? -17.469 -20.75 -8.352 1 84.38 104 ASP B CA 1
ATOM 2850 C C . ASP B 1 104 ? -17.25 -20.016 -9.672 1 84.38 104 ASP B C 1
ATOM 2852 O O . ASP B 1 104 ? -16.562 -18.984 -9.711 1 84.38 104 ASP B O 1
ATOM 2856 N N . ILE B 1 105 ? -17.828 -20.578 -10.703 1 84.62 105 ILE B N 1
ATOM 2857 C CA . ILE B 1 105 ? -17.719 -19.969 -12.023 1 84.62 105 ILE B CA 1
ATOM 2858 C C . ILE B 1 105 ? -18.438 -18.625 -12.023 1 84.62 105 ILE B C 1
ATOM 2860 O O . ILE B 1 105 ? -17.953 -17.656 -12.641 1 84.62 105 ILE B O 1
ATOM 2864 N N . ALA B 1 106 ? -19.422 -18.531 -11.227 1 85.81 106 ALA B N 1
ATOM 2865 C CA . ALA B 1 106 ? -20.203 -17.297 -11.133 1 85.81 106 ALA B CA 1
ATOM 2866 C C . ALA B 1 106 ? -19.5 -16.25 -10.273 1 85.81 106 ALA B C 1
ATOM 2868 O O . ALA B 1 106 ? -19.922 -15.094 -10.242 1 85.81 106 ALA B O 1
ATOM 2869 N N . GLY B 1 107 ? -18.438 -16.688 -9.727 1 85.5 107 GLY B N 1
ATOM 2870 C CA . GLY B 1 107 ? -17.719 -15.82 -8.805 1 85.5 107 GLY B CA 1
ATOM 2871 C C . GLY B 1 107 ? -17.219 -14.547 -9.445 1 85.5 107 GLY B C 1
ATOM 2872 O O . GLY B 1 107 ? -17.297 -13.469 -8.859 1 85.5 107 GLY B O 1
ATOM 2873 N N . LEU B 1 108 ? -16.703 -14.719 -10.688 1 86.31 108 LEU B N 1
ATOM 2874 C CA . LEU B 1 108 ? -16.203 -13.539 -11.375 1 86.31 108 LEU B CA 1
ATOM 2875 C C . LEU B 1 108 ? -17.328 -12.562 -11.688 1 86.31 108 LEU B C 1
ATOM 2877 O O . LEU B 1 108 ? -17.172 -11.352 -11.531 1 86.31 108 LEU B O 1
ATOM 2881 N N . LYS B 1 109 ? -18.406 -13.102 -12.133 1 88.25 109 LYS B N 1
ATOM 2882 C CA . LYS B 1 109 ? -19.578 -12.273 -12.398 1 88.25 109 LYS B CA 1
ATOM 2883 C C . LYS B 1 109 ? -20.078 -11.594 -11.125 1 88.25 109 LYS B C 1
ATOM 2885 O O . LYS B 1 109 ? -20.469 -10.422 -11.148 1 88.25 109 LYS B O 1
ATOM 2890 N N . ALA B 1 110 ? -20.094 -12.328 -10.062 1 88.56 110 ALA B N 1
ATOM 2891 C CA . ALA B 1 110 ? -20.5 -11.789 -8.773 1 88.56 110 ALA B CA 1
ATOM 2892 C C . ALA B 1 110 ? -19.562 -10.68 -8.312 1 88.56 110 ALA B C 1
ATOM 2894 O O . ALA B 1 110 ? -20 -9.648 -7.793 1 88.56 110 ALA B O 1
ATOM 2895 N N . LEU B 1 111 ? -18.312 -10.914 -8.539 1 89 111 LEU B N 1
ATOM 2896 C CA . LEU B 1 111 ? -17.312 -9.906 -8.195 1 89 111 LEU B CA 1
ATOM 2897 C C . LEU B 1 111 ? -17.531 -8.625 -9.008 1 89 111 LEU B C 1
ATOM 2899 O O . LEU B 1 111 ? -17.531 -7.527 -8.445 1 89 111 LEU B O 1
ATOM 2903 N N . ASN B 1 112 ? -17.766 -8.789 -10.234 1 90.62 112 ASN B N 1
ATOM 2904 C CA . ASN B 1 112 ? -17.984 -7.641 -11.109 1 90.62 112 ASN B CA 1
ATOM 2905 C C . ASN B 1 112 ? -19.25 -6.875 -10.711 1 90.62 112 ASN B C 1
ATOM 2907 O O . ASN B 1 112 ? -19.266 -5.645 -10.727 1 90.62 112 ASN B O 1
ATOM 2911 N N . ARG B 1 113 ? -20.25 -7.566 -10.367 1 91.56 113 ARG B N 1
ATOM 2912 C CA . ARG B 1 113 ? -21.484 -6.941 -9.93 1 91.56 113 ARG B CA 1
ATOM 2913 C C . ARG B 1 113 ? -21.297 -6.188 -8.617 1 91.56 113 ARG B C 1
ATOM 2915 O O . ARG B 1 113 ? -21.766 -5.059 -8.477 1 91.56 113 ARG B O 1
ATOM 2922 N N . ALA B 1 114 ? -20.625 -6.816 -7.727 1 91.56 114 ALA B N 1
ATOM 2923 C CA . ALA B 1 114 ? -20.375 -6.184 -6.438 1 91.56 114 ALA B CA 1
ATOM 2924 C C . ALA B 1 114 ? -19.562 -4.902 -6.605 1 91.56 114 ALA B C 1
ATOM 2926 O O . ALA B 1 114 ? -19.844 -3.889 -5.969 1 91.56 114 ALA B O 1
ATOM 2927 N N . MET B 1 115 ? -18.578 -4.949 -7.43 1 92.44 115 MET B N 1
ATOM 2928 C CA . MET B 1 115 ? -17.734 -3.791 -7.68 1 92.44 115 MET B CA 1
ATOM 2929 C C . MET B 1 115 ? -18.516 -2.656 -8.312 1 92.44 115 MET B C 1
ATOM 2931 O O . MET B 1 115 ? -18.297 -1.485 -7.996 1 92.44 115 MET B O 1
ATOM 2935 N N . SER B 1 116 ? -19.422 -3.049 -9.18 1 91.81 116 SER B N 1
ATOM 2936 C CA . SER B 1 116 ? -20.234 -2.039 -9.859 1 91.81 116 SER B CA 1
ATOM 2937 C C . SER B 1 116 ? -21.172 -1.336 -8.898 1 91.81 116 SER B C 1
ATOM 2939 O O . SER B 1 116 ? -21.578 -0.198 -9.141 1 91.81 116 SER B O 1
ATOM 2941 N N . GLN B 1 117 ? -21.484 -1.977 -7.848 1 92.75 117 GLN B N 1
ATOM 2942 C CA . GLN B 1 117 ? -22.391 -1.406 -6.852 1 92.75 117 GLN B CA 1
ATOM 2943 C C . GLN B 1 117 ? -21.625 -0.496 -5.887 1 92.75 117 GLN B C 1
ATOM 2945 O O . GLN B 1 117 ? -22.234 0.319 -5.188 1 92.75 117 GLN B O 1
ATOM 2950 N N . CYS B 1 118 ? -20.344 -0.69 -5.801 1 95.25 118 CYS B N 1
ATOM 2951 C CA . CYS B 1 118 ? -19.5 0.163 -4.965 1 95.25 118 CYS B CA 1
ATOM 2952 C C . CYS B 1 118 ? -19.031 1.393 -5.738 1 95.25 118 CYS B C 1
ATOM 2954 O O . CYS B 1 118 ? -17.859 1.511 -6.07 1 95.25 118 CYS B O 1
ATOM 2956 N N . LYS B 1 119 ? -19.859 2.379 -5.863 1 94.75 119 LYS B N 1
ATOM 2957 C CA . LYS B 1 119 ? -19.641 3.527 -6.734 1 94.75 119 LYS B CA 1
ATOM 2958 C C . LYS B 1 119 ? -18.484 4.383 -6.227 1 94.75 119 LYS B C 1
ATOM 2960 O O . LYS B 1 119 ? -17.812 5.059 -7.008 1 94.75 119 LYS B O 1
ATOM 2965 N N . TRP B 1 120 ? -18.25 4.301 -4.992 1 97.12 120 TRP B N 1
ATOM 2966 C CA . TRP B 1 120 ? -17.25 5.141 -4.355 1 97.12 120 TRP B CA 1
ATOM 2967 C C . TRP B 1 120 ? -15.836 4.648 -4.68 1 97.12 120 TRP B C 1
ATOM 2969 O O . TRP B 1 120 ? -14.859 5.387 -4.531 1 97.12 120 TRP B O 1
ATOM 2979 N N . ILE B 1 121 ? -15.656 3.439 -5.074 1 96.94 121 ILE B N 1
ATOM 2980 C CA . ILE B 1 121 ? -14.344 2.805 -5.09 1 96.94 121 ILE B CA 1
ATOM 2981 C C . ILE B 1 121 ? -13.523 3.354 -6.258 1 96.94 121 ILE B C 1
ATOM 2983 O O . ILE B 1 121 ? -12.297 3.482 -6.156 1 96.94 121 ILE B O 1
ATOM 2987 N N . ASN B 1 122 ? -14.141 3.684 -7.352 1 95 122 ASN B N 1
ATOM 2988 C CA . ASN B 1 122 ? -13.414 4.215 -8.5 1 95 122 ASN B CA 1
ATOM 2989 C C . ASN B 1 122 ? -12.812 5.582 -8.203 1 95 122 ASN B C 1
ATOM 2991 O O . ASN B 1 122 ? -11.617 5.789 -8.391 1 95 122 ASN B O 1
ATOM 2995 N N . PRO B 1 123 ? -13.57 6.523 -7.691 1 95 123 PRO B N 1
ATOM 2996 C CA . PRO B 1 123 ? -12.945 7.805 -7.348 1 95 123 PRO B CA 1
ATOM 2997 C C . PRO B 1 123 ? -11.93 7.676 -6.211 1 95 123 PRO B C 1
ATOM 2999 O O . PRO B 1 123 ? -10.93 8.398 -6.191 1 95 123 PRO B O 1
ATOM 3002 N N . ALA B 1 124 ? -12.156 6.789 -5.293 1 94.69 124 ALA B N 1
ATOM 3003 C CA . ALA B 1 124 ? -11.195 6.559 -4.215 1 94.69 124 ALA B CA 1
ATOM 3004 C C . ALA B 1 124 ? -9.875 6.031 -4.762 1 94.69 124 ALA B C 1
ATOM 3006 O O . ALA B 1 124 ? -8.805 6.48 -4.352 1 94.69 124 ALA B O 1
ATOM 3007 N N . ARG B 1 125 ? -10.031 5.074 -5.641 1 93.88 125 ARG B N 1
ATOM 3008 C CA . ARG B 1 125 ? -8.852 4.535 -6.316 1 93.88 125 ARG B CA 1
ATOM 3009 C C . ARG B 1 125 ? -8.07 5.637 -7.023 1 93.88 125 ARG B C 1
ATOM 3011 O O . ARG B 1 125 ? -6.848 5.703 -6.918 1 93.88 125 ARG B O 1
ATOM 3018 N N . ASN B 1 126 ? -8.711 6.574 -7.645 1 91.56 126 ASN B N 1
ATOM 3019 C CA . ASN B 1 126 ? -8.078 7.605 -8.469 1 91.56 126 ASN B CA 1
ATOM 3020 C C . ASN B 1 126 ? -7.512 8.734 -7.613 1 91.56 126 ASN B C 1
ATOM 3022 O O . ASN B 1 126 ? -6.543 9.383 -8 1 91.56 126 ASN B O 1
ATOM 3026 N N . GLY B 1 127 ? -8.07 8.859 -6.477 1 93.25 127 GLY B N 1
ATOM 3027 C CA . GLY B 1 127 ? -7.703 10.07 -5.762 1 93.25 127 GLY B CA 1
ATOM 3028 C C . GLY B 1 127 ? -7.059 9.797 -4.414 1 93.25 127 GLY B C 1
ATOM 3029 O O . GLY B 1 127 ? -6.438 10.68 -3.824 1 93.25 127 GLY B O 1
ATOM 3030 N N . HIS B 1 128 ? -7.148 8.562 -3.93 1 96.44 128 HIS B N 1
ATOM 3031 C CA . HIS B 1 128 ? -6.809 8.43 -2.518 1 96.44 128 HIS B CA 1
ATOM 3032 C C . HIS B 1 128 ? -5.945 7.195 -2.271 1 96.44 128 HIS B C 1
ATOM 3034 O O . HIS B 1 128 ? -5.32 7.07 -1.215 1 96.44 128 HIS B O 1
ATOM 3040 N N . ALA B 1 129 ? -5.887 6.258 -3.232 1 95 129 ALA B N 1
ATOM 3041 C CA . ALA B 1 129 ? -5.164 5.008 -3.012 1 95 129 ALA B CA 1
ATOM 3042 C C . ALA B 1 129 ? -3.688 5.156 -3.365 1 95 129 ALA B C 1
ATOM 3044 O O . ALA B 1 129 ? -2.857 5.426 -2.494 1 95 129 ALA B O 1
ATOM 3045 N N . MET B 1 130 ? -3.383 5.129 -4.645 1 92.44 130 MET B N 1
ATOM 3046 C CA . MET B 1 130 ? -1.998 5.309 -5.07 1 92.44 130 MET B CA 1
ATOM 3047 C C . MET B 1 130 ? -1.683 6.789 -5.281 1 92.44 130 MET B C 1
ATOM 3049 O O . MET B 1 130 ? -0.667 7.285 -4.793 1 92.44 130 ME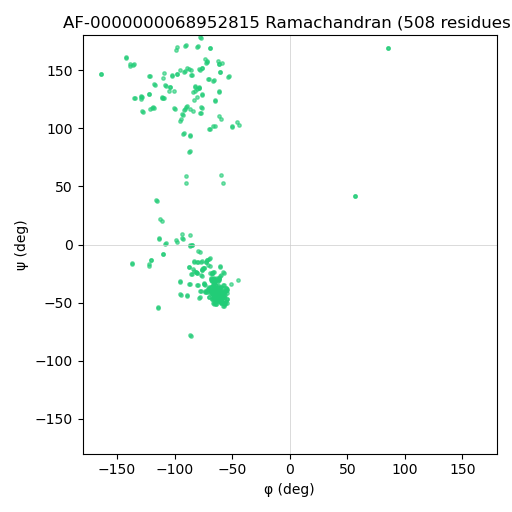T B O 1
ATOM 3053 N N . HIS B 1 131 ? -2.602 7.426 -5.926 1 95.62 131 HIS B N 1
ATOM 3054 C CA . HIS B 1 131 ? -2.434 8.859 -6.156 1 95.62 131 HIS B CA 1
ATOM 3055 C C . HIS B 1 131 ? -2.719 9.656 -4.891 1 95.62 131 HIS B C 1
ATOM 3057 O O . HIS B 1 131 ? -3.502 9.227 -4.039 1 95.62 131 HIS B O 1
ATOM 3063 N N . TYR B 1 132 ? -2.1 10.734 -4.824 1 97.81 132 TYR B N 1
ATOM 3064 C CA . TYR B 1 132 ? -2.506 11.719 -3.824 1 97.81 132 TYR B CA 1
ATOM 3065 C C . TYR B 1 132 ? -3.643 12.586 -4.348 1 97.81 132 TYR B C 1
ATOM 3067 O O . TYR B 1 132 ? -3.697 12.898 -5.539 1 97.81 132 TYR B O 1
ATOM 3075 N N . PRO B 1 133 ? -4.48 12.953 -3.473 1 97.75 133 PRO B N 1
ATOM 3076 C CA . PRO B 1 133 ? -5.664 13.695 -3.91 1 97.75 133 PRO B CA 1
ATOM 3077 C C . PRO B 1 133 ? -5.336 15.117 -4.375 1 97.75 133 PRO B C 1
ATOM 3079 O O . PRO B 1 133 ? -4.461 15.766 -3.805 1 97.75 133 PRO B O 1
ATOM 3082 N N . GLU B 1 134 ? -6.027 15.508 -5.375 1 97.56 134 GLU B N 1
ATOM 3083 C CA . GLU B 1 134 ? -5.984 16.906 -5.797 1 97.56 134 GLU B CA 1
ATOM 3084 C C . GLU B 1 134 ? -6.887 17.781 -4.926 1 97.56 134 GLU B C 1
ATOM 3086 O O . GLU B 1 134 ? -7.664 17.266 -4.121 1 97.56 134 GLU B O 1
ATOM 3091 N N . PHE B 1 135 ? -6.738 19.016 -5.125 1 98 135 PHE B N 1
ATOM 3092 C CA . PHE B 1 135 ? -7.484 19.969 -4.301 1 98 135 PHE B CA 1
ATOM 3093 C C . PHE B 1 135 ? -8.977 19.672 -4.355 1 98 135 PHE B C 1
ATOM 3095 O O . PHE B 1 135 ? -9.656 19.656 -3.324 1 98 135 PHE B O 1
ATOM 3102 N N . GLU B 1 136 ? -9.484 19.344 -5.555 1 96.5 136 GLU B N 1
ATOM 3103 C CA . GLU B 1 136 ? -10.922 19.125 -5.746 1 96.5 136 GLU B CA 1
ATOM 3104 C C . GLU B 1 136 ? -11.406 17.906 -4.969 1 96.5 136 GLU B C 1
ATOM 3106 O O . GLU B 1 136 ? -12.539 17.875 -4.488 1 96.5 136 GLU B O 1
ATOM 3111 N N . ASN B 1 137 ? -10.547 16.938 -4.77 1 96.25 137 ASN B N 1
ATOM 3112 C CA . ASN B 1 137 ? -10.883 15.742 -4.016 1 96.25 137 ASN B CA 1
ATOM 3113 C C . ASN B 1 137 ? -10.953 16.016 -2.518 1 96.25 137 ASN B C 1
ATOM 3115 O O . ASN B 1 137 ? -11.57 15.25 -1.77 1 96.25 137 ASN B O 1
ATOM 3119 N N . CYS B 1 138 ? -10.312 17.125 -2.07 1 97.56 138 CYS B N 1
ATOM 3120 C CA . CYS B 1 138 ? -10.133 17.375 -0.645 1 97.56 138 CYS B CA 1
ATOM 3121 C C . CYS B 1 138 ? -10.992 18.547 -0.182 1 97.56 138 CYS B C 1
ATOM 3123 O O . CYS B 1 138 ? -11.086 18.812 1.017 1 97.56 138 CYS B O 1
ATOM 3125 N N . LYS B 1 139 ? -11.594 19.219 -1.09 1 97.31 139 LYS B N 1
ATOM 3126 C CA . LYS B 1 139 ? -12.289 20.484 -0.8 1 97.31 139 LYS B CA 1
ATOM 3127 C C . LYS B 1 139 ? -13.32 20.297 0.309 1 97.31 139 LYS B C 1
ATOM 3129 O O . LYS B 1 139 ? -13.383 21.094 1.244 1 97.31 139 LYS B O 1
ATOM 3134 N N . GLU B 1 140 ? -14.148 19.281 0.192 1 96.75 140 GLU B N 1
ATOM 3135 C CA . GLU B 1 140 ? -15.188 19.047 1.188 1 96.75 140 GLU B CA 1
ATOM 3136 C C . GLU B 1 140 ? -14.586 18.719 2.551 1 96.75 140 GLU B C 1
ATOM 3138 O O . GLU B 1 140 ? -15.117 19.125 3.586 1 96.75 140 GLU B O 1
ATOM 3143 N N . ALA B 1 141 ? -13.531 17.984 2.59 1 97.81 141 ALA B N 1
ATOM 3144 C CA . ALA B 1 141 ? -12.844 17.656 3.838 1 97.81 141 ALA B CA 1
ATOM 3145 C C . ALA B 1 141 ? -12.25 18.906 4.48 1 97.81 141 ALA B C 1
ATOM 3147 O O . ALA B 1 141 ? -12.352 19.094 5.695 1 97.81 141 ALA B O 1
ATOM 3148 N N . ILE B 1 142 ? -11.664 19.75 3.678 1 98.06 142 ILE B N 1
ATOM 3149 C CA . ILE B 1 142 ? -11.078 21 4.168 1 98.06 142 ILE B CA 1
ATOM 3150 C C . ILE B 1 142 ? -12.18 21.906 4.715 1 98.06 142 ILE B C 1
ATOM 3152 O O . ILE B 1 142 ? -12.023 22.516 5.777 1 98.06 142 ILE B O 1
ATOM 3156 N N . ASN B 1 143 ? -13.273 21.938 4.023 1 96.94 143 ASN B N 1
ATOM 3157 C CA . ASN B 1 143 ? -14.422 22.688 4.512 1 96.94 143 ASN B CA 1
ATOM 3158 C C . ASN B 1 143 ? -14.898 22.172 5.863 1 96.94 143 ASN B C 1
ATOM 3160 O O . ASN B 1 143 ? -15.242 22.953 6.746 1 96.94 143 ASN B O 1
ATOM 3164 N N . ALA B 1 144 ? -14.945 20.875 6.023 1 96.56 144 ALA B N 1
ATOM 3165 C CA . ALA B 1 144 ? -15.367 20.281 7.285 1 96.56 144 ALA B CA 1
ATOM 3166 C C . ALA B 1 144 ? -14.414 20.641 8.422 1 96.56 144 ALA B C 1
ATOM 3168 O O . ALA B 1 144 ? -14.852 20.938 9.531 1 96.56 144 ALA B O 1
ATOM 3169 N N . LEU B 1 145 ? -13.117 20.656 8.141 1 97 145 LEU B N 1
ATOM 3170 C CA . LEU B 1 145 ? -12.125 21.031 9.141 1 97 145 LEU B CA 1
ATOM 3171 C C . LEU B 1 145 ? -12.281 22.5 9.531 1 97 145 LEU B C 1
ATOM 3173 O O . LEU B 1 145 ? -12.18 22.844 10.711 1 97 145 LEU B O 1
ATOM 3177 N N . ASN B 1 146 ? -12.547 23.297 8.555 1 97.19 146 ASN B N 1
ATOM 3178 C CA . ASN B 1 146 ? -12.742 24.719 8.805 1 97.19 146 ASN B CA 1
ATOM 3179 C C . ASN B 1 146 ? -14.016 24.969 9.602 1 97.19 146 ASN B C 1
ATOM 3181 O O . ASN B 1 146 ? -14.031 25.812 10.5 1 97.19 146 ASN B O 1
ATOM 3185 N N . PHE B 1 147 ? -15 24.25 9.211 1 96.19 147 PHE B N 1
ATOM 3186 C CA . PHE B 1 147 ? -16.25 24.375 9.938 1 96.19 147 PHE B CA 1
ATOM 3187 C C . PHE B 1 147 ? -16.078 24.031 11.406 1 96.19 147 PHE B C 1
ATOM 3189 O O . PHE B 1 147 ? -16.656 24.688 12.281 1 96.19 147 PHE B O 1
ATOM 3196 N N . GLY B 1 148 ? -15.258 23.062 11.664 1 96.62 148 GLY B N 1
ATOM 3197 C CA . GLY B 1 148 ? -14.969 22.656 13.031 1 96.62 148 GLY B CA 1
ATOM 3198 C C . GLY B 1 148 ? -13.875 23.484 13.688 1 96.62 148 GLY B C 1
ATOM 3199 O O . GLY B 1 148 ? -13.492 23.219 14.828 1 96.62 148 GLY B O 1
ATOM 3200 N N . LYS B 1 149 ? -13.328 24.422 13.008 1 97.06 149 LYS B N 1
ATOM 3201 C CA . LYS B 1 149 ? -12.266 25.312 13.477 1 97.06 149 LYS B CA 1
ATOM 3202 C C . LYS B 1 149 ? -11.055 24.516 13.953 1 97.06 149 LYS B C 1
ATOM 3204 O O . LYS B 1 149 ? -10.492 24.797 15.016 1 97.06 149 LYS B O 1
ATOM 3209 N N . GLN B 1 150 ? -10.781 23.516 13.172 1 96.5 150 GLN B N 1
ATOM 3210 C CA . GLN B 1 150 ? -9.664 22.641 13.508 1 96.5 150 GLN B CA 1
ATOM 3211 C C . GLN B 1 150 ? -8.328 23.312 13.172 1 96.5 150 GLN B C 1
ATOM 3213 O O . GLN B 1 150 ? -8.148 23.844 12.07 1 96.5 150 GLN B O 1
ATOM 3218 N N . GLY B 1 151 ? -7.414 23.344 14.125 1 97.38 151 GLY B N 1
ATOM 3219 C CA . GLY B 1 151 ? -6.047 23.766 13.852 1 97.38 151 GLY B CA 1
ATOM 3220 C C . GLY B 1 151 ? -5.223 22.688 13.164 1 97.38 151 GLY B C 1
ATOM 3221 O O . GLY B 1 151 ? -5.738 21.625 12.812 1 97.38 151 GLY B O 1
ATOM 3222 N N . PHE B 1 152 ? -3.996 23.016 12.852 1 98.06 152 PHE B N 1
ATOM 3223 C CA . PHE B 1 152 ? -3.041 22.062 12.297 1 98.06 152 PHE B CA 1
ATOM 3224 C C . PHE B 1 152 ? -2.211 21.422 13.398 1 98.06 152 PHE B C 1
ATOM 3226 O O . PHE B 1 152 ? -1.377 22.094 14.023 1 98.06 152 PHE B O 1
ATOM 3233 N N . GLU B 1 153 ? -2.451 20.156 13.594 1 98.19 153 GLU B N 1
ATOM 3234 C CA . GLU B 1 153 ? -1.872 19.438 14.727 1 98.19 153 GLU B CA 1
ATOM 3235 C C . GLU B 1 153 ? -0.769 18.484 14.273 1 98.19 153 GLU B C 1
ATOM 3237 O O . GLU B 1 153 ? -0.92 17.781 13.266 1 98.19 153 GLU B O 1
ATOM 3242 N N . ILE B 1 154 ? 0.315 18.484 15.023 1 97.31 154 ILE B N 1
ATOM 3243 C CA . ILE B 1 154 ? 1.481 17.641 14.773 1 97.31 154 ILE B CA 1
ATOM 3244 C C . ILE B 1 154 ? 1.863 16.906 16.062 1 97.31 154 ILE B C 1
ATOM 3246 O O . ILE B 1 154 ? 1.964 17.5 17.125 1 97.31 154 ILE B O 1
ATOM 3250 N N . PHE B 1 155 ? 1.978 15.617 16 1 96.19 155 PHE B N 1
ATOM 3251 C CA . PHE B 1 155 ? 2.695 14.867 17.031 1 96.19 155 PHE B CA 1
ATOM 3252 C C . PHE B 1 155 ? 4.164 14.703 16.656 1 96.19 155 PHE B C 1
ATOM 3254 O O . PHE B 1 155 ? 4.484 14.086 15.633 1 96.19 155 PHE B O 1
ATOM 3261 N N . ALA B 1 156 ? 4.996 15.273 17.422 1 92.69 156 ALA B N 1
ATOM 3262 C CA . ALA B 1 156 ? 6.418 15.297 17.094 1 92.69 156 ALA B CA 1
ATOM 3263 C C . ALA B 1 156 ? 7.25 14.609 18.172 1 92.69 156 ALA B C 1
ATOM 3265 O O . ALA B 1 156 ? 7.223 15.016 19.328 1 92.69 156 ALA B O 1
ATOM 3266 N N . GLY B 1 157 ? 7.875 13.555 17.719 1 83.81 157 GLY B N 1
ATOM 3267 C CA . GLY B 1 157 ? 8.836 12.906 18.609 1 83.81 157 GLY B CA 1
ATOM 3268 C C . GLY B 1 157 ? 10.266 13.312 18.328 1 83.81 157 GLY B C 1
ATOM 3269 O O . GLY B 1 157 ? 10.539 14.055 17.375 1 83.81 157 GLY B O 1
ATOM 3270 N N . GLY B 1 158 ? 11.203 12.992 19.219 1 69.94 158 GLY B N 1
ATOM 3271 C CA . GLY B 1 158 ? 12.602 13.375 19.109 1 69.94 158 GLY B CA 1
ATOM 3272 C C . GLY B 1 158 ? 13.32 12.664 17.984 1 69.94 158 GLY B C 1
ATOM 3273 O O . GLY B 1 158 ? 14.398 13.086 17.562 1 69.94 158 GLY B O 1
ATOM 3274 N N . SER B 1 159 ? 12.789 11.641 17.547 1 64.31 159 SER B N 1
ATOM 3275 C CA . SER B 1 159 ? 13.453 10.914 16.484 1 64.31 159 SER B CA 1
ATOM 3276 C C . SER B 1 159 ? 12.68 11.047 15.164 1 64.31 159 SER B C 1
ATOM 3278 O O . SER B 1 159 ? 11.477 11.289 15.172 1 64.31 159 SER B O 1
ATOM 3280 N N . PHE B 1 160 ? 13.414 11.133 14.109 1 56.75 160 PHE B N 1
ATOM 3281 C CA . PHE B 1 160 ? 12.898 11.367 12.766 1 56.75 160 PHE B CA 1
ATOM 3282 C C . PHE B 1 160 ? 11.688 10.484 12.484 1 56.75 160 PHE B C 1
ATOM 3284 O O . PHE B 1 160 ? 10.695 10.945 11.922 1 56.75 160 PHE B O 1
ATOM 3291 N N . GLY B 1 161 ? 11.555 9.453 12.945 1 66.69 161 GLY B N 1
ATOM 3292 C CA . GLY B 1 161 ? 10.469 8.555 12.602 1 66.69 161 GLY B CA 1
ATOM 3293 C C . GLY B 1 161 ? 9.273 8.672 13.531 1 66.69 161 GLY B C 1
ATOM 3294 O O . GLY B 1 161 ? 8.195 8.156 13.234 1 66.69 161 GLY B O 1
ATOM 3295 N N . ALA B 1 162 ? 9.359 9.68 14.344 1 80.56 162 ALA B N 1
ATOM 3296 C CA . ALA B 1 162 ? 8.297 9.766 15.344 1 80.56 162 ALA B CA 1
ATOM 3297 C C . ALA B 1 162 ? 7.461 11.023 15.148 1 80.56 162 ALA B C 1
ATOM 3299 O O . ALA B 1 162 ? 7.121 11.703 16.125 1 80.56 162 ALA B O 1
ATOM 3300 N N . THR B 1 163 ? 7.215 11.375 13.953 1 92.31 163 THR B N 1
ATOM 3301 C CA . THR B 1 163 ? 6.375 12.523 13.633 1 92.31 163 THR B CA 1
ATOM 3302 C C . THR B 1 163 ? 5.133 12.086 12.867 1 92.31 163 THR B C 1
ATOM 3304 O O . THR B 1 163 ? 5.207 11.219 12 1 92.31 163 THR B O 1
ATOM 3307 N N . MET B 1 164 ? 4.035 12.664 13.266 1 96.19 164 MET B N 1
ATOM 3308 C CA . MET B 1 164 ? 2.779 12.477 12.547 1 96.19 164 MET B CA 1
ATOM 3309 C C . MET B 1 164 ? 2.061 13.805 12.352 1 96.19 164 MET B C 1
ATOM 3311 O O . MET B 1 164 ? 1.855 14.555 13.312 1 96.19 164 MET B O 1
ATOM 3315 N N . TYR B 1 165 ? 1.747 14.078 11.164 1 98 165 TYR B N 1
ATOM 3316 C CA . TYR B 1 165 ? 0.891 15.219 10.875 1 98 165 TYR B CA 1
ATOM 3317 C C . TYR B 1 165 ? -0.582 14.836 10.969 1 98 165 TYR B C 1
ATOM 3319 O O . TYR B 1 165 ? -1.194 14.461 9.969 1 98 165 TYR B O 1
ATOM 3327 N N . ARG B 1 166 ? -1.115 15.055 12.133 1 98.12 166 ARG B N 1
ATOM 3328 C CA . ARG B 1 166 ? -2.422 14.523 12.508 1 98.12 166 ARG B CA 1
ATOM 3329 C C . ARG B 1 166 ? -3.527 15.141 11.656 1 98.12 166 ARG B C 1
ATOM 3331 O O . ARG B 1 166 ? -4.387 14.43 11.133 1 98.12 166 ARG B O 1
ATOM 3338 N N . THR B 1 167 ? -3.537 16.438 11.555 1 98.62 167 THR B N 1
ATOM 3339 C CA . THR B 1 167 ? -4.609 17.094 10.805 1 98.62 167 THR B CA 1
ATOM 3340 C C . THR B 1 167 ? -4.543 16.719 9.328 1 98.62 167 THR B C 1
ATOM 3342 O O . THR B 1 167 ? -5.574 16.594 8.664 1 98.62 167 THR B O 1
ATOM 3345 N N . SER B 1 168 ? -3.324 16.469 8.789 1 98.69 168 SER B N 1
ATOM 3346 C CA . SER B 1 168 ? -3.17 15.961 7.434 1 98.69 168 SER B CA 1
ATOM 3347 C C . SER B 1 168 ? -3.846 14.609 7.27 1 98.69 168 SER B C 1
ATOM 3349 O O . SER B 1 168 ? -4.48 14.344 6.246 1 98.69 168 SER B O 1
ATOM 3351 N N . ASP B 1 169 ? -3.656 13.766 8.258 1 98.19 169 ASP B N 1
ATOM 3352 C CA . ASP B 1 169 ? -4.297 12.461 8.234 1 98.19 169 ASP B CA 1
ATOM 3353 C C . ASP B 1 169 ? -5.816 12.586 8.289 1 98.19 169 ASP B C 1
ATOM 3355 O O . ASP B 1 169 ? -6.535 11.836 7.625 1 98.19 169 ASP B O 1
ATOM 3359 N N . VAL B 1 170 ? -6.293 13.484 9.117 1 97.88 170 VAL B N 1
ATOM 3360 C CA . VAL B 1 170 ? -7.727 13.703 9.25 1 97.88 170 VAL B CA 1
ATOM 3361 C C . VAL B 1 170 ? -8.305 14.18 7.914 1 97.88 170 VAL B C 1
ATOM 3363 O O . VAL B 1 170 ? -9.344 13.695 7.473 1 97.88 170 VAL B O 1
ATOM 3366 N N . MET B 1 171 ? -7.66 15.102 7.285 1 98.38 171 MET B N 1
ATOM 3367 C CA . MET B 1 171 ? -8.109 15.602 5.988 1 98.38 171 MET B CA 1
ATOM 3368 C C . MET B 1 171 ? -8.156 14.477 4.957 1 98.38 171 MET B C 1
ATOM 3370 O O . MET B 1 171 ? -9.156 14.312 4.262 1 98.38 171 MET B O 1
ATOM 3374 N N . ALA B 1 172 ? -7.043 13.727 4.863 1 98.19 172 ALA B N 1
ATOM 3375 C CA . ALA B 1 172 ? -6.965 12.641 3.893 1 98.19 172 ALA B CA 1
ATOM 3376 C C . ALA B 1 172 ? -8.031 11.586 4.16 1 98.19 172 ALA B C 1
ATOM 3378 O O . ALA B 1 172 ? -8.664 11.078 3.229 1 98.19 172 ALA B O 1
ATOM 3379 N N . GLY B 1 173 ? -8.227 11.273 5.449 1 97.5 173 GLY B N 1
ATOM 3380 C CA . GLY B 1 173 ? -9.25 10.32 5.832 1 97.5 173 GLY B CA 1
ATOM 3381 C C . GLY B 1 173 ? -10.656 10.781 5.477 1 97.5 173 GLY B C 1
ATOM 3382 O O . GLY B 1 173 ? -11.445 10.008 4.93 1 97.5 173 GLY B O 1
ATOM 3383 N N . ALA B 1 174 ? -10.922 12.016 5.785 1 97.75 174 ALA B N 1
ATOM 3384 C CA . ALA B 1 174 ? -12.242 12.562 5.488 1 97.75 174 ALA B CA 1
ATOM 3385 C C . ALA B 1 174 ? -12.492 12.594 3.984 1 97.75 174 ALA B C 1
ATOM 3387 O O . ALA B 1 174 ? -13.57 12.203 3.523 1 97.75 174 ALA B O 1
ATOM 3388 N N . ALA B 1 175 ? -11.523 13.047 3.244 1 98.25 175 ALA B N 1
ATOM 3389 C CA . ALA B 1 175 ? -11.664 13.117 1.793 1 98.25 175 ALA B CA 1
ATOM 3390 C C . ALA B 1 175 ? -11.961 11.742 1.201 1 98.25 175 ALA B C 1
ATOM 3392 O O . ALA B 1 175 ? -12.805 11.617 0.309 1 98.25 175 ALA B O 1
ATOM 3393 N N . PHE B 1 176 ? -11.312 10.742 1.713 1 98.12 176 PHE B N 1
ATOM 3394 C CA . PHE B 1 176 ? -11.5 9.359 1.275 1 98.12 176 PHE B CA 1
ATOM 3395 C C . PHE B 1 176 ? -12.891 8.859 1.642 1 98.12 176 PHE B C 1
ATOM 3397 O O . PHE B 1 176 ? -13.609 8.336 0.791 1 98.12 176 PHE B O 1
ATOM 3404 N N . ILE B 1 177 ? -13.297 9.109 2.881 1 97.69 177 ILE B N 1
ATOM 3405 C CA . ILE B 1 177 ? -14.562 8.617 3.402 1 97.69 177 ILE B CA 1
ATOM 3406 C C . ILE B 1 177 ? -15.727 9.312 2.688 1 97.69 177 ILE B C 1
ATOM 3408 O O . ILE B 1 177 ? -16.75 8.688 2.416 1 97.69 177 ILE B O 1
ATOM 3412 N N . PHE B 1 178 ? -15.523 10.523 2.287 1 97.38 178 PHE B N 1
ATOM 3413 C CA . PHE B 1 178 ? -16.578 11.32 1.671 1 97.38 178 PHE B CA 1
ATOM 3414 C C . PHE B 1 178 ? -16.875 10.828 0.258 1 97.38 178 PHE B C 1
ATOM 3416 O O . PHE B 1 178 ? -17.891 11.188 -0.33 1 97.38 178 PHE B O 1
ATOM 3423 N N . GLU B 1 179 ? -15.953 9.992 -0.304 1 97.06 179 GLU B N 1
ATOM 3424 C CA . GLU B 1 179 ? -16.281 9.359 -1.576 1 97.06 179 GLU B CA 1
ATOM 3425 C C . GLU B 1 179 ? -17.5 8.453 -1.442 1 97.06 179 GLU B C 1
ATOM 3427 O O . GLU B 1 179 ? -18.234 8.25 -2.41 1 97.06 179 GLU B O 1
ATOM 3432 N N . ALA B 1 180 ? -17.672 7.914 -0.266 1 96.75 180 ALA B N 1
ATOM 3433 C CA . ALA B 1 180 ? -18.766 6.973 -0.036 1 96.75 180 ALA B CA 1
ATOM 3434 C C . ALA B 1 180 ? -19.984 7.676 0.55 1 96.75 180 ALA B C 1
ATOM 3436 O O . ALA B 1 180 ? -21.125 7.367 0.19 1 96.75 180 ALA B O 1
ATOM 3437 N N . ASN B 1 181 ? -19.703 8.57 1.516 1 96.25 181 ASN B N 1
ATOM 3438 C CA . ASN B 1 181 ? -20.781 9.281 2.193 1 96.25 181 ASN B CA 1
ATOM 3439 C C . ASN B 1 181 ? -20.266 10.508 2.945 1 96.25 181 ASN B C 1
ATOM 3441 O O . ASN B 1 181 ? -19.203 10.453 3.553 1 96.25 181 ASN B O 1
ATOM 3445 N N . ARG B 1 182 ? -21.047 11.523 3.016 1 93.38 182 ARG B N 1
ATOM 3446 C CA . ARG B 1 182 ? -20.641 12.758 3.666 1 93.38 182 ARG B CA 1
ATOM 3447 C C . ARG B 1 182 ? -20.688 12.633 5.184 1 93.38 182 ARG B C 1
ATOM 3449 O O . ARG B 1 182 ? -20.031 13.383 5.902 1 93.38 182 ARG B O 1
ATOM 3456 N N . ASP B 1 183 ? -21.547 11.75 5.594 1 93.88 183 ASP B N 1
ATOM 3457 C CA . ASP B 1 183 ? -21.5 11.383 7.008 1 93.88 183 ASP B CA 1
ATOM 3458 C C . ASP B 1 183 ? -20.344 10.43 7.293 1 93.88 183 ASP B C 1
ATOM 3460 O O . ASP B 1 183 ? -20.297 9.32 6.77 1 93.88 183 ASP B O 1
ATOM 3464 N N . TRP B 1 184 ? -19.453 10.867 8.125 1 90.5 184 TRP B N 1
ATOM 3465 C CA . TRP B 1 184 ? -18.203 10.164 8.375 1 90.5 184 TRP B CA 1
ATOM 3466 C C . TRP B 1 184 ? -18.469 8.734 8.836 1 90.5 184 TRP B C 1
ATOM 3468 O O . TRP B 1 184 ? -17.859 7.793 8.328 1 90.5 184 TRP B O 1
ATOM 3478 N N . GLY B 1 185 ? -19.328 8.609 9.82 1 91.81 185 GLY B N 1
ATOM 3479 C CA . GLY B 1 185 ? -19.625 7.285 10.352 1 91.81 185 GLY B CA 1
ATOM 3480 C C . GLY B 1 185 ? -20.234 6.348 9.328 1 91.81 185 GLY B C 1
ATOM 3481 O O . GLY B 1 185 ? -19.797 5.199 9.195 1 91.81 185 GLY B O 1
ATOM 3482 N N . VAL B 1 186 ? -21.188 6.816 8.555 1 96.12 186 VAL B N 1
ATOM 3483 C CA . VAL B 1 186 ? -21.859 6.023 7.531 1 96.12 186 VAL B CA 1
ATOM 3484 C C . VAL B 1 186 ? -20.859 5.68 6.414 1 96.12 186 VAL B C 1
ATOM 3486 O O . VAL B 1 186 ? -20.828 4.543 5.945 1 96.12 186 VAL B O 1
ATOM 3489 N N . GLY B 1 187 ? -20.078 6.676 6.023 1 96.62 187 GLY B N 1
ATOM 3490 C CA . GLY B 1 187 ? -19.094 6.461 4.973 1 96.62 187 GLY B CA 1
ATOM 3491 C C . GLY B 1 187 ? -18.047 5.418 5.336 1 96.62 187 GLY B C 1
ATOM 3492 O O . GLY B 1 187 ? -17.75 4.531 4.539 1 96.62 187 GLY B O 1
ATOM 3493 N N . LEU B 1 188 ? -17.562 5.508 6.559 1 94.69 188 LEU B N 1
ATOM 3494 C CA . LEU B 1 188 ? -16.562 4.562 7.027 1 94.69 188 LEU B CA 1
ATOM 3495 C C . LEU B 1 188 ? -17.125 3.145 7.074 1 94.69 188 LEU B C 1
ATOM 3497 O O . LEU B 1 188 ? -16.469 2.199 6.625 1 94.69 188 LEU B O 1
ATOM 3501 N N . ASN B 1 189 ? -18.281 2.988 7.598 1 95.12 189 ASN B N 1
ATOM 3502 C CA . ASN B 1 189 ? -18.906 1.674 7.672 1 95.12 189 ASN B CA 1
ATOM 3503 C C . ASN B 1 189 ? -19.125 1.075 6.285 1 95.12 189 ASN B C 1
ATOM 3505 O O . ASN B 1 189 ? -18.891 -0.117 6.078 1 95.12 189 ASN B O 1
ATOM 3509 N N . THR B 1 190 ? -19.562 1.919 5.426 1 97 190 THR B N 1
ATOM 3510 C CA . THR B 1 190 ? -19.766 1.482 4.047 1 97 190 THR B CA 1
ATOM 3511 C C . THR B 1 190 ? -18.453 0.986 3.436 1 97 190 THR B C 1
ATOM 3513 O O . THR B 1 190 ? -18.422 -0.095 2.846 1 97 190 THR B O 1
ATOM 3516 N N . ILE B 1 191 ? -17.438 1.741 3.619 1 96.75 191 ILE B N 1
ATOM 3517 C CA . ILE B 1 191 ? -16.141 1.41 3.041 1 96.75 191 ILE B CA 1
ATOM 3518 C C . ILE B 1 191 ? -15.633 0.103 3.641 1 96.75 191 ILE B C 1
ATOM 3520 O O . ILE B 1 191 ? -15.211 -0.8 2.91 1 96.75 191 ILE B O 1
ATOM 3524 N N . VAL B 1 192 ? -15.703 -0.031 4.867 1 93.62 192 VAL B N 1
ATOM 3525 C CA . VAL B 1 192 ? -15.164 -1.195 5.562 1 93.62 192 VAL B CA 1
ATOM 3526 C C . VAL B 1 192 ? -15.93 -2.449 5.141 1 93.62 192 VAL B C 1
ATOM 3528 O O . VAL B 1 192 ? -15.32 -3.471 4.809 1 93.62 192 VAL B O 1
ATOM 3531 N N . GLU B 1 193 ? -17.203 -2.379 5.074 1 94.69 193 GLU B N 1
ATOM 3532 C CA . GLU B 1 193 ? -18.031 -3.52 4.68 1 94.69 193 GLU B CA 1
ATOM 3533 C C . GLU B 1 193 ? -17.75 -3.92 3.23 1 94.69 193 GLU B C 1
ATOM 3535 O O . GLU B 1 193 ? -17.609 -5.105 2.926 1 94.69 193 GLU B O 1
ATOM 3540 N N . ASP B 1 194 ? -17.719 -2.934 2.404 1 96.62 194 ASP B N 1
ATOM 3541 C CA . ASP B 1 194 ? -17.484 -3.193 0.987 1 96.62 194 ASP B CA 1
ATOM 3542 C C . ASP B 1 194 ? -16.094 -3.799 0.759 1 96.62 194 ASP B C 1
ATOM 3544 O O . ASP B 1 194 ? -15.953 -4.777 0.022 1 96.62 194 ASP B O 1
ATOM 3548 N N . VAL B 1 195 ? -15.109 -3.203 1.388 1 96.25 195 VAL B N 1
ATOM 3549 C CA . VAL B 1 195 ? -13.734 -3.639 1.187 1 96.25 195 VAL B CA 1
ATOM 3550 C C . VAL B 1 195 ? -13.562 -5.066 1.699 1 96.25 195 VAL B C 1
ATOM 3552 O O . VAL B 1 195 ? -12.891 -5.883 1.066 1 96.25 195 VAL B O 1
ATOM 3555 N N . LEU B 1 196 ? -14.148 -5.375 2.791 1 92.88 196 LEU B N 1
ATOM 3556 C CA . LEU B 1 196 ? -14.078 -6.723 3.338 1 92.88 196 LEU B CA 1
ATOM 3557 C C . LEU B 1 196 ? -14.773 -7.723 2.418 1 92.88 196 LEU B C 1
ATOM 3559 O O . LEU B 1 196 ? -14.227 -8.781 2.113 1 92.88 196 LEU B O 1
ATOM 3563 N N . SER B 1 197 ? -15.914 -7.363 2.01 1 94.69 197 SER B N 1
ATOM 3564 C CA . SER B 1 197 ? -16.688 -8.227 1.123 1 94.69 197 SER B CA 1
ATOM 3565 C C . SER B 1 197 ? -15.953 -8.453 -0.2 1 94.69 197 SER B C 1
ATOM 3567 O O . SER B 1 197 ? -15.828 -9.586 -0.665 1 94.69 197 SER B O 1
ATOM 3569 N N . LEU B 1 198 ? -15.5 -7.398 -0.772 1 96.5 198 LEU B N 1
ATOM 3570 C CA . LEU B 1 198 ? -14.805 -7.477 -2.053 1 96.5 198 LEU B CA 1
ATOM 3571 C C . LEU B 1 198 ? -13.508 -8.258 -1.921 1 96.5 198 LEU B C 1
ATOM 3573 O O . LEU B 1 198 ? -13.148 -9.039 -2.809 1 96.5 198 LEU B O 1
ATOM 3577 N N . SER B 1 199 ? -12.797 -8.008 -0.851 1 95.94 199 SER B N 1
ATOM 3578 C CA . SER B 1 199 ? -11.555 -8.734 -0.609 1 95.94 199 SER B CA 1
ATOM 3579 C C . SER B 1 199 ? -11.797 -10.234 -0.531 1 95.94 199 SER B C 1
ATOM 3581 O O . SER B 1 199 ? -11.031 -11.023 -1.091 1 95.94 199 SER B O 1
ATOM 3583 N N . HIS B 1 200 ? -12.82 -10.602 0.157 1 93.38 200 HIS B N 1
ATOM 3584 C CA . HIS B 1 200 ? -13.188 -12.008 0.268 1 93.38 200 HIS B CA 1
ATOM 3585 C C . HIS B 1 200 ? -13.523 -12.594 -1.098 1 93.38 200 HIS B C 1
ATOM 3587 O O . HIS B 1 200 ? -13.086 -13.703 -1.425 1 93.38 200 HIS B O 1
ATOM 3593 N N . GLN B 1 201 ? -14.227 -11.898 -1.825 1 93.88 201 GLN B N 1
ATOM 3594 C CA . GLN B 1 201 ? -14.633 -12.375 -3.139 1 93.88 201 GLN B CA 1
ATOM 3595 C C . GLN B 1 201 ? -13.43 -12.562 -4.059 1 93.88 201 GLN B C 1
ATOM 3597 O O . GLN B 1 201 ? -13.328 -13.562 -4.77 1 93.88 201 GLN B O 1
ATOM 3602 N N . VAL B 1 202 ? -12.531 -11.602 -4.035 1 95.69 202 VAL B N 1
ATOM 3603 C CA . VAL B 1 202 ? -11.359 -11.664 -4.898 1 95.69 202 VAL B CA 1
ATOM 3604 C C . VAL B 1 202 ? -10.477 -12.836 -4.477 1 95.69 202 VAL B C 1
ATOM 3606 O O . VAL B 1 202 ? -10.016 -13.617 -5.32 1 95.69 202 VAL B O 1
ATOM 3609 N N . THR B 1 203 ? -10.227 -13 -3.193 1 94.5 203 THR B N 1
ATOM 3610 C CA . THR B 1 203 ? -9.328 -14.039 -2.717 1 94.5 203 THR B CA 1
ATOM 3611 C C . THR B 1 203 ? -9.953 -15.422 -2.895 1 94.5 203 THR B C 1
ATOM 3613 O O . THR B 1 203 ? -9.273 -16.375 -3.26 1 94.5 203 THR B O 1
ATOM 3616 N N . GLU B 1 204 ? -11.25 -15.484 -2.693 1 92.44 204 GLU B N 1
ATOM 3617 C CA . GLU B 1 204 ? -11.938 -16.75 -2.914 1 92.44 204 GLU B CA 1
ATOM 3618 C C . GLU B 1 204 ? -11.922 -17.141 -4.387 1 92.44 204 GLU B C 1
ATOM 3620 O O . GLU B 1 204 ? -11.664 -18.297 -4.727 1 92.44 204 GLU B O 1
ATOM 3625 N N . PHE B 1 205 ? -12.203 -16.25 -5.188 1 94.25 205 PHE B N 1
ATOM 3626 C CA . PHE B 1 205 ? -12.258 -16.531 -6.617 1 94.25 205 PHE B CA 1
ATOM 3627 C C . PHE B 1 205 ? -10.883 -16.938 -7.133 1 94.25 205 PHE B C 1
ATOM 3629 O O . PHE B 1 205 ? -10.758 -17.938 -7.836 1 94.25 205 PHE B O 1
ATOM 3636 N N . THR B 1 206 ? -9.867 -16.141 -6.828 1 95.81 206 THR B N 1
ATOM 3637 C CA . THR B 1 206 ? -8.523 -16.438 -7.324 1 95.81 206 THR B CA 1
ATOM 3638 C C . THR B 1 206 ? -8.031 -17.781 -6.781 1 95.81 206 THR B C 1
ATOM 3640 O O . THR B 1 206 ? -7.449 -18.578 -7.523 1 95.81 206 THR B O 1
ATOM 3643 N N . ASN B 1 207 ? -8.281 -17.984 -5.516 1 94.06 207 ASN B N 1
ATOM 3644 C CA . ASN B 1 207 ? -7.891 -19.25 -4.91 1 94.06 207 ASN B CA 1
ATOM 3645 C C . ASN B 1 207 ? -8.617 -20.438 -5.547 1 94.06 207 ASN B C 1
ATOM 3647 O O . ASN B 1 207 ? -8.016 -21.484 -5.809 1 94.06 207 ASN B O 1
ATOM 3651 N N . SER B 1 208 ? -9.891 -20.25 -5.754 1 94.44 208 SER B N 1
ATOM 3652 C CA . SER B 1 208 ? -10.688 -21.312 -6.375 1 94.44 208 SER B CA 1
ATOM 3653 C C . SER B 1 208 ? -10.219 -21.578 -7.801 1 94.44 208 SER B C 1
ATOM 3655 O O . SER B 1 208 ? -10.133 -22.75 -8.219 1 94.44 208 SER B O 1
ATOM 3657 N N . ALA B 1 209 ? -9.969 -20.578 -8.555 1 96.5 209 ALA B N 1
ATOM 3658 C CA . ALA B 1 209 ? -9.508 -20.703 -9.938 1 96.5 209 ALA B CA 1
ATOM 3659 C C . ALA B 1 209 ? -8.164 -21.438 -10 1 96.5 209 ALA B C 1
ATOM 3661 O O . ALA B 1 209 ? -8.016 -22.406 -10.742 1 96.5 209 ALA B O 1
ATOM 3662 N N . ILE B 1 210 ? -7.223 -21.031 -9.18 1 96.75 210 ILE B N 1
ATOM 3663 C CA . ILE B 1 210 ? -5.906 -21.656 -9.172 1 96.75 210 ILE B CA 1
ATOM 3664 C C . ILE B 1 210 ? -6.023 -23.094 -8.672 1 96.75 210 ILE B C 1
ATOM 3666 O O . ILE B 1 210 ? -5.383 -24 -9.219 1 96.75 210 ILE B O 1
ATOM 3670 N N . GLY B 1 211 ? -6.824 -23.25 -7.625 1 94.5 211 GLY B N 1
ATOM 3671 C CA . GLY B 1 211 ? -7.062 -24.594 -7.133 1 94.5 211 GLY B CA 1
ATOM 3672 C C . GLY B 1 211 ? -7.609 -25.531 -8.195 1 94.5 211 GLY B C 1
ATOM 3673 O O . GLY B 1 211 ? -7.191 -26.688 -8.289 1 94.5 211 GLY B O 1
ATOM 3674 N N . ALA B 1 212 ? -8.555 -25.062 -8.969 1 95.12 212 ALA B N 1
ATOM 3675 C CA . ALA B 1 212 ? -9.133 -25.844 -10.055 1 95.12 212 ALA B CA 1
ATOM 3676 C C . ALA B 1 212 ? -8.062 -26.219 -11.086 1 95.12 212 ALA B C 1
ATOM 3678 O O . ALA B 1 212 ? -8.016 -27.359 -11.555 1 95.12 212 ALA B O 1
ATOM 3679 N N . PHE B 1 213 ? -7.246 -25.297 -11.43 1 95.56 213 PHE B N 1
ATOM 3680 C CA . PHE B 1 213 ? -6.141 -25.562 -12.352 1 95.56 213 PHE B CA 1
ATOM 3681 C C . PHE B 1 213 ? -5.223 -26.641 -11.805 1 95.56 213 PHE B C 1
ATOM 3683 O O . PHE B 1 213 ? -4.91 -27.609 -12.5 1 95.56 213 PHE B O 1
ATOM 3690 N N . VAL B 1 214 ? -4.812 -26.5 -10.562 1 94.69 214 VAL B N 1
ATOM 3691 C CA . VAL B 1 214 ? -3.895 -27.438 -9.93 1 94.69 214 VAL B CA 1
ATOM 3692 C C . VAL B 1 214 ? -4.531 -28.828 -9.883 1 94.69 214 VAL B C 1
ATOM 3694 O O . VAL B 1 214 ? -3.871 -29.828 -10.18 1 94.69 214 VAL B O 1
ATOM 3697 N N . ASN B 1 215 ? -5.777 -28.844 -9.555 1 91.12 215 ASN B N 1
ATOM 3698 C CA . ASN B 1 215 ? -6.488 -30.125 -9.469 1 91.12 215 ASN B CA 1
ATOM 3699 C C . ASN B 1 215 ? -6.613 -30.781 -10.836 1 91.12 215 ASN B C 1
ATOM 3701 O O . ASN B 1 215 ? -6.613 -32.031 -10.93 1 91.12 215 ASN B O 1
ATOM 3705 N N . SER B 1 216 ? -6.68 -30.031 -11.852 1 89.38 216 SER B N 1
ATOM 3706 C CA . SER B 1 216 ? -6.805 -30.578 -13.203 1 89.38 216 SER B CA 1
ATOM 3707 C C . SER B 1 216 ? -5.531 -31.297 -13.625 1 89.38 216 SER B C 1
ATOM 3709 O O . SER B 1 216 ? -5.574 -32.188 -14.461 1 89.38 216 SER B O 1
ATOM 3711 N N . ILE B 1 217 ? -4.453 -30.875 -13.109 1 87.5 217 ILE B N 1
ATOM 3712 C CA . ILE B 1 217 ? -3.162 -31.484 -13.414 1 87.5 217 ILE B CA 1
ATOM 3713 C C . ILE B 1 217 ? -2.975 -32.75 -12.57 1 87.5 217 ILE B C 1
ATOM 3715 O O . ILE B 1 217 ? -2.295 -33.688 -12.992 1 87.5 217 ILE B O 1
ATOM 3719 N N . LYS B 1 218 ? -3.631 -32.812 -11.484 1 82.62 218 LYS B N 1
ATOM 3720 C CA . LYS B 1 218 ? -3.58 -33.969 -10.617 1 82.62 218 LYS B CA 1
ATOM 3721 C C . LYS B 1 218 ? -4.348 -35.156 -11.227 1 82.62 218 LYS B C 1
ATOM 3723 O O . LYS B 1 218 ? -3.975 -36.312 -11.031 1 82.62 218 LYS B O 1
ATOM 3728 N N . SER B 1 219 ? -5.43 -34.938 -11.789 1 69.06 219 SER B N 1
ATOM 3729 C CA . SER B 1 219 ? -6.398 -35.938 -12.211 1 69.06 219 SER B CA 1
ATOM 3730 C C . SER B 1 219 ? -5.984 -36.594 -13.531 1 69.06 219 SER B C 1
ATOM 3732 O O . SER B 1 219 ? -6.395 -37.719 -13.836 1 69.06 219 SER B O 1
ATOM 3734 N N . GLY B 1 220 ? -5.129 -36.062 -14.172 1 62.78 220 GLY B N 1
ATOM 3735 C CA . GLY B 1 220 ? -4.867 -36.656 -15.484 1 62.78 220 GLY B CA 1
ATOM 3736 C C . GLY B 1 220 ? -3.863 -37.781 -15.453 1 62.78 220 GLY B C 1
ATOM 3737 O O . GLY B 1 220 ? -3.232 -38.031 -14.422 1 62.78 220 GLY B O 1
ATOM 3738 N N . 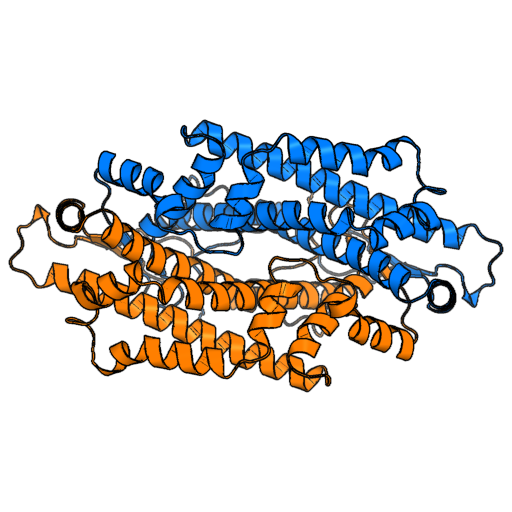SER B 1 221 ? -4.047 -38.656 -16.375 1 69.12 221 SER B N 1
ATOM 3739 C CA . SER B 1 221 ? -3.07 -39.719 -16.625 1 69.12 221 SER B CA 1
ATOM 3740 C C . SER B 1 221 ? -1.707 -39.125 -16.984 1 69.12 221 SER B C 1
ATOM 3742 O O . SER B 1 221 ? -1.419 -38.906 -18.156 1 69.12 221 SER B O 1
ATOM 3744 N N . ARG B 1 222 ? -1.224 -38.406 -16.109 1 75.94 222 ARG B N 1
ATOM 3745 C CA . ARG B 1 222 ? 0.044 -37.75 -16.438 1 75.94 222 ARG B CA 1
ATOM 3746 C C . ARG B 1 222 ? 1.224 -38.562 -15.922 1 75.94 222 ARG B C 1
ATOM 3748 O O . ARG B 1 222 ? 1.074 -39.375 -15 1 75.94 222 ARG B O 1
ATOM 3755 N N . SER B 1 223 ? 2.232 -38.406 -16.641 1 81.31 223 SER B N 1
ATOM 3756 C CA . SER B 1 223 ? 3.477 -39 -16.203 1 81.31 223 SER B CA 1
ATOM 3757 C C . SER B 1 223 ? 3.904 -38.469 -14.836 1 81.31 223 SER B C 1
ATOM 3759 O O . SER B 1 223 ? 3.453 -37.406 -14.414 1 81.31 223 SER B O 1
ATOM 3761 N N . TYR B 1 224 ? 4.672 -39.219 -14.188 1 78.69 224 TYR B N 1
ATOM 3762 C CA . TYR B 1 224 ? 5.137 -38.875 -12.844 1 78.69 224 TYR B CA 1
ATOM 3763 C C . TYR B 1 224 ? 5.801 -37.531 -12.836 1 78.69 224 TYR B C 1
ATOM 3765 O O . TYR B 1 224 ? 5.613 -36.75 -11.898 1 78.69 224 TYR B O 1
ATOM 3773 N N . SER B 1 225 ? 6.5 -37.25 -13.836 1 82.5 225 SER B N 1
ATOM 3774 C CA . SER B 1 225 ? 7.25 -36 -13.922 1 82.5 225 SER B CA 1
ATOM 3775 C C . SER B 1 225 ? 6.32 -34.812 -14.086 1 82.5 225 SER B C 1
ATOM 3777 O O . SER B 1 225 ? 6.719 -33.656 -13.859 1 82.5 225 SER B O 1
ATOM 3779 N N . GLU B 1 226 ? 5.078 -35.094 -14.375 1 85.31 226 GLU B N 1
ATOM 3780 C CA . GLU B 1 226 ? 4.109 -34.031 -14.656 1 85.31 226 GLU B CA 1
ATOM 3781 C C . GLU B 1 226 ? 3.117 -33.875 -13.508 1 85.31 226 GLU B C 1
ATOM 3783 O O . GLU B 1 226 ? 2.32 -32.938 -13.5 1 85.31 226 GLU B O 1
ATOM 3788 N N . ARG B 1 227 ? 3.318 -34.656 -12.516 1 87 227 ARG B N 1
ATOM 3789 C CA . ARG B 1 227 ? 2.312 -34.688 -11.453 1 87 227 ARG B CA 1
ATOM 3790 C C . ARG B 1 227 ? 2.648 -33.688 -10.359 1 87 227 ARG B C 1
ATOM 3792 O O . ARG B 1 227 ? 3.822 -33.469 -10.047 1 87 227 ARG B O 1
ATOM 3799 N N . VAL B 1 228 ? 1.604 -33.25 -9.836 1 93.75 228 VAL B N 1
ATOM 3800 C CA . VAL B 1 228 ? 1.724 -32.344 -8.711 1 93.75 228 VAL B CA 1
ATOM 3801 C C . VAL B 1 228 ? 2.441 -33.031 -7.551 1 93.75 228 VAL B C 1
ATOM 3803 O O . VAL B 1 228 ? 2.156 -34.188 -7.234 1 93.75 228 VAL B O 1
ATOM 3806 N N . LYS B 1 229 ? 3.4 -32.375 -7.004 1 93.69 229 LYS B N 1
ATOM 3807 C CA . L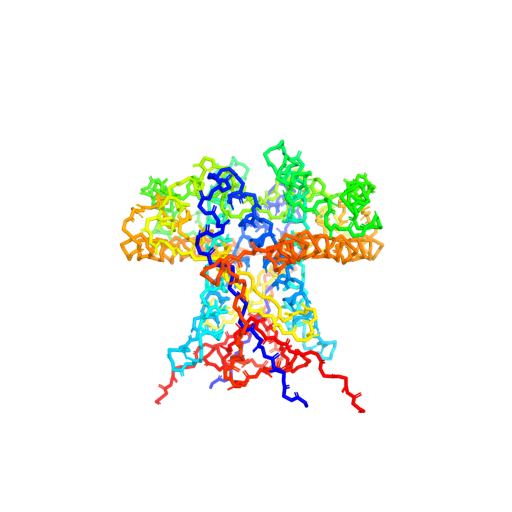YS B 1 229 ? 4.125 -32.844 -5.832 1 93.69 229 LYS B CA 1
ATOM 3808 C C . LYS B 1 229 ? 3.68 -32.094 -4.574 1 93.69 229 LYS B C 1
ATOM 3810 O O . LYS B 1 229 ? 3.518 -30.875 -4.59 1 93.69 229 LYS B O 1
ATOM 3815 N N . ILE B 1 230 ? 3.475 -32.844 -3.496 1 94 230 ILE B N 1
ATOM 3816 C CA . ILE B 1 230 ? 3.045 -32.281 -2.221 1 94 230 ILE B CA 1
ATOM 3817 C C . ILE B 1 230 ? 3.971 -32.75 -1.105 1 94 230 ILE B C 1
ATOM 3819 O O . ILE B 1 230 ? 4.23 -33.969 -0.976 1 94 230 ILE B O 1
ATOM 3823 N N . LYS B 1 231 ? 4.496 -31.828 -0.372 1 95.5 231 LYS B N 1
ATOM 3824 C CA . LYS B 1 231 ? 5.352 -32.156 0.766 1 95.5 231 LYS B CA 1
ATOM 3825 C C . LYS B 1 231 ? 5.043 -31.25 1.96 1 95.5 231 LYS B C 1
ATOM 3827 O O . LYS B 1 231 ? 4.621 -30.109 1.788 1 95.5 231 LYS B O 1
ATOM 3832 N N . ASP B 1 232 ? 5.34 -31.797 3.086 1 94.5 232 ASP B N 1
ATOM 3833 C CA . ASP B 1 232 ? 5.207 -30.984 4.297 1 94.5 232 ASP B CA 1
ATOM 3834 C C . ASP B 1 232 ? 6.395 -30.031 4.457 1 94.5 232 ASP B C 1
ATOM 3836 O O . ASP B 1 232 ? 7.539 -30.422 4.203 1 94.5 232 ASP B O 1
ATOM 3840 N N . VAL B 1 233 ? 6.031 -28.797 4.785 1 93.75 233 VAL B N 1
ATOM 3841 C CA . VAL B 1 233 ? 7.074 -27.859 5.184 1 93.75 233 VAL B CA 1
ATOM 3842 C C . VAL B 1 233 ? 7.426 -28.078 6.656 1 93.75 233 VAL B C 1
ATOM 3844 O O . VAL B 1 233 ? 6.535 -28.266 7.488 1 93.75 233 VAL B O 1
ATOM 3847 N N . PRO B 1 234 ? 8.703 -28.062 6.91 1 91.62 234 PRO B N 1
ATOM 3848 C CA . PRO B 1 234 ? 9.039 -28.141 8.336 1 91.62 234 PRO B CA 1
ATOM 3849 C C . PRO B 1 234 ? 8.336 -27.062 9.156 1 91.62 234 PRO B C 1
ATOM 3851 O O . PRO B 1 234 ? 8.188 -25.922 8.695 1 91.62 234 PRO B O 1
ATOM 3854 N N . LYS B 1 235 ? 7.996 -27.5 10.32 1 88.75 235 LYS B N 1
ATOM 3855 C CA . LYS B 1 235 ? 7.281 -26.562 11.188 1 88.75 235 LYS B CA 1
ATOM 3856 C C . LYS B 1 235 ? 8.172 -25.391 11.586 1 88.75 235 LYS B C 1
ATOM 3858 O O . LYS B 1 235 ? 9.383 -25.562 11.773 1 88.75 235 LYS B O 1
ATOM 3863 N N . PHE B 1 236 ? 7.578 -24.25 11.625 1 86.38 236 PHE B N 1
ATOM 3864 C CA . PHE B 1 236 ? 8.258 -23.031 12.07 1 86.38 236 PHE B CA 1
ATOM 3865 C C . PHE B 1 236 ? 7.316 -22.156 12.883 1 86.38 236 PHE B C 1
ATOM 3867 O O . PHE B 1 236 ? 6.098 -22.344 12.844 1 86.38 236 PHE B O 1
ATOM 3874 N N . PRO B 1 237 ? 7.883 -21.234 13.664 1 81.19 237 PRO B N 1
ATOM 3875 C CA . PRO B 1 237 ? 7.016 -20.391 14.492 1 81.19 237 PRO B CA 1
ATOM 3876 C C . PRO B 1 237 ? 6.117 -19.484 13.664 1 81.19 237 PRO B C 1
ATOM 3878 O O . PRO B 1 237 ? 6.605 -18.734 12.805 1 81.19 237 PRO B O 1
ATOM 3881 N N . ILE B 1 238 ? 4.844 -19.594 13.883 1 82.75 238 ILE B N 1
ATOM 3882 C CA . ILE B 1 238 ? 3.848 -18.719 13.266 1 82.75 238 ILE B CA 1
ATOM 3883 C C . ILE B 1 238 ? 3.1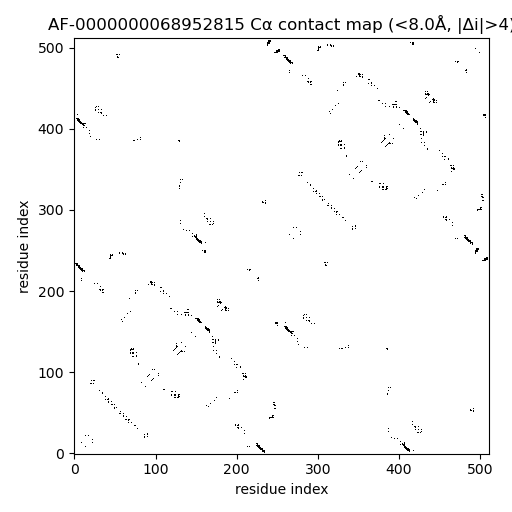04 -17.938 14.344 1 82.75 238 ILE B C 1
ATOM 3885 O O . ILE B 1 238 ? 2.436 -18.531 15.195 1 82.75 238 ILE B O 1
ATOM 3889 N N . PRO B 1 239 ? 3.268 -16.672 14.25 1 80.12 239 PRO B N 1
ATOM 3890 C CA . PRO B 1 239 ? 2.631 -15.875 15.312 1 80.12 239 PRO B CA 1
ATOM 3891 C C . PRO B 1 239 ? 1.111 -15.828 15.18 1 80.12 239 PRO B C 1
ATOM 3893 O O . PRO B 1 239 ? 0.578 -16.016 14.078 1 80.12 239 PRO B O 1
ATOM 3896 N N . ASP B 1 240 ? 0.54 -15.523 16.391 1 79.19 240 ASP B N 1
ATOM 3897 C CA . ASP B 1 240 ? -0.896 -15.258 16.438 1 79.19 240 ASP B CA 1
ATOM 3898 C C . ASP B 1 240 ? -1.205 -13.82 16.031 1 79.19 240 ASP B C 1
ATOM 3900 O O . ASP B 1 240 ? -0.612 -12.883 16.562 1 79.19 240 ASP B O 1
ATOM 3904 N N . MET B 1 241 ? -2.129 -13.703 15.188 1 78.81 241 MET B N 1
ATOM 3905 C CA . MET B 1 241 ? -2.498 -12.391 14.672 1 78.81 241 MET B CA 1
ATOM 3906 C C . MET B 1 241 ? -3.01 -11.492 15.789 1 78.81 241 MET B C 1
ATOM 3908 O O . MET B 1 241 ? -2.846 -10.273 15.742 1 78.81 241 MET B O 1
ATOM 3912 N N . THR B 1 242 ? -3.619 -12.086 16.75 1 74.19 242 THR B N 1
ATOM 3913 C CA . THR B 1 242 ? -4.246 -11.32 17.812 1 74.19 242 THR B CA 1
ATOM 3914 C C . THR B 1 242 ? -3.188 -10.688 18.719 1 74.19 242 THR B C 1
ATOM 3916 O O . THR B 1 242 ? -3.488 -9.773 19.5 1 74.19 242 THR B O 1
ATOM 3919 N N . ASP B 1 243 ? -1.976 -11.164 18.562 1 71.69 243 ASP B N 1
ATOM 3920 C CA . ASP B 1 243 ? -0.899 -10.672 19.422 1 71.69 243 ASP B CA 1
ATOM 3921 C C . ASP B 1 243 ? -0.093 -9.578 18.719 1 71.69 243 ASP B C 1
ATOM 3923 O O . ASP B 1 243 ? 0.816 -8.992 19.312 1 71.69 243 ASP B O 1
ATOM 3927 N N . PHE B 1 244 ? -0.583 -9.289 17.484 1 73 244 PHE B N 1
ATOM 3928 C CA . PHE B 1 244 ? 0.236 -8.383 16.703 1 73 244 PHE B CA 1
ATOM 3929 C C . PHE B 1 244 ? -0.444 -7.023 16.562 1 73 244 PHE B C 1
ATOM 3931 O O . PHE B 1 244 ? -1.654 -6.949 16.344 1 73 244 PHE B O 1
ATOM 3938 N N . VAL B 1 245 ? 0.354 -5.988 16.953 1 74.62 245 VAL B N 1
ATOM 3939 C CA . VAL B 1 245 ? -0.099 -4.621 16.719 1 74.62 245 VAL B CA 1
ATOM 3940 C C . VAL B 1 245 ? 0.929 -3.877 15.867 1 74.62 245 VAL B C 1
ATOM 3942 O O . VAL B 1 245 ? 2.131 -3.947 16.141 1 74.62 245 VAL B O 1
ATOM 3945 N N . LEU B 1 246 ? 0.418 -3.287 14.859 1 82.19 246 LEU B N 1
ATOM 3946 C CA . LEU B 1 246 ? 1.281 -2.449 14.031 1 82.19 246 LEU B CA 1
ATOM 3947 C C . LEU B 1 246 ? 1.232 -0.997 14.492 1 82.19 246 LEU B C 1
ATOM 3949 O O . LEU B 1 246 ? 0.327 -0.251 14.109 1 82.19 246 LEU B O 1
ATOM 3953 N N . PRO B 1 247 ? 2.146 -0.622 15.297 1 83.19 247 PRO B N 1
ATOM 3954 C CA . PRO B 1 247 ? 2.109 0.75 15.812 1 83.19 247 PRO B CA 1
ATOM 3955 C C . PRO B 1 247 ? 2.623 1.771 14.797 1 83.19 247 PRO B C 1
ATOM 3957 O O . PRO B 1 247 ? 3.479 1.446 13.969 1 83.19 247 PRO B O 1
ATOM 3960 N N . TYR B 1 248 ? 2.102 2.961 14.891 1 89.69 248 TYR B N 1
ATOM 3961 C CA . TYR B 1 248 ? 2.629 4.035 14.055 1 89.69 248 TYR B CA 1
ATOM 3962 C C . TYR B 1 248 ? 3.936 4.574 14.625 1 89.69 248 TYR B C 1
ATOM 3964 O O . TYR B 1 248 ? 4.895 4.809 13.883 1 89.69 248 TYR B O 1
ATOM 3972 N N . PHE B 1 249 ? 3.934 4.793 15.906 1 88.38 249 PHE B N 1
ATOM 3973 C CA . PHE B 1 249 ? 5.117 5.328 16.562 1 88.38 249 PHE B CA 1
ATOM 3974 C C . PHE B 1 249 ? 6.039 4.199 17.031 1 88.38 249 PHE B C 1
ATOM 3976 O O . PHE B 1 249 ? 5.629 3.336 17.797 1 88.38 249 PHE B O 1
ATOM 3983 N N . MET B 1 250 ? 7.207 4.188 16.5 1 84.06 250 MET B N 1
ATOM 3984 C CA . MET B 1 250 ? 8.258 3.252 16.875 1 84.06 250 MET B CA 1
ATOM 3985 C C . MET B 1 250 ? 9.594 3.973 17.031 1 84.06 250 MET B C 1
ATOM 3987 O O . MET B 1 250 ? 9.781 5.066 16.5 1 84.06 250 MET B O 1
ATOM 3991 N N . VAL B 1 251 ? 10.438 3.326 17.859 1 78.12 251 VAL B N 1
ATOM 3992 C CA . VAL B 1 251 ? 11.758 3.906 18.062 1 78.12 251 VAL B CA 1
ATOM 3993 C C . VAL B 1 251 ? 12.828 2.891 17.672 1 78.12 251 VAL B C 1
ATOM 3995 O O . VAL B 1 251 ? 12.562 1.69 17.594 1 78.12 251 VAL B O 1
ATOM 3998 N N . VAL B 1 252 ? 13.906 3.473 17.109 1 72.56 252 VAL B N 1
ATOM 3999 C CA . VAL B 1 252 ? 15.078 2.623 16.938 1 72.56 252 VAL B CA 1
ATOM 4000 C C . VAL B 1 252 ? 16.016 2.797 18.125 1 72.56 252 VAL B C 1
ATOM 4002 O O . VAL B 1 252 ? 16.5 3.904 18.391 1 72.56 252 VAL B O 1
ATOM 4005 N N . ARG B 1 253 ? 16.109 1.801 19.016 1 65.19 253 ARG B N 1
ATOM 4006 C CA . ARG B 1 253 ? 17.031 1.897 20.141 1 65.19 253 ARG B CA 1
ATOM 4007 C C . ARG B 1 253 ? 18.422 1.408 19.75 1 65.19 253 ARG B C 1
ATOM 4009 O O . ARG B 1 253 ? 18.562 0.417 19.031 1 65.19 253 ARG B O 1
ATOM 4016 N N . ASP B 1 254 ? 19.391 2.33 19.797 1 56.06 254 ASP B N 1
ATOM 4017 C CA . ASP B 1 254 ? 20.766 1.873 19.641 1 56.06 254 ASP B CA 1
ATOM 4018 C C . ASP B 1 254 ? 21.062 0.702 20.578 1 56.06 254 ASP B C 1
ATOM 4020 O O . ASP B 1 254 ? 20.688 0.727 21.75 1 56.06 254 ASP B O 1
ATOM 4024 N N . LYS B 1 255 ? 21.062 -0.381 20.156 1 48.44 255 LYS B N 1
ATOM 4025 C CA . LYS B 1 255 ? 21.609 -1.426 21.016 1 48.44 255 LYS B CA 1
ATOM 4026 C C . LYS B 1 255 ? 22.906 -0.986 21.672 1 48.44 255 LYS B C 1
ATOM 4028 O O . LYS B 1 255 ? 23.812 -0.497 20.984 1 48.44 255 LYS B O 1
ATOM 4033 N N . ASP B 1 256 ? 22.922 -0.612 22.906 1 34.66 256 ASP B N 1
ATOM 4034 C CA . ASP B 1 256 ? 24.219 -0.587 23.594 1 34.66 256 ASP B CA 1
ATOM 4035 C C . ASP B 1 256 ? 24.984 -1.893 23.375 1 34.66 256 ASP B C 1
ATOM 4037 O O . ASP B 1 256 ? 24.391 -2.973 23.375 1 34.66 256 ASP B O 1
#

Sequence (512 aa):
MAFQIKRIVVPYESLKEMGAENQYALYLLGHIYNEIMCLNRWSVLARRDVSGGVDAEQAGAVFNIMFVTRILAGKLYEAKLIISQKIVKQFLEGYCYPHMPESDIAGLKALNRAMSQCKWINPARNGHAMHYPEFENCKEAINALNFGKQGFEIFAGGSFGATMYRTSDVMAGAAFIFEANRDWGVGLNTIVEDVLSLSHQVTEFTNSAIGAFVNSIKSGSRSYSERVKIKDVPKFPIPDMTDFVLPYFMVVRDKDMAFQIKRIVVPYESLKEMGAENQYALYLLGHIYNEIMCLNRWSVLARRDVSGGVDAEQAGAVFNIMFVTRILAGKLYEAKLIISQKIVKQFLEGYCYPHMPESDIAGLKALNRAMSQCKWINPARNGHAMHYPEFENCKEAINALNFGKQGFEIFAGGSFGATMYRTSDVMAGAAFIFEANRDWGVGLNTIVEDVLSLSHQVTEFTNSAIGAFVNSIKSGSRSYSERVKIKDVPKFPIPDMTDFVLPYFMVVRDKD